Protein AF-0000000070794245 (afdb_homodimer)

Structure (mmCIF, N/CA/C/O backbone):
data_AF-0000000070794245-model_v1
#
loop_
_entity.id
_entity.type
_entity.pdbx_description
1 polymer 'carbonic anhydrase'
#
loop_
_atom_site.group_PDB
_atom_site.id
_atom_site.type_symbol
_atom_site.label_atom_id
_atom_site.label_alt_id
_atom_site.label_comp_id
_atom_site.label_asym_id
_atom_site.label_entity_id
_atom_site.label_seq_id
_atom_site.pdbx_PDB_ins_code
_atom_site.Cartn_x
_atom_site.Cartn_y
_atom_site.Cartn_z
_atom_site.occupancy
_atom_site.B_iso_or_equiv
_atom_site.auth_seq_id
_atom_site.auth_comp_id
_atom_site.auth_asym_id
_atom_site.auth_atom_id
_atom_site.pdbx_PDB_model_num
ATOM 1 N N . MET A 1 1 ? 74 -56.688 38.25 1 25.27 1 MET A N 1
ATOM 2 C CA . MET A 1 1 ? 73.25 -57.562 37.375 1 25.27 1 MET A CA 1
ATOM 3 C C . MET A 1 1 ? 72.188 -56.75 36.562 1 25.27 1 MET A C 1
ATOM 5 O O . MET A 1 1 ? 72.062 -55.531 36.719 1 25.27 1 MET A O 1
ATOM 9 N N . PRO A 1 2 ? 70.938 -57.031 36.625 1 24.5 2 PRO A N 1
ATOM 10 C CA . PRO A 1 2 ? 69.75 -57.062 35.719 1 24.5 2 PRO A CA 1
ATOM 11 C C . PRO A 1 2 ? 69.125 -55.688 35.531 1 24.5 2 PRO A C 1
ATOM 13 O O . PRO A 1 2 ? 68.562 -55.156 36.469 1 24.5 2 PRO A O 1
ATOM 16 N N . LYS A 1 3 ? 69.875 -54.812 34.781 1 25.52 3 LYS A N 1
ATOM 17 C CA . LYS A 1 3 ? 69.375 -53.469 34.438 1 25.52 3 LYS A CA 1
ATOM 18 C C . LYS A 1 3 ? 68 -53.562 33.781 1 25.52 3 LYS A C 1
ATOM 20 O O . LYS A 1 3 ? 67.812 -54.312 32.812 1 25.52 3 LYS A O 1
ATOM 25 N N . LYS A 1 4 ? 66.875 -53.156 34.438 1 28.25 4 LYS A N 1
ATOM 26 C CA . LYS A 1 4 ? 65.438 -53 34.438 1 28.25 4 LYS A CA 1
ATOM 27 C C . LYS A 1 4 ? 65 -52.25 33.156 1 28.25 4 LYS A C 1
ATOM 29 O O . LYS A 1 4 ? 65.375 -51.094 32.938 1 28.25 4 LYS A O 1
ATOM 34 N N . LEU A 1 5 ? 64.875 -53.031 31.984 1 26.45 5 LEU A N 1
ATOM 35 C CA . LEU A 1 5 ? 64.5 -52.438 30.703 1 26.45 5 LEU A CA 1
ATOM 36 C C . LEU A 1 5 ? 63.219 -51.594 30.875 1 26.45 5 LEU A C 1
ATOM 38 O O . LEU A 1 5 ? 62.312 -51.969 31.594 1 26.45 5 LEU A O 1
ATOM 42 N N . LEU A 1 6 ? 63.219 -50.375 30.391 1 29.61 6 LEU A N 1
ATOM 43 C CA . LEU A 1 6 ? 62.438 -49.125 30.25 1 29.61 6 LEU A CA 1
ATOM 44 C C . LEU A 1 6 ? 61.25 -49.344 29.328 1 29.61 6 LEU A C 1
ATOM 46 O O . LEU A 1 6 ? 61.406 -49.531 28.125 1 29.61 6 LEU A O 1
ATOM 50 N N . ILE A 1 7 ? 60.344 -50.344 29.578 1 25.03 7 ILE A N 1
ATOM 51 C CA . ILE A 1 7 ? 59.281 -50.531 28.594 1 25.03 7 ILE A CA 1
ATOM 52 C C . ILE A 1 7 ? 58.5 -49.219 28.453 1 25.03 7 ILE A C 1
ATOM 54 O O . ILE A 1 7 ? 58.125 -48.625 29.453 1 25.03 7 ILE A O 1
ATOM 58 N N . ALA A 1 8 ? 58.469 -48.562 27.281 1 25.36 8 ALA A N 1
ATOM 59 C CA . ALA A 1 8 ? 57.844 -47.406 26.672 1 25.36 8 ALA A CA 1
ATOM 60 C C . ALA A 1 8 ? 56.312 -47.562 26.609 1 25.36 8 ALA A C 1
ATOM 62 O O . ALA A 1 8 ? 55.812 -48.438 25.906 1 25.36 8 ALA A O 1
ATOM 63 N N . ALA A 1 9 ? 55.594 -47.531 27.766 1 24.78 9 ALA A N 1
ATOM 64 C CA . ALA A 1 9 ? 54.125 -47.594 27.719 1 24.78 9 ALA A CA 1
ATOM 65 C C . ALA A 1 9 ? 53.562 -46.562 26.75 1 24.78 9 ALA A C 1
ATOM 67 O O . ALA A 1 9 ? 53.906 -45.406 26.797 1 24.78 9 ALA A O 1
ATOM 68 N N . LEU A 1 10 ? 53.094 -46.969 25.562 1 27.09 10 LEU A N 1
ATOM 69 C CA . LEU A 1 10 ? 52.375 -46.281 24.5 1 27.09 10 LEU A CA 1
ATOM 70 C C . LEU A 1 10 ? 51.062 -45.688 25.031 1 27.09 10 LEU A C 1
ATOM 72 O O . LEU A 1 10 ? 50.156 -46.438 25.438 1 27.09 10 LEU A O 1
ATOM 76 N N . LEU A 1 11 ? 51.094 -44.75 25.953 1 27.03 11 LEU A N 1
ATOM 77 C CA . LEU A 1 11 ? 49.844 -44.156 26.406 1 27.03 11 LEU A CA 1
ATOM 78 C C . LEU A 1 11 ? 49.031 -43.594 25.234 1 27.03 11 LEU A C 1
ATOM 80 O O . LEU A 1 11 ? 49.562 -42.812 24.438 1 27.03 11 LEU A O 1
ATOM 84 N N . CYS A 1 12 ? 48.062 -44.375 24.625 1 26.39 12 CYS A N 1
ATOM 85 C CA . CYS A 1 12 ? 47.062 -44 23.656 1 26.39 12 CYS A CA 1
ATOM 86 C C . CYS A 1 12 ? 46.312 -42.719 24.094 1 26.39 12 CYS A C 1
ATOM 88 O O . CYS A 1 12 ? 45.75 -42.688 25.188 1 26.39 12 CYS A O 1
ATOM 90 N N . ASN A 1 13 ? 46.781 -41.562 23.734 1 27.17 13 ASN A N 1
ATOM 91 C CA . ASN A 1 13 ? 46.094 -40.281 23.922 1 27.17 13 ASN A CA 1
ATOM 92 C C . ASN A 1 13 ? 44.688 -40.312 23.344 1 27.17 13 ASN A C 1
ATOM 94 O O . ASN A 1 13 ? 44.5 -40.5 22.156 1 27.17 13 ASN A O 1
ATOM 98 N N . ILE A 1 14 ? 43.75 -40.969 24.031 1 31.58 14 ILE A N 1
ATOM 99 C CA . ILE A 1 14 ? 42.344 -40.812 23.656 1 31.58 14 ILE A CA 1
ATOM 100 C C . ILE A 1 14 ? 42 -39.312 23.516 1 31.58 14 ILE A C 1
ATOM 102 O O . ILE A 1 14 ? 42.125 -38.562 24.469 1 31.58 14 ILE A O 1
ATOM 106 N N . PHE A 1 15 ? 42.219 -38.75 22.312 1 30.17 15 PHE A N 1
ATOM 107 C CA . PHE A 1 15 ? 41.75 -37.438 21.953 1 30.17 15 PHE A CA 1
ATOM 108 C C . PHE A 1 15 ? 40.25 -37.281 22.281 1 30.17 15 PHE A C 1
ATOM 110 O O . PHE A 1 15 ? 39.438 -38.031 21.781 1 30.17 15 PHE A O 1
ATOM 117 N N . CYS A 1 16 ? 39.875 -37 23.531 1 30.89 16 CYS A N 1
ATOM 118 C CA . CYS A 1 16 ? 38.531 -36.531 23.844 1 30.89 16 CYS A CA 1
ATOM 119 C C . CYS A 1 16 ? 38.125 -35.406 22.891 1 30.89 16 CYS A C 1
ATOM 121 O O . CYS A 1 16 ? 38.719 -34.344 22.875 1 30.89 16 CYS A O 1
ATOM 123 N N . ASN A 1 17 ? 37.781 -35.812 21.703 1 30.17 17 ASN A N 1
ATOM 124 C CA . ASN A 1 17 ? 37.125 -34.781 20.875 1 30.17 17 ASN A CA 1
ATOM 125 C C . ASN A 1 17 ? 36.094 -34 21.656 1 30.17 17 ASN A C 1
ATOM 127 O O . ASN A 1 17 ? 35.125 -34.594 22.172 1 30.17 17 ASN A O 1
ATOM 131 N N . PRO A 1 18 ? 36.469 -32.938 22.328 1 32.59 18 PRO A N 1
ATOM 132 C CA . PRO A 1 18 ? 35.344 -32.156 22.875 1 32.59 18 PRO A CA 1
ATOM 133 C C . PRO A 1 18 ? 34.219 -31.938 21.875 1 32.59 18 PRO A C 1
ATOM 135 O O . PRO A 1 18 ? 34.469 -31.703 20.688 1 32.59 18 PRO A O 1
ATOM 138 N N . SER A 1 19 ? 33.219 -32.781 21.969 1 32.84 19 SER A N 1
ATOM 139 C CA . SER A 1 19 ? 31.984 -32.344 21.297 1 32.84 19 SER A CA 1
ATOM 140 C C . SER A 1 19 ? 31.75 -30.859 21.469 1 32.84 19 SER A C 1
ATOM 142 O O . SER A 1 19 ? 31.672 -30.344 22.578 1 32.84 19 SER A O 1
ATOM 144 N N . HIS A 1 20 ? 32.312 -30.109 20.547 1 33.84 20 HIS A N 1
ATOM 145 C CA . HIS A 1 20 ? 31.891 -28.719 20.422 1 33.84 20 HIS A CA 1
ATOM 146 C C . HIS A 1 20 ? 30.375 -28.609 20.547 1 33.84 20 HIS A C 1
ATOM 148 O O . HIS A 1 20 ? 29.641 -29.234 19.797 1 33.84 20 HIS A O 1
ATOM 154 N N . LEU A 1 21 ? 29.891 -28.609 21.734 1 30.17 21 LEU A N 1
ATOM 155 C CA . LEU A 1 21 ? 28.547 -28.047 21.891 1 30.17 21 LEU A CA 1
ATOM 156 C C . LEU A 1 21 ? 28.406 -26.75 21.094 1 30.17 21 LEU A C 1
ATOM 158 O O . LEU A 1 21 ? 29.062 -25.75 21.406 1 30.17 21 LEU A O 1
ATOM 162 N N . TYR A 1 22 ? 28.297 -26.875 19.828 1 27.59 22 TYR A N 1
ATOM 163 C CA . TYR A 1 22 ? 27.766 -25.688 19.141 1 27.59 22 TYR A CA 1
ATOM 164 C C . TYR A 1 22 ? 26.578 -25.109 19.906 1 27.59 22 TYR A C 1
ATOM 166 O O . TYR A 1 22 ? 25.547 -25.766 20.047 1 27.59 22 TYR A O 1
ATOM 174 N N . ALA A 1 23 ? 26.844 -24.406 21 1 29.5 23 ALA A N 1
ATOM 175 C CA . ALA A 1 23 ? 25.766 -23.5 21.375 1 29.5 23 ALA A CA 1
ATOM 176 C C . ALA A 1 23 ? 25.172 -22.812 20.141 1 29.5 23 ALA A C 1
ATOM 178 O O . ALA A 1 23 ? 25.859 -22.031 19.484 1 29.5 23 ALA A O 1
ATOM 179 N N . SER A 1 24 ? 24.406 -23.531 19.438 1 29.52 24 SER A N 1
ATOM 180 C CA . SER A 1 24 ? 23.562 -22.766 18.531 1 29.52 24 SER A CA 1
ATOM 181 C C . SER A 1 24 ? 23.078 -21.469 19.156 1 29.52 24 SER A C 1
ATOM 183 O O . SER A 1 24 ? 22.438 -21.484 20.219 1 29.52 24 SER A O 1
ATOM 185 N N . SER A 1 25 ? 23.922 -20.484 19.203 1 31.02 25 SER A N 1
ATOM 186 C CA . SER A 1 25 ? 23.375 -19.188 19.578 1 31.02 25 SER A CA 1
ATOM 187 C C . SER A 1 25 ? 21.953 -19 19.062 1 31.02 25 SER A C 1
ATOM 189 O O . SER A 1 25 ? 21.734 -18.828 17.859 1 31.02 25 SER A O 1
ATOM 191 N N . THR A 1 26 ? 21.094 -19.828 19.578 1 31.53 26 THR A N 1
ATOM 192 C CA . THR A 1 26 ? 19.703 -19.438 19.344 1 31.53 26 THR A CA 1
ATOM 193 C C . THR A 1 26 ? 19.547 -17.922 19.469 1 31.53 26 THR A C 1
ATOM 195 O O . THR A 1 26 ? 19.641 -17.391 20.578 1 31.53 26 THR A O 1
ATOM 198 N N . GLU A 1 27 ? 20.109 -17.203 18.531 1 31.34 27 GLU A N 1
ATOM 199 C CA . GLU A 1 27 ? 19.703 -15.797 18.516 1 31.34 27 GLU A CA 1
ATOM 200 C C . GLU A 1 27 ? 18.25 -15.641 18.969 1 31.34 27 GLU A C 1
ATOM 202 O O . GLU A 1 27 ? 17.344 -16.234 18.375 1 31.34 27 GLU A O 1
ATOM 207 N N . ILE A 1 28 ? 18.047 -15.703 20.156 1 32.16 28 ILE A N 1
ATOM 208 C CA . ILE A 1 28 ? 16.75 -15.234 20.609 1 32.16 28 ILE A CA 1
ATOM 209 C C . ILE A 1 28 ? 16.25 -14.109 19.703 1 32.16 28 ILE A C 1
ATOM 211 O O . ILE A 1 28 ? 16.953 -13.102 19.531 1 32.16 28 ILE A O 1
ATOM 215 N N . PRO A 1 29 ? 15.555 -14.477 18.656 1 36.44 29 PRO A N 1
ATOM 216 C CA . PRO A 1 29 ? 15.062 -13.32 17.891 1 36.44 29 PRO A CA 1
ATOM 217 C C . PRO A 1 29 ? 14.695 -12.141 18.797 1 36.44 29 PRO A C 1
ATOM 219 O O . PRO A 1 29 ? 13.859 -12.281 19.688 1 36.44 29 PRO A O 1
ATOM 222 N N . ILE A 1 30 ? 15.648 -11.438 19.172 1 36.22 30 ILE A N 1
ATOM 223 C CA . ILE A 1 30 ? 15.391 -10.227 19.938 1 36.22 30 ILE A CA 1
ATOM 224 C C . ILE A 1 30 ? 14.109 -9.562 19.453 1 36.22 30 ILE A C 1
ATOM 226 O O . ILE A 1 30 ? 13.938 -9.344 18.25 1 36.22 30 ILE A O 1
ATOM 230 N N . LEU A 1 31 ? 13.125 -9.492 20.156 1 42.78 31 LEU A N 1
ATOM 231 C CA . LEU A 1 31 ? 11.852 -8.781 20.141 1 42.78 31 LEU A CA 1
ATOM 232 C C . LEU A 1 31 ? 12.031 -7.363 19.594 1 42.78 31 LEU A C 1
ATOM 234 O O . LEU A 1 31 ? 12.766 -6.566 20.188 1 42.78 31 LEU A O 1
ATOM 238 N N . GLY A 1 32 ? 11.836 -7.102 18.406 1 51.25 32 GLY A N 1
ATOM 239 C CA . GLY A 1 32 ? 11.734 -5.723 17.953 1 51.25 32 GLY A CA 1
ATOM 240 C C . GLY A 1 32 ? 12.852 -5.324 17 1 51.25 32 GLY A C 1
ATOM 241 O O . GLY A 1 32 ? 13.039 -4.141 16.719 1 51.25 32 GLY A O 1
ATOM 242 N N . LYS A 1 33 ? 13.742 -6.18 16.594 1 62.56 33 LYS A N 1
ATOM 243 C CA . LYS A 1 33 ? 14.859 -5.719 15.781 1 62.56 33 LYS A CA 1
ATOM 244 C C . LYS A 1 33 ? 14.422 -5.422 14.352 1 62.56 33 LYS A C 1
ATOM 246 O O . LYS A 1 33 ? 13.656 -6.191 13.758 1 62.56 33 LYS A O 1
ATOM 251 N N . THR A 1 34 ? 14.836 -4.246 13.891 1 78.25 34 THR A N 1
ATOM 252 C CA . THR A 1 34 ? 14.617 -3.818 12.516 1 78.25 34 THR A CA 1
ATOM 253 C C . THR A 1 34 ? 15.828 -4.168 11.648 1 78.25 34 THR A C 1
ATOM 255 O O . THR A 1 34 ? 16.922 -4.406 12.164 1 78.25 34 THR A O 1
ATOM 258 N N . MET A 1 35 ? 15.641 -4.383 10.383 1 82.06 35 MET A N 1
ATOM 259 C CA . MET A 1 35 ? 16.719 -4.617 9.422 1 82.06 35 MET A CA 1
ATOM 260 C C . MET A 1 35 ? 17.75 -3.504 9.492 1 82.06 35 MET A C 1
ATOM 262 O O . MET A 1 35 ? 17.406 -2.326 9.586 1 82.06 35 MET A O 1
ATOM 266 N N . THR A 1 36 ? 19.016 -3.861 9.539 1 82.38 36 THR A N 1
ATOM 267 C CA . THR A 1 36 ? 20.094 -2.883 9.477 1 82.38 36 THR A CA 1
ATOM 268 C C . THR A 1 36 ? 20.672 -2.791 8.062 1 82.38 36 THR A C 1
ATOM 270 O O . THR A 1 36 ? 20.422 -3.666 7.227 1 82.38 36 THR A O 1
ATOM 273 N N . GLN A 1 37 ? 21.391 -1.753 7.883 1 84.88 37 GLN A N 1
ATOM 274 C CA . GLN A 1 37 ? 22.016 -1.56 6.578 1 84.88 37 GLN A CA 1
ATOM 275 C C . GLN A 1 37 ? 22.969 -2.701 6.25 1 84.88 37 GLN A C 1
ATOM 277 O O . GLN A 1 37 ? 22.969 -3.221 5.129 1 84.88 37 GLN A O 1
ATOM 282 N N . ALA A 1 38 ? 23.797 -3.09 7.16 1 86.62 38 ALA A N 1
ATOM 283 C CA . ALA A 1 38 ? 24.781 -4.156 6.969 1 86.62 38 ALA A CA 1
ATOM 284 C C . ALA A 1 38 ? 24.094 -5.477 6.637 1 86.62 38 ALA A C 1
ATOM 286 O O . ALA A 1 38 ? 24.516 -6.195 5.73 1 86.62 38 ALA A O 1
ATOM 287 N N . LYS A 1 39 ? 23.047 -5.766 7.375 1 90.25 39 LYS A N 1
ATOM 288 C CA . LYS A 1 39 ? 22.312 -7.004 7.133 1 90.25 39 LYS A CA 1
ATOM 289 C C . LYS A 1 39 ? 21.672 -7 5.746 1 90.25 39 LYS A C 1
ATOM 291 O O . LYS A 1 39 ? 21.703 -8.008 5.039 1 90.25 39 LYS A O 1
ATOM 296 N N . GLN A 1 40 ? 21.094 -5.922 5.352 1 93.56 40 GLN A N 1
ATOM 297 C CA . GLN A 1 40 ? 20.469 -5.805 4.035 1 93.56 40 GLN A CA 1
ATOM 298 C C . GLN A 1 40 ? 21.484 -5.992 2.922 1 93.56 40 GLN A C 1
ATOM 300 O O . GLN A 1 40 ? 21.234 -6.703 1.948 1 93.56 40 GLN A O 1
ATOM 305 N N . GLN A 1 41 ? 22.688 -5.422 3.07 1 92.19 41 GLN A N 1
ATOM 306 C CA . GLN A 1 41 ? 23.719 -5.434 2.031 1 92.19 41 GLN A CA 1
ATOM 307 C C . GLN A 1 41 ? 24.297 -6.832 1.851 1 92.19 41 GLN A C 1
ATOM 309 O O . GLN A 1 41 ? 24.766 -7.18 0.765 1 92.19 41 GLN A O 1
ATOM 314 N N . GLN A 1 42 ? 24.172 -7.594 2.861 1 93.75 42 GLN A N 1
ATOM 315 C CA . GLN A 1 42 ? 24.734 -8.938 2.807 1 93.75 42 GLN A CA 1
ATOM 316 C C . GLN A 1 42 ? 23.688 -9.953 2.348 1 93.75 42 GLN A C 1
ATOM 318 O O . GLN A 1 42 ? 24.031 -11.078 1.98 1 93.75 42 GLN A O 1
ATOM 323 N N . MET A 1 43 ? 22.5 -9.555 2.303 1 96.5 43 MET A N 1
ATOM 324 C CA . MET A 1 43 ? 21.406 -10.461 1.974 1 96.5 43 MET A CA 1
ATOM 325 C C . MET A 1 43 ? 21.328 -10.711 0.471 1 96.5 43 MET A C 1
ATOM 327 O O . MET A 1 43 ? 21.406 -9.773 -0.323 1 96.5 43 MET A O 1
ATOM 331 N N . THR A 1 44 ? 21.188 -11.992 0.092 1 96.25 44 THR A N 1
ATOM 332 C CA . THR A 1 44 ? 20.969 -12.336 -1.31 1 96.25 44 THR A CA 1
ATOM 333 C C . THR A 1 44 ? 19.484 -12.32 -1.643 1 96.25 44 THR A C 1
ATOM 335 O O . THR A 1 44 ? 18.641 -12.391 -0.746 1 96.25 44 THR A O 1
ATOM 338 N N . PRO A 1 45 ? 19.141 -12.195 -2.932 1 97.19 45 PRO A N 1
ATOM 339 C CA . PRO A 1 45 ? 17.719 -12.289 -3.32 1 97.19 45 PRO A CA 1
ATOM 340 C C . PRO A 1 45 ? 17.062 -13.57 -2.826 1 97.19 45 PRO A C 1
ATOM 342 O O . PRO A 1 45 ? 15.922 -13.539 -2.365 1 97.19 45 PRO A O 1
ATOM 345 N N . LYS A 1 46 ? 17.766 -14.672 -2.859 1 96.5 46 LYS A N 1
ATOM 346 C CA . LYS A 1 46 ? 17.234 -15.945 -2.393 1 96.5 46 LYS A CA 1
ATOM 347 C C . LYS A 1 46 ? 16.969 -15.914 -0.891 1 96.5 46 LYS A C 1
ATOM 349 O O . LYS A 1 46 ? 15.945 -16.438 -0.427 1 96.5 46 LYS A O 1
ATOM 354 N N . GLN A 1 47 ? 17.859 -15.352 -0.137 1 97.25 47 GLN A N 1
ATOM 355 C CA . GLN A 1 47 ? 17.672 -15.219 1.304 1 97.25 47 GLN A CA 1
ATOM 356 C C . GLN A 1 47 ? 16.484 -14.312 1.624 1 97.25 47 GLN A C 1
ATOM 358 O O . GLN A 1 47 ? 15.758 -14.555 2.584 1 97.25 47 GLN A O 1
ATOM 363 N N . ALA A 1 48 ? 16.328 -13.242 0.852 1 97.94 48 ALA A N 1
ATOM 364 C CA . ALA A 1 48 ? 15.18 -12.359 1.021 1 97.94 48 ALA A CA 1
ATOM 365 C C . ALA A 1 48 ? 13.875 -13.109 0.8 1 97.94 48 ALA A C 1
ATOM 367 O O . ALA A 1 48 ? 12.938 -12.984 1.589 1 97.94 48 ALA A O 1
ATOM 368 N N . LEU A 1 49 ? 13.82 -13.922 -0.241 1 98.25 49 LEU A N 1
ATOM 369 C CA . LEU A 1 49 ? 12.633 -14.727 -0.522 1 98.25 49 LEU A CA 1
ATOM 370 C C . LEU A 1 49 ? 12.375 -15.727 0.6 1 98.25 49 LEU A C 1
ATOM 372 O O . LEU A 1 49 ? 11.227 -15.922 1.009 1 98.25 49 LEU A O 1
ATOM 376 N N . GLN A 1 50 ? 13.43 -16.328 1.065 1 98 50 GLN A N 1
ATOM 377 C CA . GLN A 1 50 ? 13.289 -17.297 2.152 1 98 50 GLN A CA 1
ATOM 378 C C . GLN A 1 50 ? 12.727 -16.625 3.406 1 98 50 GLN A C 1
ATOM 380 O O . GLN A 1 50 ? 11.93 -17.234 4.129 1 98 50 GLN A O 1
ATOM 385 N N . ARG A 1 51 ? 13.18 -15.438 3.691 1 98.12 51 ARG A N 1
ATOM 386 C CA . ARG A 1 51 ? 12.664 -14.711 4.848 1 98.12 51 ARG A CA 1
ATOM 387 C C . ARG A 1 51 ? 11.156 -14.5 4.738 1 98.12 51 ARG A C 1
ATOM 389 O O . ARG A 1 51 ? 10.438 -14.617 5.734 1 98.12 51 ARG A O 1
ATOM 396 N N . LEU A 1 52 ? 10.656 -14.203 3.531 1 98.62 52 LEU A N 1
ATOM 397 C CA . LEU A 1 52 ? 9.219 -14.07 3.324 1 98.62 52 LEU A CA 1
ATOM 398 C C . LEU A 1 52 ? 8.523 -15.414 3.537 1 98.62 52 LEU A C 1
ATOM 400 O O . LEU A 1 52 ? 7.48 -15.477 4.195 1 98.62 52 LEU A O 1
ATOM 404 N N . LYS A 1 53 ? 9.102 -16.453 3.016 1 98.69 53 LYS A N 1
ATOM 405 C CA . LYS A 1 53 ? 8.531 -17.781 3.178 1 98.69 53 LYS A CA 1
ATOM 406 C C . LYS A 1 53 ? 8.477 -18.188 4.652 1 98.69 53 LYS A C 1
ATOM 408 O O . LYS A 1 53 ? 7.473 -18.734 5.109 1 98.69 53 LYS A O 1
ATOM 413 N N . ASP A 1 54 ? 9.562 -17.938 5.359 1 98.69 54 ASP A N 1
ATOM 414 C CA . ASP A 1 54 ? 9.602 -18.234 6.785 1 98.69 54 ASP A CA 1
ATOM 415 C C . ASP A 1 54 ? 8.516 -17.469 7.543 1 98.69 54 ASP A C 1
ATOM 417 O O . ASP A 1 54 ? 7.863 -18.016 8.43 1 98.69 54 ASP A O 1
ATOM 421 N N . GLY A 1 55 ? 8.391 -16.188 7.223 1 98.62 55 GLY A N 1
ATOM 422 C CA . GLY A 1 55 ? 7.332 -15.398 7.844 1 98.62 55 GLY A CA 1
ATOM 423 C C . GLY A 1 55 ? 5.941 -15.93 7.551 1 98.62 55 GLY A C 1
ATOM 424 O O . GLY A 1 55 ? 5.086 -15.969 8.438 1 98.62 55 GLY A O 1
ATOM 425 N N . ASN A 1 56 ? 5.715 -16.312 6.305 1 98.81 56 ASN A N 1
ATOM 426 C CA . ASN A 1 56 ? 4.422 -16.891 5.953 1 98.81 56 ASN A CA 1
ATOM 427 C C . ASN A 1 56 ? 4.16 -18.188 6.711 1 98.81 56 ASN A C 1
ATOM 429 O O . ASN A 1 56 ? 3.027 -18.453 7.121 1 98.81 56 ASN A O 1
ATOM 433 N N . GLN A 1 57 ? 5.156 -18.984 6.852 1 98.62 57 GLN A N 1
ATOM 434 C CA . GLN A 1 57 ? 5.012 -20.219 7.617 1 98.62 57 GLN A CA 1
ATOM 435 C C . GLN A 1 57 ? 4.613 -19.938 9.062 1 98.62 57 GLN A C 1
ATOM 437 O O . GLN A 1 57 ? 3.773 -20.625 9.633 1 98.62 57 GLN A O 1
ATOM 442 N N . ARG A 1 58 ? 5.23 -18.938 9.703 1 98.19 58 ARG A N 1
ATOM 443 C CA . ARG A 1 58 ? 4.844 -18.562 11.062 1 98.19 58 ARG A CA 1
ATOM 444 C C . ARG A 1 58 ? 3.383 -18.125 11.109 1 98.19 58 ARG A C 1
ATOM 446 O O . ARG A 1 58 ? 2.666 -18.453 12.062 1 98.19 58 ARG A O 1
ATOM 453 N N . PHE A 1 59 ? 2.967 -17.375 10.086 1 97.94 59 PHE A N 1
ATOM 454 C CA . PHE A 1 59 ? 1.57 -16.969 9.992 1 97.94 59 PHE A CA 1
ATOM 455 C C . PHE A 1 59 ? 0.651 -18.188 9.93 1 97.94 59 PHE A C 1
ATOM 457 O O . PHE A 1 59 ? -0.322 -18.281 10.688 1 97.94 59 PHE A O 1
ATOM 464 N N . LEU A 1 60 ? 0.987 -19.125 9.094 1 98 60 LEU A N 1
ATOM 465 C CA . LEU A 1 60 ? 0.15 -20.297 8.859 1 98 60 LEU A CA 1
ATOM 466 C C . LEU A 1 60 ? 0.093 -21.172 10.102 1 98 60 LEU A C 1
ATOM 468 O O . LEU A 1 60 ? -0.901 -21.859 10.336 1 98 60 LEU A O 1
ATOM 472 N N . SER A 1 61 ? 1.08 -21.125 10.906 1 97.62 61 SER A N 1
ATOM 473 C CA . SER A 1 61 ? 1.119 -21.922 12.125 1 97.62 61 SER A CA 1
ATOM 474 C C . SER A 1 61 ? 0.627 -21.125 13.328 1 97.62 61 SER A C 1
ATOM 476 O O . SER A 1 61 ? 0.689 -21.609 14.461 1 97.62 61 SER A O 1
ATOM 478 N N . ASN A 1 62 ? 0.232 -19.891 13.07 1 96.06 62 ASN A N 1
ATOM 479 C CA . ASN A 1 62 ? -0.276 -18.984 14.086 1 96.06 62 ASN A CA 1
ATOM 480 C C . ASN A 1 62 ? 0.741 -18.781 15.211 1 96.06 62 ASN A C 1
ATOM 482 O O . ASN A 1 62 ? 0.386 -18.797 16.391 1 96.06 62 ASN A O 1
ATOM 486 N N . GLN A 1 63 ? 1.964 -18.656 14.812 1 95.06 63 GLN A N 1
ATOM 487 C CA . GLN A 1 63 ? 3.07 -18.391 15.727 1 95.06 63 GLN A CA 1
ATOM 488 C C . GLN A 1 63 ? 3.867 -17.172 15.289 1 95.06 63 GLN A C 1
ATOM 490 O O . GLN A 1 63 ? 5.07 -17.266 15.039 1 95.06 63 GLN A O 1
ATOM 495 N N . PRO A 1 64 ? 3.168 -16.062 15.281 1 93.44 64 PRO A N 1
ATOM 496 C CA . PRO A 1 64 ? 3.887 -14.852 14.859 1 93.44 64 PRO A CA 1
ATOM 497 C C . PRO A 1 64 ? 4.938 -14.406 15.875 1 93.44 64 PRO A C 1
ATOM 499 O O . PRO A 1 64 ? 4.828 -14.719 17.062 1 93.44 64 PRO A O 1
ATOM 502 N N . LEU A 1 65 ? 5.941 -13.719 15.398 1 93.31 65 LEU A N 1
ATOM 503 C CA . LEU A 1 65 ? 6.918 -13.102 16.297 1 93.31 65 LEU A CA 1
ATOM 504 C C . LEU A 1 65 ? 6.289 -11.945 17.062 1 93.31 65 LEU A C 1
ATOM 506 O O . LEU A 1 65 ? 5.535 -11.148 16.516 1 93.31 65 LEU A O 1
ATOM 510 N N . ALA A 1 66 ? 6.527 -11.977 18.281 1 89.75 66 ALA A N 1
ATOM 511 C CA . ALA A 1 66 ? 6.094 -10.836 19.078 1 89.75 66 ALA A CA 1
ATOM 512 C C . ALA A 1 66 ? 6.859 -9.57 18.703 1 89.75 66 ALA A C 1
ATOM 514 O O . ALA A 1 66 ? 8.07 -9.617 18.469 1 89.75 66 ALA A O 1
ATOM 515 N N . ARG A 1 67 ? 6.086 -8.531 18.594 1 91.25 67 ARG A N 1
ATOM 516 C CA . ARG A 1 67 ? 6.719 -7.277 18.188 1 91.25 67 ARG A CA 1
ATOM 517 C C . ARG A 1 67 ? 6.223 -6.117 19.047 1 91.25 67 ARG A C 1
ATOM 519 O O . ARG A 1 67 ? 5.059 -6.086 19.453 1 91.25 67 ARG A O 1
ATOM 526 N N . ASP A 1 68 ? 7.18 -5.238 19.359 1 93.38 68 ASP A N 1
ATOM 527 C CA . ASP A 1 68 ? 6.891 -3.924 19.922 1 93.38 68 ASP A CA 1
ATOM 528 C C . ASP A 1 68 ? 7.004 -2.83 18.859 1 93.38 68 ASP A C 1
ATOM 530 O O . ASP A 1 68 ? 8.086 -2.281 18.656 1 93.38 68 ASP A O 1
ATOM 534 N N . TYR A 1 69 ? 5.844 -2.486 18.266 1 93.81 69 TYR A N 1
ATOM 535 C CA . TYR A 1 69 ? 5.848 -1.59 17.125 1 93.81 69 TYR A CA 1
ATOM 536 C C . TYR A 1 69 ? 6.297 -0.19 17.516 1 93.81 69 TYR A C 1
ATOM 538 O O . TYR A 1 69 ? 6.93 0.515 16.734 1 93.81 69 TYR A O 1
ATOM 546 N N . LEU A 1 70 ? 5.965 0.217 18.703 1 94 70 LEU A N 1
ATOM 547 C CA . LEU A 1 70 ? 6.422 1.523 19.172 1 94 70 LEU A CA 1
ATOM 548 C C . LEU A 1 70 ? 7.941 1.563 19.281 1 94 70 LEU A C 1
ATOM 550 O O . LEU A 1 70 ? 8.57 2.555 18.891 1 94 70 LEU A O 1
ATOM 554 N N . LYS A 1 71 ? 8.531 0.519 19.844 1 93.44 71 LYS A N 1
ATOM 555 C CA . LYS A 1 71 ? 9.984 0.418 19.922 1 93.44 71 LYS A CA 1
ATOM 556 C C . LYS A 1 71 ? 10.609 0.367 18.531 1 93.44 71 LYS A C 1
ATOM 558 O O . LYS A 1 71 ? 11.633 0.999 18.281 1 93.44 71 LYS A O 1
ATOM 563 N N . GLN A 1 72 ? 9.992 -0.413 17.609 1 94.06 72 GLN A N 1
ATOM 564 C CA . GLN A 1 72 ? 10.492 -0.498 16.234 1 94.06 72 GLN A CA 1
ATOM 565 C C . GLN A 1 72 ? 10.453 0.864 15.555 1 94.06 72 GLN A C 1
ATOM 567 O O . GLN A 1 72 ? 11.352 1.201 14.773 1 94.06 72 GLN A O 1
ATOM 572 N N . ALA A 1 73 ? 9.352 1.624 15.797 1 94.62 73 ALA A N 1
ATOM 573 C CA . ALA A 1 73 ? 9.25 2.969 15.234 1 94.62 73 ALA A CA 1
ATOM 574 C C . ALA A 1 73 ? 10.414 3.842 15.688 1 94.62 73 ALA A C 1
ATOM 576 O O . ALA A 1 73 ? 11.055 4.508 14.859 1 94.62 73 ALA A O 1
ATOM 577 N N . LYS A 1 74 ? 10.758 3.814 16.891 1 93.06 74 LYS A N 1
ATOM 578 C CA . LYS A 1 74 ? 11.859 4.605 17.422 1 93.06 74 LYS A CA 1
ATOM 579 C C . LYS A 1 74 ? 13.195 4.164 16.828 1 93.06 74 LYS A C 1
ATOM 581 O O . LYS A 1 74 ? 14.016 5 16.438 1 93.06 74 LYS A O 1
ATOM 586 N N . GLN A 1 75 ? 13.391 2.891 16.703 1 91.69 75 GLN A N 1
ATOM 587 C CA . GLN A 1 75 ? 14.641 2.33 16.219 1 91.69 75 GLN A CA 1
ATOM 588 C C . GLN A 1 75 ? 14.852 2.664 14.734 1 91.69 75 GLN A C 1
ATOM 590 O O . GLN A 1 75 ? 15.984 2.855 14.289 1 91.69 75 GLN A O 1
ATOM 595 N N . SER A 1 76 ? 13.758 2.736 13.992 1 92.88 76 SER A N 1
ATOM 596 C CA . SER A 1 76 ? 13.867 2.926 12.555 1 92.88 76 SER A CA 1
ATOM 597 C C . SER A 1 76 ? 13.75 4.402 12.18 1 92.88 76 SER A C 1
ATOM 599 O O . SER A 1 76 ? 13.758 4.75 11 1 92.88 76 SER A O 1
ATOM 601 N N . ALA A 1 77 ? 13.656 5.27 13.188 1 89.56 77 ALA A N 1
ATOM 602 C CA . ALA A 1 77 ? 13.438 6.691 12.945 1 89.56 77 ALA A CA 1
ATOM 603 C C . ALA A 1 77 ? 14.609 7.312 12.195 1 89.56 77 ALA A C 1
ATOM 605 O O . ALA A 1 77 ? 14.445 8.312 11.484 1 89.56 77 ALA A O 1
ATOM 606 N N . TYR A 1 78 ? 15.789 6.691 12.211 1 86.06 78 TYR A N 1
ATOM 607 C CA . TYR A 1 78 ? 16.984 7.32 11.656 1 86.06 78 TYR A CA 1
ATOM 608 C C . TYR A 1 78 ? 17.359 6.695 10.32 1 86.06 78 TYR A C 1
ATOM 610 O O . TYR A 1 78 ? 18.281 7.16 9.648 1 86.06 78 TYR A O 1
ATOM 618 N N . GLY A 1 79 ? 16.672 5.684 9.938 1 90.38 79 GLY A N 1
ATOM 619 C CA . GLY A 1 79 ? 16.953 5.027 8.664 1 90.38 79 GLY A CA 1
ATOM 620 C C . GLY A 1 79 ? 16.109 3.779 8.445 1 90.38 79 GLY A C 1
ATOM 621 O O . GLY A 1 79 ? 15.703 3.125 9.414 1 90.38 79 GLY A O 1
ATOM 622 N N . GLN A 1 80 ? 15.922 3.48 7.203 1 92.38 80 GLN A N 1
ATOM 623 C CA . GLN A 1 80 ? 15.203 2.266 6.832 1 92.38 80 GLN A CA 1
ATOM 624 C C . GLN A 1 80 ? 16 1.44 5.828 1 92.38 80 GLN A C 1
ATOM 626 O O . GLN A 1 80 ? 16.625 1.991 4.91 1 92.38 80 GLN A O 1
ATOM 631 N N . TYR A 1 81 ? 15.961 0.128 5.996 1 96.19 81 TYR A N 1
ATOM 632 C CA . TYR A 1 81 ? 16.688 -0.789 5.125 1 96.19 81 TYR A CA 1
ATOM 633 C C . TYR A 1 81 ? 15.852 -2.021 4.805 1 96.19 81 TYR A C 1
ATOM 635 O O . TYR A 1 81 ? 16.297 -3.152 5.027 1 96.19 81 TYR A O 1
ATOM 643 N N . PRO A 1 82 ? 14.625 -1.824 4.227 1 98.38 82 PRO A N 1
ATOM 644 C CA . PRO A 1 82 ? 13.781 -2.963 3.859 1 98.38 82 PRO A CA 1
ATOM 645 C C . PRO A 1 82 ? 14.469 -3.918 2.887 1 98.38 82 PRO A C 1
ATOM 647 O O . PRO A 1 82 ? 15.195 -3.477 1.99 1 98.38 82 PRO A O 1
ATOM 650 N N . PHE A 1 83 ? 14.164 -5.199 3.029 1 98.31 83 PHE A N 1
ATOM 651 C CA . PHE A 1 83 ? 14.898 -6.18 2.242 1 98.31 83 PHE A CA 1
ATOM 652 C C . PHE A 1 83 ? 14.156 -6.512 0.956 1 98.31 83 PHE A C 1
ATOM 654 O O . PHE A 1 83 ? 14.727 -7.125 0.047 1 98.31 83 PHE A O 1
ATOM 661 N N . ALA A 1 84 ? 12.898 -6.113 0.857 1 98.81 84 ALA A N 1
ATOM 662 C CA . ALA A 1 84 ? 12.078 -6.41 -0.314 1 98.81 84 ALA A CA 1
ATOM 663 C C . ALA A 1 84 ? 11.086 -5.289 -0.586 1 98.81 84 ALA A C 1
ATOM 665 O O . ALA A 1 84 ? 10.789 -4.48 0.3 1 98.81 84 ALA A O 1
ATOM 666 N N . VAL A 1 85 ? 10.648 -5.16 -1.811 1 98.94 85 VAL A N 1
ATOM 667 C CA . VAL A 1 85 ? 9.516 -4.336 -2.211 1 98.94 85 VAL A CA 1
ATOM 668 C C . VAL A 1 85 ? 8.43 -5.215 -2.834 1 98.94 85 VAL A C 1
ATOM 670 O O . VAL A 1 85 ? 8.711 -6.012 -3.732 1 98.94 85 VAL A O 1
ATOM 673 N N . ILE A 1 86 ? 7.199 -5.09 -2.287 1 98.94 86 ILE A N 1
ATOM 674 C CA . ILE A 1 86 ? 6.086 -5.941 -2.695 1 98.94 86 ILE A CA 1
ATOM 675 C C . ILE A 1 86 ? 4.996 -5.09 -3.342 1 98.94 86 ILE A C 1
ATOM 677 O O . ILE A 1 86 ? 4.488 -4.148 -2.729 1 98.94 86 ILE A O 1
ATOM 681 N N . LEU A 1 87 ? 4.691 -5.395 -4.59 1 98.94 87 LEU A N 1
ATOM 682 C CA . LEU A 1 87 ? 3.492 -4.855 -5.227 1 98.94 87 LEU A CA 1
ATOM 683 C C . LEU A 1 87 ? 2.311 -5.805 -5.051 1 98.94 87 LEU A C 1
ATOM 685 O O . LEU A 1 87 ? 2.355 -6.949 -5.508 1 98.94 87 LEU A O 1
ATOM 689 N N . ASN A 1 88 ? 1.306 -5.383 -4.367 1 98.44 88 ASN A N 1
ATOM 690 C CA . ASN A 1 88 ? 0.114 -6.207 -4.207 1 98.44 88 ASN A CA 1
ATOM 691 C C . ASN A 1 88 ? -1.159 -5.367 -4.25 1 98.44 88 ASN A C 1
ATOM 693 O O . ASN A 1 88 ? -1.105 -4.164 -4.508 1 98.44 88 ASN A O 1
ATOM 697 N N . CYS A 1 89 ? -2.334 -5.992 -4.191 1 98.81 89 CYS A N 1
ATOM 698 C CA . CYS A 1 89 ? -3.631 -5.336 -4.305 1 98.81 89 CYS A CA 1
ATOM 699 C C . CYS A 1 89 ? -3.932 -4.512 -3.057 1 98.81 89 CYS A C 1
ATOM 701 O O . CYS A 1 89 ? -3.475 -4.844 -1.963 1 98.81 89 CYS A O 1
ATOM 703 N N . MET A 1 90 ? -4.715 -3.445 -3.174 1 98.81 90 MET A N 1
ATOM 704 C CA . MET A 1 90 ? -5.172 -2.625 -2.057 1 98.81 90 MET A CA 1
ATOM 705 C C . MET A 1 90 ? -6.062 -3.432 -1.116 1 98.81 90 MET A C 1
ATOM 707 O O . MET A 1 90 ? -6.438 -2.951 -0.046 1 98.81 90 MET A O 1
ATOM 711 N N . ASP A 1 91 ? -6.457 -4.672 -1.45 1 98.62 91 ASP A N 1
ATOM 712 C CA . ASP A 1 91 ? -7.438 -5.5 -0.755 1 98.62 91 ASP A CA 1
ATOM 713 C C . ASP A 1 91 ? -7.164 -5.531 0.747 1 98.62 91 ASP A C 1
ATOM 715 O O . ASP A 1 91 ? -6.027 -5.75 1.172 1 98.62 91 ASP A O 1
ATOM 719 N N . SER A 1 92 ? -8.195 -5.316 1.507 1 98.44 92 SER A N 1
ATOM 720 C CA . SER A 1 92 ? -8.086 -5.184 2.955 1 98.44 92 SER A CA 1
ATOM 721 C C . SER A 1 92 ? -7.723 -6.516 3.605 1 98.44 92 SER A C 1
ATOM 723 O O . SER A 1 92 ? -7.324 -6.555 4.773 1 98.44 92 SER A O 1
ATOM 725 N N . ARG A 1 93 ? -7.871 -7.594 2.939 1 97.69 93 ARG A N 1
ATOM 726 C CA . ARG A 1 93 ? -7.613 -8.938 3.457 1 97.69 93 ARG A CA 1
ATOM 727 C C . ARG A 1 93 ? -6.203 -9.398 3.105 1 97.69 93 ARG A C 1
ATOM 729 O O . ARG A 1 93 ? -5.742 -10.43 3.596 1 97.69 93 ARG A O 1
ATOM 736 N N . SER A 1 94 ? -5.504 -8.68 2.258 1 98.25 94 SER A N 1
ATOM 737 C CA . SER A 1 94 ? -4.172 -9.047 1.789 1 98.25 94 SER A CA 1
ATOM 738 C C . SER A 1 94 ? -3.129 -8.023 2.221 1 98.25 94 SER A C 1
ATOM 740 O O . SER A 1 94 ? -2.67 -7.219 1.407 1 98.25 94 SER A O 1
ATOM 742 N N . VAL A 1 95 ? -2.676 -8.125 3.482 1 98.38 95 VAL A N 1
ATOM 743 C CA . VAL A 1 95 ? -1.713 -7.207 4.074 1 98.38 95 VAL A CA 1
ATOM 744 C C . VAL A 1 95 ? -0.361 -7.898 4.227 1 98.38 95 VAL A C 1
ATOM 746 O O . VAL A 1 95 ? -0.168 -8.703 5.145 1 98.38 95 VAL A O 1
ATOM 749 N N . PRO A 1 96 ? 0.583 -7.551 3.396 1 98.75 96 PRO A N 1
ATOM 750 C CA . PRO A 1 96 ? 1.841 -8.297 3.355 1 98.75 96 PRO A CA 1
ATOM 751 C C . PRO A 1 96 ? 2.535 -8.359 4.715 1 98.75 96 PRO A C 1
ATOM 753 O O . PRO A 1 96 ? 3.045 -9.414 5.102 1 98.75 96 PRO A O 1
ATOM 756 N N . GLU A 1 97 ? 2.557 -7.285 5.484 1 98.19 97 GLU A N 1
ATOM 757 C CA . GLU A 1 97 ? 3.252 -7.254 6.766 1 98.19 97 GLU A CA 1
ATOM 758 C C . GLU A 1 97 ? 2.676 -8.289 7.73 1 98.19 97 GLU A C 1
ATOM 760 O O . GLU A 1 97 ? 3.4 -8.852 8.555 1 98.19 97 GLU A O 1
ATOM 765 N N . PHE A 1 98 ? 1.351 -8.594 7.559 1 97.69 98 PHE A N 1
ATOM 766 C CA . PHE A 1 98 ? 0.708 -9.57 8.438 1 97.69 98 PHE A CA 1
ATOM 767 C C . PHE A 1 98 ? 1.059 -10.992 8.016 1 97.69 98 PHE A C 1
ATOM 769 O O . PHE A 1 98 ? 1.683 -11.734 8.773 1 97.69 98 PHE A O 1
ATOM 776 N N . PHE A 1 99 ? 0.844 -11.344 6.762 1 98.19 99 PHE A N 1
ATOM 777 C CA . PHE A 1 99 ? 0.93 -12.758 6.418 1 98.19 99 PHE A CA 1
ATOM 778 C C . PHE A 1 99 ? 2.369 -13.148 6.105 1 98.19 99 PHE A C 1
ATOM 780 O O . PHE A 1 99 ? 2.688 -14.336 6.02 1 98.19 99 PHE A O 1
ATOM 787 N N . PHE A 1 100 ? 3.246 -12.203 6.027 1 98.69 100 PHE A N 1
ATOM 788 C CA . PHE A 1 100 ? 4.668 -12.523 5.961 1 98.69 100 PHE A CA 1
ATOM 789 C C . PHE A 1 100 ? 5.332 -12.305 7.316 1 98.69 100 PHE A C 1
ATOM 791 O O . PHE A 1 100 ? 6.547 -12.484 7.453 1 98.69 100 PHE A O 1
ATOM 798 N N . ASP A 1 101 ? 4.566 -11.875 8.234 1 97.5 101 ASP A N 1
ATOM 799 C CA . ASP A 1 101 ? 5.047 -11.688 9.602 1 97.5 101 ASP A CA 1
ATOM 800 C C . ASP A 1 101 ? 6.305 -10.82 9.625 1 97.5 101 ASP A C 1
ATOM 802 O O . ASP A 1 101 ? 7.34 -11.227 10.156 1 97.5 101 ASP A O 1
ATOM 806 N N . GLN A 1 102 ? 6.219 -9.656 9.039 1 97.62 102 GLN A N 1
ATOM 807 C CA . GLN A 1 102 ? 7.289 -8.664 9.023 1 97.62 102 GLN A CA 1
ATOM 808 C C . GLN A 1 102 ? 6.891 -7.41 9.797 1 97.62 102 GLN A C 1
ATOM 810 O O . GLN A 1 102 ? 5.711 -7.062 9.859 1 97.62 102 GLN A O 1
ATOM 815 N N . GLY A 1 103 ? 7.836 -6.75 10.461 1 95.75 103 GLY A N 1
ATOM 816 C CA . GLY A 1 103 ? 7.578 -5.566 11.266 1 95.75 103 GLY A CA 1
ATOM 817 C C . GLY A 1 103 ? 7.875 -4.27 10.539 1 95.75 103 GLY A C 1
ATOM 818 O O . GLY A 1 103 ? 8.031 -4.262 9.312 1 95.75 103 GLY A O 1
ATOM 819 N N . LEU A 1 104 ? 7.809 -3.188 11.281 1 96.25 104 LEU A N 1
ATOM 820 C CA . LEU A 1 104 ? 8.164 -1.883 10.742 1 96.25 104 LEU A CA 1
ATOM 821 C C . LEU A 1 104 ? 9.594 -1.889 10.211 1 96.25 104 LEU A C 1
ATOM 823 O O . LEU A 1 104 ? 10.484 -2.473 10.828 1 96.25 104 LEU A O 1
ATOM 827 N N . ALA A 1 105 ? 9.75 -1.316 8.992 1 96.75 105 ALA A N 1
ATOM 828 C CA . ALA A 1 105 ? 11.039 -1.056 8.359 1 96.75 105 ALA A CA 1
ATOM 829 C C . ALA A 1 105 ? 11.562 -2.295 7.637 1 96.75 105 ALA A C 1
ATOM 831 O O . ALA A 1 105 ? 12.672 -2.291 7.102 1 96.75 105 ALA A O 1
ATOM 832 N N . ASP A 1 106 ? 10.719 -3.365 7.531 1 97.38 106 ASP A N 1
ATOM 833 C CA . ASP A 1 106 ? 11.195 -4.598 6.906 1 97.38 106 ASP A CA 1
ATOM 834 C C . ASP A 1 106 ? 10.852 -4.625 5.422 1 97.38 106 ASP A C 1
ATOM 836 O O . ASP A 1 106 ? 11.562 -5.246 4.625 1 97.38 106 ASP A O 1
ATOM 840 N N . LEU A 1 107 ? 9.719 -4.066 5.066 1 98.69 107 LEU A N 1
ATOM 841 C CA . LEU A 1 107 ? 9.219 -4.164 3.701 1 98.69 107 LEU A CA 1
ATOM 842 C C . LEU A 1 107 ? 8.844 -2.789 3.162 1 98.69 107 LEU A C 1
ATOM 844 O O . LEU A 1 107 ? 8.227 -1.989 3.873 1 98.69 107 LEU A O 1
ATOM 848 N N . PHE A 1 108 ? 9.289 -2.508 1.911 1 98.81 108 PHE A N 1
ATOM 849 C CA . PHE A 1 108 ? 8.508 -1.554 1.128 1 98.81 108 PHE A CA 1
ATOM 850 C C . PHE A 1 108 ? 7.266 -2.215 0.551 1 98.81 108 PHE A C 1
ATOM 852 O O . PHE A 1 108 ? 7.32 -3.357 0.091 1 98.81 108 PHE A O 1
ATOM 859 N N . THR A 1 109 ? 6.16 -1.494 0.628 1 98.88 109 THR A N 1
ATOM 860 C CA . THR A 1 109 ? 4.934 -2.076 0.097 1 98.88 109 THR A CA 1
ATOM 861 C C . THR A 1 109 ? 4.23 -1.095 -0.837 1 98.88 109 THR A C 1
ATOM 863 O O . THR A 1 109 ? 4.062 0.08 -0.501 1 98.88 109 THR A O 1
ATOM 866 N N . LEU A 1 110 ? 3.957 -1.539 -2.018 1 98.94 110 LEU A N 1
ATOM 867 C CA . LEU A 1 110 ? 3.139 -0.878 -3.027 1 98.94 110 LEU A CA 1
ATOM 868 C C . LEU A 1 110 ? 1.78 -1.56 -3.158 1 98.94 110 LEU A C 1
ATOM 870 O O . LEU A 1 110 ? 1.707 -2.779 -3.334 1 98.94 110 LEU A O 1
ATOM 874 N N . ARG A 1 111 ? 0.71 -0.733 -3.045 1 98.88 111 ARG A N 1
ATOM 875 C CA . ARG A 1 111 ? -0.622 -1.329 -3.064 1 98.88 111 ARG A CA 1
ATOM 876 C C . ARG A 1 111 ? -1.575 -0.513 -3.93 1 98.88 111 ARG A C 1
ATOM 878 O O . ARG A 1 111 ? -1.742 0.689 -3.715 1 98.88 111 ARG A O 1
ATOM 885 N N . VAL A 1 112 ? -2.166 -1.14 -4.855 1 98.88 112 VAL A N 1
ATOM 886 C CA . VAL A 1 112 ? -3.139 -0.582 -5.789 1 98.88 112 VAL A CA 1
ATOM 887 C C . VAL A 1 112 ? -4.109 -1.673 -6.238 1 98.88 112 VAL A C 1
ATOM 889 O O . VAL A 1 112 ? -3.76 -2.855 -6.25 1 98.88 112 VAL A O 1
ATOM 892 N N . ALA A 1 113 ? -5.352 -1.319 -6.57 1 98.81 113 ALA A N 1
ATOM 893 C CA . ALA A 1 113 ? -6.32 -2.32 -7.016 1 98.81 113 ALA A CA 1
ATOM 894 C C . ALA A 1 113 ? -5.738 -3.195 -8.117 1 98.81 113 ALA A C 1
ATOM 896 O O . ALA A 1 113 ? -5.164 -2.686 -9.086 1 98.81 113 ALA A O 1
ATOM 897 N N . GLY A 1 114 ? -5.781 -4.562 -7.883 1 98.75 114 GLY A N 1
ATOM 898 C CA . GLY A 1 114 ? -5.391 -5.512 -8.914 1 98.75 114 GLY A CA 1
ATOM 899 C C . GLY A 1 114 ? -3.889 -5.629 -9.078 1 98.75 114 GLY A C 1
ATOM 900 O O . GLY A 1 114 ? -3.41 -6.227 -10.047 1 98.75 114 GLY A O 1
ATOM 901 N N . ASN A 1 115 ? -3.105 -4.973 -8.234 1 98.81 115 ASN A N 1
ATOM 902 C CA . ASN A 1 115 ? -1.65 -4.965 -8.328 1 98.81 115 ASN A CA 1
ATOM 903 C C . ASN A 1 115 ? -1.177 -4.605 -9.727 1 98.81 115 ASN A C 1
ATOM 905 O O . ASN A 1 115 ? -0.266 -5.238 -10.266 1 98.81 115 ASN A O 1
ATOM 909 N N . VAL A 1 116 ? -1.769 -3.629 -10.344 1 98.88 116 VAL A N 1
ATOM 910 C CA . VAL A 1 116 ? -1.412 -3.227 -11.703 1 98.88 116 VAL A CA 1
ATOM 911 C C . VAL A 1 116 ? -0.157 -2.357 -11.672 1 98.88 116 VAL A C 1
ATOM 913 O O . VAL A 1 116 ? 0.213 -1.829 -10.617 1 98.88 116 VAL A O 1
ATOM 916 N N . LEU A 1 117 ? 0.459 -2.264 -12.852 1 98.75 117 LEU A N 1
ATOM 917 C CA . LEU A 1 117 ? 1.703 -1.52 -13.016 1 98.75 117 LEU A CA 1
ATOM 918 C C . LEU A 1 117 ? 1.44 -0.146 -13.617 1 98.75 117 LEU A C 1
ATOM 920 O O . LEU A 1 117 ? 0.572 -0.001 -14.484 1 98.75 117 LEU A O 1
ATOM 924 N N . ASN A 1 118 ? 2.064 0.868 -13.172 1 98.38 118 ASN A N 1
ATOM 925 C CA . ASN A 1 118 ? 2.15 2.182 -13.805 1 98.38 118 ASN A CA 1
ATOM 926 C C . ASN A 1 118 ? 3.498 2.844 -13.539 1 98.38 118 ASN A C 1
ATOM 928 O O . ASN A 1 118 ? 4.363 2.262 -12.883 1 98.38 118 ASN A O 1
ATOM 932 N N . ASP A 1 119 ? 3.719 4.031 -14.047 1 98.31 119 ASP A N 1
ATOM 933 C CA . ASP A 1 119 ? 5.02 4.688 -13.977 1 98.31 119 ASP A CA 1
ATOM 934 C C . ASP A 1 119 ? 5.41 4.984 -12.531 1 98.31 119 ASP A C 1
ATOM 936 O O . ASP A 1 119 ? 6.582 4.895 -12.164 1 98.31 119 ASP A O 1
ATOM 940 N N . ASP A 1 120 ? 4.465 5.375 -11.742 1 98.75 120 ASP A N 1
ATOM 941 C CA . ASP A 1 120 ? 4.758 5.695 -10.344 1 98.75 120 ASP A CA 1
ATOM 942 C C . ASP A 1 120 ? 5.188 4.449 -9.578 1 98.75 120 ASP A C 1
ATOM 944 O O . ASP A 1 120 ? 6.051 4.52 -8.695 1 98.75 120 ASP A O 1
ATOM 948 N N . ILE A 1 121 ? 4.57 3.312 -9.891 1 98.88 121 ILE A N 1
ATOM 949 C CA . ILE A 1 121 ? 4.949 2.043 -9.273 1 98.88 121 ILE A CA 1
ATOM 950 C C . ILE A 1 121 ? 6.363 1.661 -9.703 1 98.88 121 ILE A C 1
ATOM 952 O O . ILE A 1 121 ? 7.18 1.249 -8.883 1 98.88 121 ILE A O 1
ATOM 956 N N . LEU A 1 122 ? 6.672 1.836 -10.984 1 98.88 122 LEU A N 1
ATOM 957 C CA . LEU A 1 122 ? 8.023 1.571 -11.461 1 98.88 122 LEU A CA 1
ATOM 958 C C . LEU A 1 122 ? 9.039 2.463 -10.75 1 98.88 122 LEU A C 1
ATOM 960 O O . LEU A 1 122 ? 10.062 1.98 -10.273 1 98.88 122 LEU A O 1
ATOM 964 N N . GLY A 1 123 ? 8.734 3.77 -10.703 1 98.88 123 GLY A N 1
ATOM 965 C CA . GLY A 1 123 ? 9.617 4.691 -10.008 1 98.88 123 GLY A CA 1
ATOM 966 C C . GLY A 1 123 ? 9.82 4.332 -8.547 1 98.88 123 GLY A C 1
ATOM 967 O O . GLY A 1 123 ? 10.93 4.457 -8.023 1 98.88 123 GLY A O 1
ATOM 968 N N . SER A 1 124 ? 8.75 3.879 -7.902 1 98.94 124 SER A N 1
ATOM 969 C CA . SER A 1 124 ? 8.82 3.453 -6.508 1 98.94 124 SER A CA 1
ATOM 970 C C . SER A 1 124 ? 9.734 2.24 -6.344 1 98.94 124 SER A C 1
ATOM 972 O O . SER A 1 124 ? 10.523 2.17 -5.398 1 98.94 124 SER A O 1
ATOM 974 N N . MET A 1 125 ? 9.656 1.304 -7.262 1 98.88 125 MET A N 1
ATOM 975 C CA . MET A 1 125 ? 10.516 0.122 -7.227 1 98.88 125 MET A CA 1
ATOM 976 C C . MET A 1 125 ? 11.977 0.5 -7.465 1 98.88 125 MET A C 1
ATOM 978 O O . MET A 1 125 ? 12.875 -0.072 -6.852 1 98.88 125 MET A O 1
ATOM 982 N N . GLU A 1 126 ? 12.18 1.437 -8.367 1 98.81 126 GLU A N 1
ATOM 983 C CA . GLU A 1 126 ? 13.531 1.916 -8.633 1 98.81 126 GLU A CA 1
ATOM 984 C C . GLU A 1 126 ? 14.148 2.551 -7.383 1 98.81 126 GLU A C 1
ATOM 986 O O . GLU A 1 126 ? 15.305 2.297 -7.055 1 98.81 126 GLU A O 1
ATOM 991 N N . PHE A 1 127 ? 13.375 3.336 -6.703 1 98.62 127 PHE A N 1
ATOM 992 C CA . PHE A 1 127 ? 13.836 3.896 -5.441 1 98.62 127 PHE A CA 1
ATOM 993 C C . PHE A 1 127 ? 14.164 2.791 -4.445 1 98.62 127 PHE A C 1
ATOM 995 O O . PHE A 1 127 ? 15.227 2.803 -3.818 1 98.62 127 PHE A O 1
ATOM 1002 N N . ALA A 1 128 ? 13.266 1.826 -4.285 1 98.69 128 ALA A N 1
ATOM 1003 C CA . ALA A 1 128 ? 13.391 0.76 -3.295 1 98.69 128 ALA A CA 1
ATOM 1004 C C . ALA A 1 128 ? 14.656 -0.055 -3.523 1 98.69 128 ALA A C 1
ATOM 1006 O O . ALA A 1 128 ? 15.328 -0.456 -2.568 1 98.69 128 ALA A O 1
ATOM 1007 N N . THR A 1 129 ? 15.023 -0.254 -4.762 1 98.38 129 THR A N 1
ATOM 1008 C CA . THR A 1 129 ? 16.109 -1.163 -5.094 1 98.38 129 THR A CA 1
ATOM 1009 C C . THR A 1 129 ? 17.406 -0.388 -5.344 1 98.38 129 THR A C 1
ATOM 1011 O O . THR A 1 129 ? 18.312 -0.393 -4.508 1 98.38 129 THR A O 1
ATOM 1014 N N . LYS A 1 130 ? 17.375 0.507 -6.285 1 97.94 130 LYS A N 1
ATOM 1015 C CA . LYS A 1 130 ? 18.578 1.206 -6.727 1 97.94 130 LYS A CA 1
ATOM 1016 C C . LYS A 1 130 ? 19.078 2.172 -5.652 1 97.94 130 LYS A C 1
ATOM 1018 O O . LYS A 1 130 ? 20.281 2.336 -5.469 1 97.94 130 LYS A O 1
ATOM 1023 N N . VAL A 1 131 ? 18.141 2.779 -4.98 1 96.5 131 VAL A N 1
ATOM 1024 C CA . VAL A 1 131 ? 18.531 3.828 -4.043 1 96.5 131 VAL A CA 1
ATOM 1025 C C . VAL A 1 131 ? 18.688 3.242 -2.641 1 96.5 131 VAL A C 1
ATOM 1027 O O . VAL A 1 131 ? 19.703 3.455 -1.976 1 96.5 131 VAL A O 1
ATOM 1030 N N . VAL A 1 132 ? 17.703 2.408 -2.193 1 97.12 132 VAL A N 1
ATOM 1031 C CA . VAL A 1 132 ? 17.672 2.01 -0.79 1 97.12 132 VAL A CA 1
ATOM 1032 C C . VAL A 1 132 ? 18.297 0.624 -0.637 1 97.12 132 VAL A C 1
ATOM 1034 O O . VAL A 1 132 ? 18.75 0.254 0.45 1 97.12 132 VAL A O 1
ATOM 1037 N N . GLY A 1 133 ? 18.234 -0.183 -1.678 1 97.5 133 GLY A N 1
ATOM 1038 C CA . GLY A 1 133 ? 19.047 -1.39 -1.654 1 97.5 133 GLY A CA 1
ATOM 1039 C C . GLY A 1 133 ? 18.234 -2.65 -1.426 1 97.5 133 GLY A C 1
ATOM 1040 O O . GLY A 1 133 ? 18.797 -3.717 -1.162 1 97.5 133 GLY A O 1
ATOM 1041 N N . ALA A 1 134 ? 16.906 -2.625 -1.508 1 98.44 134 ALA A N 1
ATOM 1042 C CA . ALA A 1 134 ? 16.109 -3.842 -1.397 1 98.44 134 ALA A CA 1
ATOM 1043 C C . ALA A 1 134 ? 16.594 -4.906 -2.381 1 98.44 134 ALA A C 1
ATOM 1045 O O . ALA A 1 134 ? 16.984 -4.586 -3.508 1 98.44 134 ALA A O 1
ATOM 1046 N N . ARG A 1 135 ? 16.406 -6.141 -2.008 1 98.25 135 ARG A N 1
ATOM 1047 C CA . ARG A 1 135 ? 17.047 -7.215 -2.75 1 98.25 135 ARG A CA 1
ATOM 1048 C C . ARG A 1 135 ? 16.031 -8.023 -3.553 1 98.25 135 ARG A C 1
ATOM 1050 O O . ARG A 1 135 ? 16.406 -8.836 -4.398 1 98.25 135 ARG A O 1
ATOM 1057 N N . LEU A 1 136 ? 14.82 -7.832 -3.299 1 98.69 136 LEU A N 1
ATOM 1058 C CA . LEU A 1 136 ? 13.789 -8.664 -3.914 1 98.69 136 LEU A CA 1
ATOM 1059 C C . LEU A 1 136 ? 12.562 -7.84 -4.281 1 98.69 136 LEU A C 1
ATOM 1061 O O . LEU A 1 136 ? 12.094 -7.031 -3.477 1 98.69 136 LEU A O 1
ATOM 1065 N N . VAL A 1 137 ? 12.156 -7.961 -5.52 1 98.81 137 VAL A N 1
ATOM 1066 C CA . VAL A 1 137 ? 10.867 -7.445 -5.98 1 98.81 137 VAL A CA 1
ATOM 1067 C C . VAL A 1 137 ? 9.852 -8.578 -6.043 1 98.81 137 VAL A C 1
ATOM 1069 O O . VAL A 1 137 ? 10.109 -9.625 -6.645 1 98.81 137 VAL A O 1
ATOM 1072 N N . VAL A 1 138 ? 8.719 -8.375 -5.379 1 98.88 138 VAL A N 1
ATOM 1073 C CA . VAL A 1 138 ? 7.645 -9.359 -5.402 1 98.88 138 VAL A CA 1
ATOM 1074 C C . VAL A 1 138 ? 6.387 -8.734 -6 1 98.88 138 VAL A C 1
ATOM 1076 O O . VAL A 1 138 ? 5.965 -7.656 -5.582 1 98.88 138 VAL A O 1
ATOM 1079 N N . VAL A 1 139 ? 5.867 -9.359 -7.012 1 98.88 139 VAL A N 1
ATOM 1080 C CA . VAL A 1 139 ? 4.52 -9.039 -7.477 1 98.88 139 VAL A CA 1
ATOM 1081 C C . VAL A 1 139 ? 3.539 -10.094 -6.961 1 98.88 139 VAL A C 1
ATOM 1083 O O . VAL A 1 139 ? 3.598 -11.258 -7.363 1 98.88 139 VAL A O 1
ATOM 1086 N N . LEU A 1 140 ? 2.621 -9.648 -6.125 1 98.88 140 LEU A N 1
ATOM 1087 C CA . LEU A 1 140 ? 1.813 -10.594 -5.363 1 98.88 140 LEU A CA 1
ATOM 1088 C C . LEU A 1 140 ? 0.331 -10.414 -5.676 1 98.88 140 LEU A C 1
ATOM 1090 O O . LEU A 1 140 ? -0.269 -9.406 -5.301 1 98.88 140 LEU A O 1
ATOM 1094 N N . ALA A 1 141 ? -0.257 -11.391 -6.371 1 98.88 141 ALA A N 1
ATOM 1095 C CA . ALA A 1 141 ? -1.699 -11.461 -6.59 1 98.88 141 ALA A CA 1
ATOM 1096 C C . ALA A 1 141 ? -2.406 -12.094 -5.395 1 98.88 141 ALA A C 1
ATOM 1098 O O . ALA A 1 141 ? -1.755 -12.547 -4.449 1 98.88 141 ALA A O 1
ATOM 1099 N N . HIS A 1 142 ? -3.717 -12.062 -5.441 1 98.75 142 HIS A N 1
ATOM 1100 C CA . HIS A 1 142 ? -4.453 -12.773 -4.406 1 98.75 142 HIS A CA 1
ATOM 1101 C C . HIS A 1 142 ? -5.719 -13.414 -4.969 1 98.75 142 HIS A C 1
ATOM 1103 O O . HIS A 1 142 ? -6.238 -12.977 -5.996 1 98.75 142 HIS A O 1
ATOM 1109 N N . THR A 1 143 ? -6.152 -14.453 -4.336 1 98.38 143 THR A N 1
ATOM 1110 C CA . THR A 1 143 ? -7.367 -15.148 -4.742 1 98.38 143 THR A CA 1
ATOM 1111 C C . THR A 1 143 ? -8.594 -14.258 -4.559 1 98.38 143 THR A C 1
ATOM 1113 O O . THR A 1 143 ? -8.578 -13.344 -3.732 1 98.38 143 THR A O 1
ATOM 1116 N N . SER A 1 144 ? -9.633 -14.5 -5.422 1 97.44 144 SER A N 1
ATOM 1117 C CA . SER A 1 144 ? -10.906 -13.797 -5.332 1 97.44 144 SER A CA 1
ATOM 1118 C C . SER A 1 144 ? -10.727 -12.289 -5.484 1 97.44 144 SER A C 1
ATOM 1120 O O . SER A 1 144 ? -11.391 -11.508 -4.801 1 97.44 144 SER A O 1
ATOM 1122 N N . CYS A 1 145 ? -9.836 -11.914 -6.285 1 98.06 145 CYS A N 1
ATOM 1123 C CA . CYS A 1 145 ? -9.539 -10.5 -6.473 1 98.06 145 CYS A CA 1
ATOM 1124 C C . CYS A 1 145 ? -10.672 -9.797 -7.211 1 98.06 145 CYS A C 1
ATOM 1126 O O . CYS A 1 145 ? -10.977 -10.141 -8.359 1 98.06 145 CYS A O 1
ATOM 1128 N N . GLY A 1 146 ? -11.219 -8.742 -6.637 1 96.94 146 GLY A N 1
ATOM 1129 C CA . GLY A 1 146 ? -12.328 -8.008 -7.23 1 96.94 146 GLY A CA 1
ATOM 1130 C C . GLY A 1 146 ? -11.953 -7.316 -8.531 1 96.94 146 GLY A C 1
ATOM 1131 O O . GLY A 1 146 ? -12.758 -7.25 -9.461 1 96.94 146 GLY A O 1
ATOM 1132 N N . ALA A 1 147 ? -10.789 -6.742 -8.625 1 98.44 147 ALA A N 1
ATOM 1133 C CA . ALA A 1 147 ? -10.344 -6.078 -9.852 1 98.44 147 ALA A CA 1
ATOM 1134 C C . ALA A 1 147 ? -10.25 -7.066 -11.008 1 98.44 147 ALA A C 1
ATOM 1136 O O . ALA A 1 147 ? -10.602 -6.742 -12.141 1 98.44 147 ALA A O 1
ATOM 1137 N N . VAL A 1 148 ? -9.75 -8.242 -10.758 1 98.69 148 VAL A N 1
ATOM 1138 C CA . VAL A 1 148 ? -9.641 -9.281 -11.773 1 98.69 148 VAL A CA 1
ATOM 1139 C C . VAL A 1 148 ? -11.031 -9.734 -12.211 1 98.69 148 VAL A C 1
ATOM 1141 O O . VAL A 1 148 ? -11.297 -9.898 -13.406 1 98.69 148 VAL A O 1
ATOM 1144 N N . ALA A 1 149 ? -11.93 -9.922 -11.219 1 98 149 ALA A N 1
ATOM 1145 C CA . ALA A 1 149 ? -13.32 -10.234 -11.547 1 98 149 ALA A CA 1
ATOM 1146 C C . ALA A 1 149 ? -13.945 -9.141 -12.406 1 98 149 ALA A C 1
ATOM 1148 O O . ALA A 1 149 ? -14.688 -9.422 -13.344 1 98 149 ALA A O 1
ATOM 1149 N N . GLY A 1 150 ? -13.656 -7.922 -12.039 1 98.12 150 GLY A N 1
ATOM 1150 C CA . GLY A 1 150 ? -14.125 -6.801 -12.836 1 98.12 150 GLY A CA 1
ATOM 1151 C C . GLY A 1 150 ? -13.609 -6.824 -14.266 1 98.12 150 GLY A C 1
ATOM 1152 O O . GLY A 1 150 ? -14.344 -6.496 -15.203 1 98.12 150 GLY A O 1
ATOM 1153 N N . ALA A 1 151 ? -12.367 -7.148 -14.43 1 98.62 151 ALA A N 1
ATOM 1154 C CA . ALA A 1 151 ? -11.789 -7.25 -15.766 1 98.62 151 ALA A CA 1
ATOM 1155 C C . ALA A 1 151 ? -12.469 -8.359 -16.562 1 98.62 151 ALA A C 1
ATOM 1157 O O . ALA A 1 151 ? -12.766 -8.188 -17.75 1 98.62 151 ALA A O 1
ATOM 1158 N N . CYS A 1 152 ? -12.688 -9.469 -15.922 1 98.56 152 CYS A N 1
ATOM 1159 C CA . CYS A 1 152 ? -13.359 -10.594 -16.562 1 98.56 152 CYS A CA 1
ATOM 1160 C C . CYS A 1 152 ? -14.727 -10.195 -17.094 1 98.56 152 CYS A C 1
ATOM 1162 O O . CYS A 1 152 ? -15.125 -10.594 -18.188 1 98.56 152 CYS A O 1
ATOM 1164 N N . LYS A 1 153 ? -15.414 -9.367 -16.328 1 97.88 153 LYS A N 1
ATOM 1165 C CA . LYS A 1 153 ? -16.766 -8.938 -16.672 1 97.88 153 LYS A CA 1
ATOM 1166 C C . LYS A 1 153 ? -16.734 -7.656 -17.5 1 97.88 153 LYS A C 1
ATOM 1168 O O . LYS A 1 153 ? -17.781 -7.137 -17.891 1 97.88 153 LYS A O 1
ATOM 1173 N N . ASP A 1 154 ? -15.602 -7.145 -17.703 1 97.25 154 ASP A N 1
ATOM 1174 C CA . ASP A 1 154 ? -15.383 -5.926 -18.469 1 97.25 154 ASP A CA 1
ATOM 1175 C C . ASP A 1 154 ? -16.172 -4.754 -17.891 1 97.25 154 ASP A C 1
ATOM 1177 O O . ASP A 1 154 ? -16.922 -4.082 -18.609 1 97.25 154 ASP A O 1
ATOM 1181 N N . VAL A 1 155 ? -16.047 -4.609 -16.609 1 95.94 155 VAL A N 1
ATOM 1182 C CA . VAL A 1 155 ? -16.734 -3.553 -15.867 1 95.94 155 VAL A CA 1
ATOM 1183 C C . VAL A 1 155 ? -16.172 -2.191 -16.266 1 95.94 155 VAL A C 1
ATOM 1185 O O . VAL A 1 155 ? -14.961 -2.055 -16.484 1 95.94 155 VAL A O 1
ATOM 1188 N N . LYS A 1 156 ? -17.047 -1.188 -16.391 1 97.19 156 LYS A N 1
ATOM 1189 C CA . LYS A 1 156 ? -16.672 0.201 -16.641 1 97.19 156 LYS A CA 1
ATOM 1190 C C . LYS A 1 156 ? -17.172 1.108 -15.516 1 97.19 156 LYS A C 1
ATOM 1192 O O . LYS A 1 156 ? -18.359 1.109 -15.18 1 97.19 156 LYS A O 1
ATOM 1197 N N . LEU A 1 157 ? -16.188 1.885 -14.945 1 96.12 157 LEU A N 1
ATOM 1198 C CA . LEU A 1 157 ? -16.516 2.826 -13.883 1 96.12 157 LEU A CA 1
ATOM 1199 C C . LEU A 1 157 ? -15.43 3.877 -13.719 1 96.12 157 LEU A C 1
ATOM 1201 O O . LEU A 1 157 ? -14.375 3.602 -13.133 1 96.12 157 LEU A O 1
ATOM 1205 N N . GLY A 1 158 ? -15.711 5.07 -14.219 1 97.06 158 GLY A N 1
ATOM 1206 C CA . GLY A 1 158 ? -14.773 6.168 -14.031 1 97.06 158 GLY A CA 1
ATOM 1207 C C . GLY A 1 158 ? -13.336 5.777 -14.289 1 97.06 158 GLY A C 1
ATOM 1208 O O . GLY A 1 158 ? -13.016 5.199 -15.328 1 97.06 158 GLY A O 1
ATOM 1209 N N . HIS A 1 159 ? -12.484 6.129 -13.328 1 98.38 159 HIS A N 1
ATOM 1210 C CA . HIS A 1 159 ? -11.062 5.84 -13.445 1 98.38 159 HIS A CA 1
ATOM 1211 C C . HIS A 1 159 ? -10.773 4.363 -13.188 1 98.38 159 HIS A C 1
ATOM 1213 O O . HIS A 1 159 ? -9.711 3.859 -13.555 1 98.38 159 HIS A O 1
ATOM 1219 N N . LEU A 1 160 ? -11.688 3.682 -12.531 1 97.19 160 LEU A N 1
ATOM 1220 C CA . LEU A 1 160 ? -11.516 2.248 -12.32 1 97.19 160 LEU A CA 1
ATOM 1221 C C . LEU A 1 160 ? -11.391 1.512 -13.648 1 97.19 160 LEU A C 1
ATOM 1223 O O . LEU A 1 160 ? -10.711 0.481 -13.727 1 97.19 160 LEU A O 1
ATOM 1227 N N . THR A 1 161 ? -11.984 2.068 -14.672 1 98.19 161 THR A N 1
ATOM 1228 C CA . THR A 1 161 ? -11.906 1.501 -16.016 1 98.19 161 THR A CA 1
ATOM 1229 C C . THR A 1 161 ? -10.453 1.35 -16.453 1 98.19 161 THR A C 1
ATOM 1231 O O . THR A 1 161 ? -10.094 0.369 -17.109 1 98.19 161 THR A O 1
ATOM 1234 N N . ASP A 1 162 ? -9.641 2.297 -16.062 1 97.12 162 ASP A N 1
ATOM 1235 C CA . ASP A 1 162 ? -8.227 2.254 -16.438 1 97.12 162 ASP A CA 1
ATOM 1236 C C . ASP A 1 162 ? -7.516 1.085 -15.758 1 97.12 162 ASP A C 1
ATOM 1238 O O . ASP A 1 162 ? -6.672 0.424 -16.375 1 97.12 162 ASP A O 1
ATOM 1242 N N . VAL A 1 163 ? -7.824 0.827 -14.492 1 98.25 163 VAL A N 1
ATOM 1243 C CA . VAL A 1 163 ? -7.273 -0.308 -13.758 1 98.25 163 VAL A CA 1
ATOM 1244 C C . VAL A 1 163 ? -7.68 -1.611 -14.445 1 98.25 163 VAL A C 1
ATOM 1246 O O . VAL A 1 163 ? -6.84 -2.482 -14.68 1 98.25 163 VAL A O 1
ATOM 1249 N N . ILE A 1 164 ? -8.945 -1.701 -14.742 1 98.25 164 ILE A N 1
ATOM 1250 C CA . ILE A 1 164 ? -9.523 -2.895 -15.352 1 98.25 164 ILE A CA 1
ATOM 1251 C C . ILE A 1 164 ? -8.859 -3.152 -16.703 1 98.25 164 ILE A C 1
ATOM 1253 O O . ILE A 1 164 ? -8.516 -4.293 -17.031 1 98.25 164 ILE A O 1
ATOM 1257 N N . ASN A 1 165 ? -8.648 -2.113 -17.484 1 98.44 165 ASN A N 1
ATOM 1258 C CA . ASN A 1 165 ? -8.031 -2.229 -18.812 1 98.44 165 ASN A CA 1
ATOM 1259 C C . ASN A 1 165 ? -6.629 -2.824 -18.719 1 98.44 165 ASN A C 1
ATOM 1261 O O . ASN A 1 165 ? -6.199 -3.543 -19.625 1 98.44 165 ASN A O 1
ATOM 1265 N N . LYS A 1 166 ? -5.957 -2.59 -17.672 1 98.62 166 LYS A N 1
ATOM 1266 C CA . LYS A 1 166 ? -4.59 -3.078 -17.516 1 98.62 166 LYS A CA 1
ATOM 1267 C C . LYS A 1 166 ? -4.574 -4.57 -17.203 1 98.62 166 LYS A C 1
ATOM 1269 O O . LYS A 1 166 ? -3.543 -5.23 -17.344 1 98.62 166 LYS A O 1
ATOM 1274 N N . ILE A 1 167 ? -5.691 -5.066 -16.766 1 98.81 167 ILE A N 1
ATOM 1275 C CA . ILE A 1 167 ? -5.793 -6.484 -16.438 1 98.81 167 ILE A CA 1
ATOM 1276 C C . ILE A 1 167 ? -6.375 -7.246 -17.625 1 98.81 167 ILE A C 1
ATOM 1278 O O . ILE A 1 167 ? -6.203 -8.461 -17.734 1 98.81 167 ILE A O 1
ATOM 1282 N N . GLN A 1 168 ? -6.949 -6.586 -18.562 1 98.62 168 GLN A N 1
ATOM 1283 C CA . GLN A 1 168 ? -7.707 -7.16 -19.672 1 98.62 168 GLN A CA 1
ATOM 1284 C C . GLN A 1 168 ? -6.84 -8.109 -20.5 1 98.62 168 GLN A C 1
ATOM 1286 O O . GLN A 1 168 ? -7.328 -9.109 -21.016 1 98.62 168 GLN A O 1
ATOM 1291 N N . PRO A 1 169 ? -5.57 -7.828 -20.672 1 98.44 169 PRO A N 1
ATOM 1292 C CA . PRO A 1 169 ? -4.742 -8.656 -21.547 1 98.44 169 PRO A CA 1
ATOM 1293 C C . PRO A 1 169 ? -4.691 -10.117 -21.109 1 98.44 169 PRO A C 1
ATOM 1295 O O . PRO A 1 169 ? -4.395 -11 -21.922 1 98.44 169 PRO A O 1
ATOM 1298 N N . VAL A 1 170 ? -4.984 -10.438 -19.844 1 98.56 170 VAL A N 1
ATOM 1299 C CA . VAL A 1 170 ? -4.805 -11.812 -19.375 1 98.56 170 VAL A CA 1
ATOM 1300 C C . VAL A 1 170 ? -6.148 -12.531 -19.375 1 98.56 170 VAL A C 1
ATOM 1302 O O . VAL A 1 170 ? -6.207 -13.742 -19.141 1 98.56 170 VAL A O 1
ATOM 1305 N N . VAL A 1 171 ? -7.242 -11.82 -19.672 1 98.62 171 VAL A N 1
ATOM 1306 C CA . VAL A 1 171 ? -8.586 -12.375 -19.547 1 98.62 171 VAL A CA 1
ATOM 1307 C C . VAL A 1 171 ? -8.781 -13.492 -20.578 1 98.62 171 VA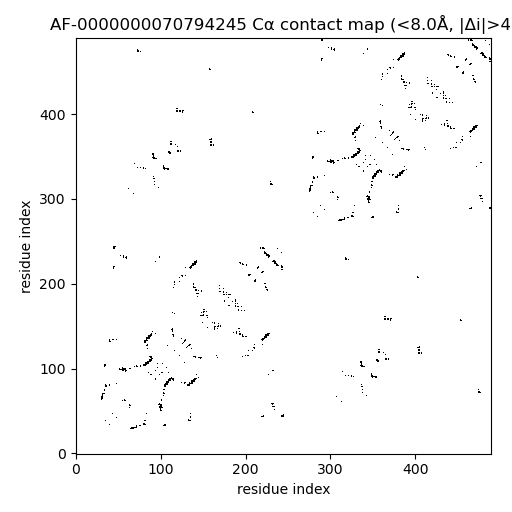L A C 1
ATOM 1309 O O . VAL A 1 171 ? -8.992 -14.648 -20.219 1 98.62 171 VAL A O 1
ATOM 1312 N N . LYS A 1 172 ? -8.617 -13.227 -21.844 1 98.44 172 LYS A N 1
ATOM 1313 C CA . LYS A 1 172 ? -8.867 -14.203 -22.906 1 98.44 172 LYS A CA 1
ATOM 1314 C C . LYS A 1 172 ? -7.895 -15.375 -22.812 1 98.44 172 LYS A C 1
ATOM 1316 O O . LYS A 1 172 ? -8.312 -16.531 -22.844 1 98.44 172 LYS A O 1
ATOM 1321 N N . PRO A 1 173 ? -6.578 -15.102 -22.688 1 98.44 173 PRO A N 1
ATOM 1322 C CA . PRO A 1 173 ? -5.645 -16.219 -22.562 1 98.44 173 PRO A CA 1
ATOM 1323 C C . PRO A 1 173 ? -5.992 -17.141 -21.391 1 98.44 173 PRO A C 1
ATOM 1325 O O . PRO A 1 173 ? -5.828 -18.359 -21.484 1 98.44 173 PRO A O 1
ATOM 1328 N N . SER A 1 174 ? -6.445 -16.578 -20.25 1 98.38 174 SER A N 1
ATOM 1329 C CA . SER A 1 174 ? -6.789 -17.391 -19.078 1 98.38 174 SER A CA 1
ATOM 1330 C C . SER A 1 174 ? -8.031 -18.234 -19.344 1 98.38 174 SER A C 1
ATOM 1332 O O . SER A 1 174 ? -8.125 -19.375 -18.906 1 98.38 174 SER A O 1
ATOM 1334 N N . MET A 1 175 ? -9.008 -17.672 -20.047 1 98.25 175 MET A N 1
ATOM 1335 C CA . MET A 1 175 ? -10.188 -18.438 -20.422 1 98.25 175 MET A CA 1
ATOM 1336 C C . MET A 1 175 ? -9.812 -19.609 -21.328 1 98.25 175 MET A C 1
ATOM 1338 O O . MET A 1 175 ? -10.297 -20.719 -21.141 1 98.25 175 MET A O 1
ATOM 1342 N N . GLU A 1 176 ? -8.938 -19.359 -22.25 1 98.25 176 GLU A N 1
ATOM 1343 C CA . GLU A 1 176 ? -8.484 -20.406 -23.172 1 98.25 176 GLU A CA 1
ATOM 1344 C C . GLU A 1 176 ? -7.711 -21.5 -22.438 1 98.25 176 GLU A C 1
ATOM 1346 O O . GLU A 1 176 ? -7.938 -22.688 -22.672 1 98.25 176 GLU A O 1
ATOM 1351 N N . SER A 1 177 ? -6.832 -21.094 -21.562 1 97.5 177 SER A N 1
ATOM 1352 C CA . SER A 1 177 ? -5.977 -22.062 -20.875 1 97.5 177 SER A CA 1
ATOM 1353 C C . SER A 1 177 ? -6.773 -22.891 -19.875 1 97.5 177 SER A C 1
ATOM 1355 O O . SER A 1 177 ? -6.48 -24.078 -19.688 1 97.5 177 SER A O 1
ATOM 1357 N N . THR A 1 178 ? -7.816 -22.312 -19.219 1 97.12 178 THR A N 1
ATOM 1358 C CA . THR A 1 178 ? -8.594 -23.016 -18.219 1 97.12 178 THR A CA 1
ATOM 1359 C C . THR A 1 178 ? -9.766 -23.766 -18.875 1 97.12 178 THR A C 1
ATOM 1361 O O . THR A 1 178 ? -10.32 -24.688 -18.281 1 97.12 178 THR A O 1
ATOM 1364 N N . GLY A 1 179 ? -10.172 -23.297 -20.016 1 97.88 179 GLY A N 1
ATOM 1365 C CA . GLY A 1 179 ? -11.375 -23.797 -20.656 1 97.88 179 GLY A CA 1
ATOM 1366 C C . GLY A 1 179 ? -12.656 -23.328 -20 1 97.88 179 GLY A C 1
ATOM 1367 O O . GLY A 1 179 ? -13.719 -23.906 -20.203 1 97.88 179 GLY A O 1
ATOM 1368 N N . ILE A 1 180 ? -12.523 -22.312 -19.125 1 97.88 180 ILE A N 1
ATOM 1369 C CA . ILE A 1 180 ? -13.656 -21.75 -18.406 1 97.88 180 ILE A CA 1
ATOM 1370 C C . ILE A 1 180 ? -13.961 -20.344 -18.938 1 97.88 180 ILE A C 1
ATOM 1372 O O . ILE A 1 180 ? -13.047 -19.531 -19.094 1 97.88 180 ILE A O 1
ATOM 1376 N N . ASP A 1 181 ? -15.211 -20.016 -19.25 1 96 181 ASP A N 1
ATOM 1377 C CA . ASP A 1 181 ? -15.555 -18.688 -19.75 1 96 181 ASP A CA 1
ATOM 1378 C C . ASP A 1 181 ? -16.594 -18.016 -18.859 1 96 181 ASP A C 1
ATOM 1380 O O . ASP A 1 181 ? -17.172 -16.984 -19.219 1 96 181 ASP A O 1
ATOM 1384 N N . ASN A 1 182 ? -16.828 -18.578 -17.656 1 97.62 182 ASN A N 1
ATOM 1385 C CA . ASN A 1 182 ? -17.75 -18.031 -16.672 1 97.62 182 ASN A CA 1
ATOM 1386 C C . ASN A 1 182 ? -17.016 -17.219 -15.609 1 97.62 182 ASN A C 1
ATOM 1388 O O . ASN A 1 182 ? -16.344 -17.781 -14.742 1 97.62 182 ASN A O 1
ATOM 1392 N N . CYS A 1 183 ? -17.234 -15.953 -15.539 1 97.56 183 CYS A N 1
ATOM 1393 C CA . CYS A 1 183 ? -16.5 -15.023 -14.688 1 97.56 183 CYS A CA 1
ATOM 1394 C C . CYS A 1 183 ? -16.906 -15.172 -13.227 1 97.56 183 CYS A C 1
ATOM 1396 O O . CYS A 1 183 ? -16.328 -14.539 -12.344 1 97.56 183 CYS A O 1
ATOM 1398 N N . SER A 1 184 ? -17.891 -15.977 -12.961 1 96.06 184 SER A N 1
ATOM 1399 C CA . SER A 1 184 ? -18.25 -16.25 -11.578 1 96.06 184 SER A CA 1
ATOM 1400 C C . SER A 1 184 ? -17.516 -17.469 -11.039 1 96.06 184 SER A C 1
ATOM 1402 O O . SER A 1 184 ? -17.594 -17.766 -9.844 1 96.06 184 SER A O 1
ATOM 1404 N N . ASP A 1 185 ? -16.797 -18.125 -11.852 1 97.69 185 ASP A N 1
ATOM 1405 C CA . ASP A 1 185 ? -16.031 -19.297 -11.43 1 97.69 185 ASP A CA 1
ATOM 1406 C C . ASP A 1 185 ? -14.75 -18.891 -10.703 1 97.69 185 ASP A C 1
ATOM 1408 O O . ASP A 1 185 ? -13.867 -18.266 -11.297 1 97.69 185 ASP A O 1
ATOM 1412 N N . PRO A 1 186 ? -14.617 -19.266 -9.469 1 97 186 PRO A N 1
ATOM 1413 C CA . PRO A 1 186 ? -13.453 -18.844 -8.688 1 97 186 PRO A CA 1
ATOM 1414 C C . PRO A 1 186 ? -12.133 -19.359 -9.266 1 97 186 PRO A C 1
ATOM 1416 O O . PRO A 1 186 ? -11.102 -18.688 -9.156 1 97 186 PRO A O 1
ATOM 1419 N N . LYS A 1 187 ? -12.18 -20.5 -9.859 1 97.94 187 LYS A N 1
ATOM 1420 C CA . LYS A 1 187 ? -10.961 -21.047 -10.453 1 97.94 187 LYS A CA 1
ATOM 1421 C C . LYS A 1 187 ? -10.453 -20.172 -11.586 1 97.94 187 LYS A C 1
ATOM 1423 O O . LYS A 1 187 ? -9.25 -19.938 -11.711 1 97.94 187 LYS A O 1
ATOM 1428 N N . LEU A 1 188 ? -11.367 -19.734 -12.438 1 98.56 188 LEU A N 1
ATOM 1429 C CA . LEU A 1 188 ? -10.992 -18.844 -13.523 1 98.56 188 LEU A CA 1
ATOM 1430 C C . LEU A 1 188 ? -10.422 -17.531 -12.984 1 98.56 188 LEU A C 1
ATOM 1432 O O . LEU A 1 188 ? -9.391 -17.062 -13.469 1 98.56 188 LEU A O 1
ATOM 1436 N N . ILE A 1 189 ? -11.039 -16.953 -11.992 1 98.56 189 ILE A N 1
ATOM 1437 C CA . ILE A 1 189 ? -10.609 -15.688 -11.414 1 98.56 189 ILE A CA 1
ATOM 1438 C C . ILE A 1 189 ? -9.219 -15.844 -10.805 1 98.56 189 ILE A C 1
ATOM 1440 O O . ILE A 1 189 ? -8.359 -14.977 -10.984 1 98.56 189 ILE A O 1
ATOM 1444 N N . ASP A 1 190 ? -8.992 -16.922 -10.117 1 98.56 190 ASP A N 1
ATOM 1445 C CA . ASP A 1 190 ? -7.695 -17.125 -9.477 1 98.56 190 ASP A CA 1
ATOM 1446 C C . ASP A 1 190 ? -6.598 -17.359 -10.516 1 98.56 190 ASP A C 1
ATOM 1448 O O . ASP A 1 190 ? -5.461 -16.922 -10.336 1 98.56 190 ASP A O 1
ATOM 1452 N N . ASP A 1 191 ? -6.977 -18.094 -11.523 1 98.62 191 ASP A N 1
ATOM 1453 C CA . ASP A 1 191 ? -6.02 -18.281 -12.609 1 98.62 191 ASP A CA 1
ATOM 1454 C C . ASP A 1 191 ? -5.672 -16.953 -13.281 1 98.62 191 ASP A C 1
ATOM 1456 O O . ASP A 1 191 ? -4.516 -16.703 -13.617 1 98.62 191 ASP A O 1
ATOM 1460 N N . MET A 1 192 ? -6.637 -16.156 -13.531 1 98.81 192 MET A N 1
ATOM 1461 C CA . MET A 1 192 ? -6.43 -14.836 -14.109 1 98.81 192 MET A CA 1
ATOM 1462 C C . MET A 1 192 ? -5.555 -13.977 -13.195 1 98.81 192 MET A C 1
ATOM 1464 O O . MET A 1 192 ? -4.707 -13.219 -13.68 1 98.81 192 MET A O 1
ATOM 1468 N N . ALA A 1 193 ? -5.801 -14.07 -11.898 1 98.88 193 ALA A N 1
ATOM 1469 C CA . ALA A 1 193 ? -4.984 -13.328 -10.938 1 98.88 193 ALA A CA 1
ATOM 1470 C C . ALA A 1 193 ? -3.518 -13.734 -11.039 1 98.88 193 ALA A C 1
ATOM 1472 O O . ALA A 1 193 ? -2.631 -12.875 -11.078 1 98.88 193 ALA A O 1
ATOM 1473 N N . LYS A 1 194 ? -3.287 -15.023 -11.078 1 98.69 194 LYS A N 1
ATOM 1474 C CA . LYS A 1 194 ? -1.933 -15.531 -11.266 1 98.69 194 LYS A CA 1
ATOM 1475 C C . LYS A 1 194 ? -1.328 -15.016 -12.57 1 98.69 194 LYS A C 1
ATOM 1477 O O . LYS A 1 194 ? -0.197 -14.523 -12.586 1 98.69 194 LYS A O 1
ATOM 1482 N N . ALA A 1 195 ? -2.057 -15.125 -13.617 1 98.69 195 ALA A N 1
ATOM 1483 C CA . ALA A 1 195 ? -1.591 -14.672 -14.93 1 98.69 195 ALA A CA 1
ATOM 1484 C C . ALA A 1 195 ? -1.267 -13.18 -14.914 1 98.69 195 ALA A C 1
ATOM 1486 O O . ALA A 1 195 ? -0.292 -12.75 -15.531 1 98.69 195 ALA A O 1
ATOM 1487 N N . ASN A 1 196 ? -2.094 -12.43 -14.25 1 98.81 196 ASN A N 1
ATOM 1488 C CA . ASN A 1 196 ? -1.863 -10.992 -14.156 1 98.81 196 ASN A CA 1
ATOM 1489 C C . ASN A 1 196 ? -0.558 -10.68 -13.43 1 98.81 196 ASN A C 1
ATOM 1491 O O . ASN A 1 196 ? 0.192 -9.797 -13.844 1 98.81 196 ASN A O 1
ATOM 1495 N N . ALA A 1 197 ? -0.301 -11.375 -12.336 1 98.69 197 ALA A N 1
ATOM 1496 C CA . ALA A 1 197 ? 0.946 -11.172 -11.602 1 98.69 197 ALA A CA 1
ATOM 1497 C C . ALA A 1 197 ? 2.154 -11.484 -12.477 1 98.69 197 ALA A C 1
ATOM 1499 O O . ALA A 1 197 ? 3.131 -10.727 -12.492 1 98.69 197 ALA A O 1
ATOM 1500 N N . LEU A 1 198 ? 2.125 -12.531 -13.172 1 98.12 198 LEU A N 1
ATOM 1501 C CA . LEU A 1 198 ? 3.213 -12.914 -14.062 1 98.12 198 LEU A CA 1
ATOM 1502 C C . LEU A 1 198 ? 3.373 -11.898 -15.195 1 98.12 198 LEU A C 1
ATOM 1504 O O . LEU A 1 198 ? 4.496 -11.555 -15.57 1 98.12 198 LEU A O 1
ATOM 1508 N N . HIS A 1 199 ? 2.252 -11.477 -15.719 1 98.38 199 HIS A N 1
ATOM 1509 C CA . HIS A 1 199 ? 2.256 -10.453 -16.766 1 98.38 199 HIS A CA 1
ATOM 1510 C C . HIS A 1 199 ? 2.906 -9.164 -16.266 1 98.38 199 HIS A C 1
ATOM 1512 O O . HIS A 1 199 ? 3.676 -8.531 -16.984 1 98.38 199 HIS A O 1
ATOM 1518 N N . VAL A 1 200 ? 2.627 -8.758 -15.055 1 98.69 200 VAL A N 1
ATOM 1519 C CA . VAL A 1 200 ? 3.184 -7.547 -14.461 1 98.69 200 VAL A CA 1
ATOM 1520 C C . VAL A 1 200 ? 4.691 -7.703 -14.289 1 98.69 200 VAL A C 1
ATOM 1522 O O . VAL A 1 200 ? 5.453 -6.77 -14.547 1 98.69 200 VAL A O 1
ATOM 1525 N N . VAL A 1 201 ? 5.164 -8.867 -13.844 1 98.31 201 VAL A N 1
ATOM 1526 C CA . VAL A 1 201 ? 6.598 -9.125 -13.719 1 98.31 201 VAL A CA 1
ATOM 1527 C C . VAL A 1 201 ? 7.281 -8.898 -15.062 1 98.31 201 VAL A C 1
ATOM 1529 O O . VAL A 1 201 ? 8.32 -8.234 -15.141 1 98.31 201 VAL A O 1
ATOM 1532 N N . LYS A 1 202 ? 6.715 -9.453 -16.094 1 97.62 202 LYS A N 1
ATOM 1533 C CA . LYS A 1 202 ? 7.27 -9.281 -17.438 1 97.62 202 LYS A CA 1
ATOM 1534 C C . LYS A 1 202 ? 7.336 -7.809 -17.812 1 97.62 202 LYS A C 1
ATOM 1536 O O . LYS A 1 202 ? 8.352 -7.34 -18.344 1 97.62 202 LYS A O 1
ATOM 1541 N N . ASN A 1 203 ? 6.273 -7.102 -17.547 1 98.56 203 ASN A N 1
ATOM 1542 C CA . ASN A 1 203 ? 6.195 -5.691 -17.906 1 98.56 203 ASN A CA 1
ATOM 1543 C C . ASN A 1 203 ? 7.199 -4.855 -17.125 1 98.56 203 ASN A C 1
ATOM 1545 O O . ASN A 1 203 ? 7.727 -3.863 -17.641 1 98.56 203 ASN A O 1
ATOM 1549 N N . ILE A 1 204 ? 7.418 -5.215 -15.867 1 98.62 204 ILE A N 1
ATOM 1550 C CA . ILE A 1 204 ? 8.398 -4.508 -15.047 1 98.62 204 ILE A CA 1
ATOM 1551 C C . ILE A 1 204 ? 9.766 -4.574 -15.719 1 98.62 204 ILE A C 1
ATOM 1553 O O . ILE A 1 204 ? 10.438 -3.553 -15.875 1 98.62 204 ILE A O 1
ATOM 1557 N N . LEU A 1 205 ? 10.172 -5.699 -16.141 1 97.62 205 LEU A N 1
ATOM 1558 C CA . LEU A 1 205 ? 11.484 -5.898 -16.734 1 97.62 205 LEU A CA 1
ATOM 1559 C C . LEU A 1 205 ? 11.562 -5.227 -18.109 1 97.62 205 LEU A C 1
ATOM 1561 O O . LEU A 1 205 ? 12.609 -4.703 -18.484 1 97.62 205 LEU A O 1
ATOM 1565 N N . GLU A 1 206 ? 10.5 -5.191 -18.781 1 98.19 206 GLU A N 1
ATOM 1566 C CA . GLU A 1 206 ? 10.461 -4.598 -20.125 1 98.19 206 GLU A CA 1
ATOM 1567 C C . GLU A 1 206 ? 10.461 -3.072 -20.047 1 98.19 206 GLU A C 1
ATOM 1569 O O . GLU A 1 206 ? 11.023 -2.404 -20.906 1 98.19 206 GLU A O 1
ATOM 1574 N N . GLN A 1 207 ? 9.867 -2.57 -19.031 1 98.56 207 GLN A N 1
ATOM 1575 C CA . GLN A 1 207 ? 9.57 -1.142 -19.047 1 98.56 207 GLN A CA 1
ATOM 1576 C C . GLN A 1 207 ? 10.562 -0.367 -18.172 1 98.56 207 GLN A C 1
ATOM 1578 O O . GLN A 1 207 ? 10.641 0.86 -18.266 1 98.56 207 GLN A O 1
ATOM 1583 N N . SER A 1 208 ? 11.305 -1.01 -17.328 1 98.5 208 SER A N 1
ATOM 1584 C CA . SER A 1 208 ? 12.289 -0.322 -16.5 1 98.5 208 SER A CA 1
ATOM 1585 C C . SER A 1 208 ? 13.703 -0.833 -16.781 1 98.5 208 SER A C 1
ATOM 1587 O O . SER A 1 208 ? 14.125 -1.839 -16.219 1 98.5 208 SER A O 1
ATOM 1589 N N . PRO A 1 209 ? 14.492 -0.059 -17.562 1 98.44 209 PRO A N 1
ATOM 1590 C CA . PRO A 1 209 ? 15.883 -0.461 -17.781 1 98.44 209 PRO A CA 1
ATOM 1591 C C . PRO A 1 209 ? 16.672 -0.593 -16.484 1 98.44 209 PRO A C 1
ATOM 1593 O O . PRO A 1 209 ? 17.531 -1.465 -16.359 1 98.44 209 PRO A O 1
ATOM 1596 N N . ILE A 1 210 ? 16.344 0.19 -15.531 1 98.44 210 ILE A N 1
ATOM 1597 C CA . ILE A 1 210 ? 17.047 0.168 -14.25 1 98.44 210 ILE A CA 1
ATOM 1598 C C . ILE A 1 210 ? 16.797 -1.166 -13.547 1 98.44 210 ILE A C 1
ATOM 1600 O O . ILE A 1 210 ? 17.734 -1.844 -13.133 1 98.44 210 ILE A O 1
ATOM 1604 N N . LEU A 1 211 ? 15.562 -1.577 -13.445 1 98.5 211 LEU A N 1
ATOM 1605 C CA . LEU A 1 211 ? 15.227 -2.826 -12.773 1 98.5 211 LEU A CA 1
ATOM 1606 C C . LEU A 1 211 ? 15.734 -4.027 -13.562 1 98.5 211 LEU A C 1
ATOM 1608 O O . LEU A 1 211 ? 16.219 -4.996 -12.984 1 98.5 211 LEU A O 1
ATOM 1612 N N . ASN A 1 212 ? 15.57 -3.949 -14.844 1 97.94 212 ASN A N 1
ATOM 1613 C CA . ASN A 1 212 ? 16.062 -5.023 -15.695 1 97.94 212 ASN A CA 1
ATOM 1614 C C . ASN A 1 212 ? 17.562 -5.242 -15.508 1 97.94 212 ASN A C 1
ATOM 1616 O O . ASN A 1 212 ? 18.031 -6.379 -15.422 1 97.94 212 ASN A O 1
ATOM 1620 N N . GLU A 1 213 ? 18.328 -4.164 -15.453 1 98 213 GLU A N 1
ATOM 1621 C CA . GLU A 1 213 ? 19.781 -4.246 -15.273 1 98 213 GLU A CA 1
ATOM 1622 C C . GLU A 1 213 ? 20.141 -4.836 -13.914 1 98 213 GLU A C 1
ATOM 1624 O O . GLU A 1 213 ? 21.047 -5.648 -13.812 1 98 213 GLU A O 1
ATOM 1629 N N . LEU A 1 214 ? 19.422 -4.43 -12.906 1 97.94 214 LEU A N 1
ATOM 1630 C CA . LEU A 1 214 ? 19.672 -4.953 -11.562 1 97.94 214 LEU A CA 1
ATOM 1631 C C . LEU A 1 214 ? 19.438 -6.457 -11.516 1 97.94 214 LEU A C 1
ATOM 1633 O O . LEU A 1 214 ? 20.188 -7.191 -10.875 1 97.94 214 LEU A O 1
ATOM 1637 N N . VAL A 1 215 ? 18.391 -6.953 -12.156 1 97.38 215 VAL A N 1
ATOM 1638 C CA . VAL A 1 215 ? 18.062 -8.375 -12.188 1 97.38 215 VAL A CA 1
ATOM 1639 C C . VAL A 1 215 ? 19.125 -9.125 -13 1 97.38 215 VAL A C 1
ATOM 1641 O O . VAL A 1 215 ? 19.625 -10.164 -12.57 1 97.38 215 VAL A O 1
ATOM 1644 N N . LYS A 1 216 ? 19.516 -8.594 -14.117 1 95.88 216 LYS A N 1
ATOM 1645 C CA . LYS A 1 216 ? 20.516 -9.211 -14.984 1 95.88 216 LYS A CA 1
ATOM 1646 C C . LYS A 1 216 ? 21.844 -9.359 -14.258 1 95.88 216 LYS A C 1
ATOM 1648 O O . LYS A 1 216 ? 22.562 -10.344 -14.461 1 95.88 216 LYS A O 1
ATOM 1653 N N . ASN A 1 217 ? 22.156 -8.383 -13.484 1 96.06 217 ASN A N 1
ATOM 1654 C CA . ASN A 1 217 ? 23.422 -8.383 -12.758 1 96.06 217 ASN A CA 1
ATOM 1655 C C . ASN A 1 217 ? 23.328 -9.148 -11.445 1 96.06 217 ASN A C 1
ATOM 1657 O O . ASN A 1 217 ? 24.234 -9.117 -10.625 1 96.06 217 ASN A O 1
ATOM 1661 N N . LYS A 1 218 ? 22.156 -9.719 -11.18 1 95.25 218 LYS A N 1
ATOM 1662 C CA . LYS A 1 218 ? 21.906 -10.57 -10.023 1 95.25 218 LYS A CA 1
ATOM 1663 C C . LYS A 1 218 ? 21.969 -9.773 -8.719 1 95.25 218 LYS A C 1
ATOM 1665 O O . LYS A 1 218 ? 22.312 -10.312 -7.672 1 95.25 218 LYS A O 1
ATOM 1670 N N . GLN A 1 219 ? 21.75 -8.5 -8.836 1 96.31 219 GLN A N 1
ATOM 1671 C CA . GLN A 1 219 ? 21.75 -7.637 -7.66 1 96.31 219 GLN A CA 1
ATOM 1672 C C . GLN A 1 219 ? 20.406 -7.707 -6.93 1 96.31 219 GLN A C 1
ATOM 1674 O O . GLN A 1 219 ? 20.359 -7.516 -5.711 1 96.31 219 GLN A O 1
ATOM 1679 N N . ILE A 1 220 ? 19.359 -7.93 -7.68 1 98 220 ILE A N 1
ATOM 1680 C CA . ILE A 1 220 ? 18.047 -8.164 -7.09 1 98 220 ILE A CA 1
ATOM 1681 C C . ILE A 1 220 ? 17.391 -9.375 -7.762 1 98 220 ILE A C 1
ATOM 1683 O O . ILE A 1 220 ? 17.828 -9.812 -8.828 1 98 220 ILE A O 1
ATOM 1687 N N . GLY A 1 221 ? 16.469 -9.992 -7.035 1 98.12 221 GLY A N 1
ATOM 1688 C CA . GLY A 1 221 ? 1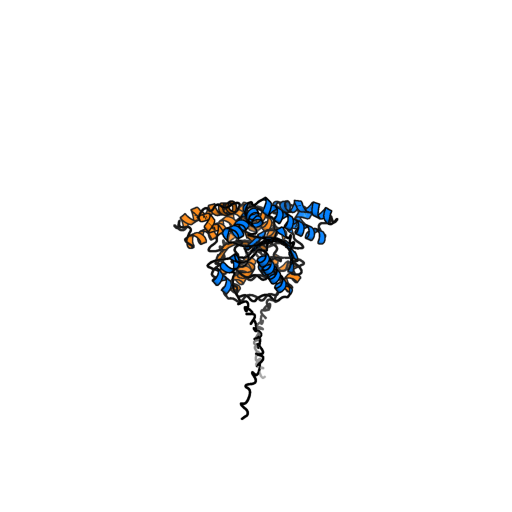5.547 -10.945 -7.637 1 98.12 221 GLY A CA 1
ATOM 1689 C C . GLY A 1 221 ? 14.172 -10.367 -7.902 1 98.12 221 GLY A C 1
ATOM 1690 O O . GLY A 1 221 ? 13.836 -9.297 -7.391 1 98.12 221 GLY A O 1
ATOM 1691 N N . ILE A 1 222 ? 13.43 -10.992 -8.727 1 98.5 222 ILE A N 1
ATOM 1692 C CA . ILE A 1 222 ? 12.039 -10.641 -8.969 1 98.5 222 ILE A CA 1
ATOM 1693 C C . ILE A 1 222 ? 11.195 -11.914 -9.078 1 98.5 222 ILE A C 1
ATOM 1695 O O . ILE A 1 222 ? 11.617 -12.898 -9.688 1 98.5 222 ILE A O 1
ATOM 1699 N N . VAL A 1 223 ? 10.047 -11.922 -8.398 1 98.31 223 VAL A N 1
ATOM 1700 C CA . VAL A 1 223 ? 9.219 -13.125 -8.375 1 98.31 223 VAL A CA 1
ATOM 1701 C C . VAL A 1 223 ? 7.746 -12.742 -8.273 1 98.31 223 VAL A C 1
ATOM 1703 O O . VAL A 1 223 ? 7.406 -11.711 -7.688 1 98.31 223 VAL A O 1
ATOM 1706 N N . ALA A 1 224 ? 6.879 -13.508 -8.891 1 98.38 224 ALA A N 1
ATOM 1707 C CA . ALA A 1 224 ? 5.434 -13.398 -8.711 1 98.38 224 ALA A CA 1
ATOM 1708 C C . ALA A 1 224 ? 4.93 -14.406 -7.68 1 98.38 224 ALA A C 1
ATOM 1710 O O . ALA A 1 224 ? 5.586 -15.414 -7.414 1 98.38 224 ALA A O 1
ATOM 1711 N N . GLY A 1 225 ? 3.861 -14.086 -7.062 1 98.56 225 GLY A N 1
ATOM 1712 C CA . GLY A 1 225 ? 3.213 -15.008 -6.145 1 98.56 225 GLY A CA 1
ATOM 1713 C C . GLY A 1 225 ? 1.712 -14.812 -6.059 1 98.56 225 GLY A C 1
ATOM 1714 O O . GLY A 1 225 ? 1.167 -13.883 -6.664 1 98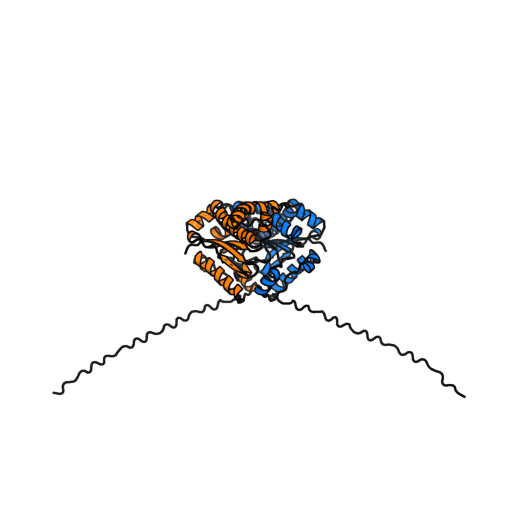.56 225 GLY A O 1
ATOM 1715 N N . LEU A 1 226 ? 1.074 -15.75 -5.359 1 98.81 226 LEU A N 1
ATOM 1716 C CA . LEU A 1 226 ? -0.365 -15.727 -5.125 1 98.81 226 LEU A CA 1
ATOM 1717 C C . LEU A 1 226 ? -0.677 -15.938 -3.646 1 98.81 226 LEU A C 1
ATOM 1719 O O . LEU A 1 226 ? -0.281 -16.953 -3.064 1 98.81 226 LEU A O 1
ATOM 1723 N N . HIS A 1 227 ? -1.308 -14.961 -3.09 1 98.88 227 HIS A N 1
ATOM 1724 C CA . HIS A 1 227 ? -1.794 -15.047 -1.718 1 98.88 227 HIS A CA 1
ATOM 1725 C C . HIS A 1 227 ? -3.211 -15.609 -1.67 1 98.88 227 HIS A C 1
ATOM 1727 O O . HIS A 1 227 ? -4.125 -15.055 -2.285 1 98.88 227 HIS A O 1
ATOM 1733 N N . ASP A 1 228 ? -3.434 -16.688 -1.004 1 98.62 228 ASP A N 1
ATOM 1734 C CA . ASP A 1 228 ? -4.77 -17.188 -0.721 1 98.62 228 ASP A CA 1
ATOM 1735 C C . ASP A 1 228 ? -5.395 -16.469 0.47 1 98.62 228 ASP A C 1
ATOM 1737 O O . ASP A 1 228 ? -5.027 -16.719 1.619 1 98.62 228 ASP A O 1
ATOM 1741 N N . ILE A 1 229 ? -6.406 -15.641 0.254 1 96.81 229 ILE A N 1
ATOM 1742 C CA . ILE A 1 229 ? -6.914 -14.773 1.308 1 96.81 229 ILE A CA 1
ATOM 1743 C C . ILE A 1 229 ? -7.672 -15.602 2.342 1 96.81 229 ILE A C 1
ATOM 1745 O O . ILE A 1 229 ? -7.887 -15.156 3.471 1 96.81 229 ILE A O 1
ATOM 1749 N N . LYS A 1 230 ? -8.094 -16.797 1.973 1 95.25 230 LYS A N 1
ATOM 1750 C CA . LYS A 1 230 ? -8.844 -17.656 2.895 1 95.25 230 LYS A CA 1
ATOM 1751 C C . LYS A 1 230 ? -7.914 -18.312 3.902 1 95.25 230 LYS A C 1
ATOM 1753 O O . LYS A 1 230 ? -8.234 -18.391 5.09 1 95.25 230 LYS A O 1
ATOM 1758 N N . THR A 1 231 ? -6.762 -18.766 3.463 1 96.62 231 THR A N 1
ATOM 1759 C CA . THR A 1 231 ? -5.879 -19.547 4.32 1 96.62 231 THR A CA 1
ATOM 1760 C C . THR A 1 231 ? -4.699 -18.703 4.797 1 96.62 231 THR A C 1
ATOM 1762 O O . THR A 1 231 ? -4.07 -19.031 5.805 1 96.62 231 THR A O 1
ATOM 1765 N N . GLY A 1 232 ? -4.348 -17.734 4.023 1 97.88 232 GLY A N 1
ATOM 1766 C CA . GLY A 1 232 ? -3.17 -16.922 4.301 1 97.88 232 GLY A CA 1
ATOM 1767 C C . GLY A 1 232 ? -1.919 -17.453 3.619 1 97.88 232 GLY A C 1
ATOM 1768 O O . GLY A 1 232 ? -0.871 -16.797 3.65 1 97.88 232 GLY A O 1
ATOM 1769 N N . LYS A 1 233 ? -1.991 -18.562 2.947 1 98.62 233 LYS A N 1
ATOM 1770 C CA . LYS A 1 233 ? -0.83 -19.172 2.311 1 98.62 233 LYS A CA 1
ATOM 1771 C C . LYS A 1 233 ? -0.396 -18.391 1.079 1 98.62 233 LYS A C 1
ATOM 1773 O O . LYS A 1 233 ? -1.234 -17.938 0.296 1 98.62 233 LYS A O 1
ATOM 1778 N N . VAL A 1 234 ? 0.885 -18.234 0.941 1 98.81 234 VAL A N 1
ATOM 1779 C CA . VAL A 1 234 ? 1.446 -17.609 -0.254 1 98.81 234 VAL A CA 1
ATOM 1780 C C . VAL A 1 234 ? 2.238 -18.641 -1.051 1 98.81 234 VAL A C 1
ATOM 1782 O O . VAL A 1 234 ? 3.074 -19.359 -0.494 1 98.81 234 VAL A O 1
ATOM 1785 N N . THR A 1 235 ? 1.949 -18.75 -2.314 1 98.56 235 THR A N 1
ATOM 1786 C CA . THR A 1 235 ? 2.703 -19.578 -3.258 1 98.56 235 THR A CA 1
ATOM 1787 C C . THR A 1 235 ? 3.502 -18.688 -4.215 1 98.56 235 THR A C 1
ATOM 1789 O O . THR A 1 235 ? 2.939 -17.828 -4.887 1 98.56 235 THR A O 1
ATOM 1792 N N . PHE A 1 236 ? 4.746 -18.938 -4.273 1 98.12 236 PHE A N 1
ATOM 1793 C CA . PHE A 1 236 ? 5.605 -18.188 -5.184 1 98.12 236 PHE A CA 1
ATOM 1794 C C . PHE A 1 236 ? 5.852 -18.969 -6.469 1 98.12 236 PHE A C 1
ATOM 1796 O O . PHE A 1 236 ? 5.977 -20.203 -6.438 1 98.12 236 PHE A O 1
ATOM 1803 N N . PHE A 1 237 ? 5.871 -18.234 -7.562 1 96.5 237 PHE A N 1
ATOM 1804 C CA . PHE A 1 237 ? 6.152 -18.828 -8.867 1 96.5 237 PHE A CA 1
ATOM 1805 C C . PHE A 1 237 ? 7.594 -18.562 -9.281 1 96.5 237 PHE A C 1
ATOM 1807 O O . PHE A 1 237 ? 7.859 -17.703 -10.117 1 96.5 237 PHE A O 1
ATOM 1814 N N . GLU A 1 238 ? 8.43 -19.328 -8.758 1 89 238 GLU A N 1
ATOM 1815 C CA . GLU A 1 238 ? 9.867 -19.125 -8.914 1 89 238 GLU A CA 1
ATOM 1816 C C . GLU A 1 238 ? 10.359 -19.656 -10.258 1 89 238 GLU A C 1
ATOM 1818 O O . GLU A 1 238 ? 10 -20.766 -10.656 1 89 238 GLU A O 1
ATOM 1823 N N . GLU A 1 239 ? 10.789 -18.797 -11 1 74.38 239 GLU A N 1
ATOM 1824 C CA . GLU A 1 239 ? 11.578 -19.234 -12.148 1 74.38 239 GLU A CA 1
ATOM 1825 C C . GLU A 1 239 ? 13.07 -19.062 -11.891 1 74.38 239 GLU A C 1
ATOM 1827 O O . GLU A 1 239 ? 13.484 -18.094 -11.234 1 74.38 239 GLU A O 1
ATOM 1832 N N . LYS A 1 240 ? 13.797 -20.094 -11.984 1 61.19 240 LYS A N 1
ATOM 1833 C CA . LYS A 1 240 ? 15.211 -20.141 -11.617 1 61.19 240 LYS A CA 1
ATOM 1834 C C . LYS A 1 240 ? 15.906 -18.812 -11.953 1 61.19 240 LYS A C 1
ATOM 1836 O O . LYS A 1 240 ? 16.656 -18.281 -11.133 1 61.19 240 LYS A O 1
ATOM 1841 N N . ARG A 1 241 ? 15.711 -18.203 -13 1 64.12 241 ARG A N 1
ATOM 1842 C CA . ARG A 1 241 ? 16.484 -17.047 -13.438 1 64.12 241 ARG A CA 1
ATOM 1843 C C . ARG A 1 241 ? 16 -15.766 -12.766 1 64.12 241 ARG A C 1
ATOM 1845 O O . ARG A 1 241 ? 16.719 -14.773 -12.711 1 64.12 241 ARG A O 1
ATOM 1852 N N . SER A 1 242 ? 15.023 -15.859 -11.93 1 75.5 242 SER A N 1
ATOM 1853 C CA . SER A 1 242 ? 14.398 -14.617 -11.477 1 75.5 242 SER A CA 1
ATOM 1854 C C . SER A 1 242 ? 14.742 -14.328 -10.023 1 75.5 242 SER A C 1
ATOM 1856 O O . SER A 1 242 ? 14.562 -13.195 -9.555 1 75.5 242 SER A O 1
ATOM 1858 N N . VAL A 1 243 ? 15.391 -15.312 -9.359 1 86.44 243 VAL A N 1
ATOM 1859 C CA . VAL A 1 243 ? 15.828 -15.125 -7.984 1 86.44 243 VAL A CA 1
ATOM 1860 C C . VAL A 1 243 ? 17.219 -15.742 -7.797 1 86.44 243 VAL A C 1
ATOM 1862 O O . VAL A 1 243 ? 17.344 -16.891 -7.383 1 86.44 243 VAL A O 1
ATOM 1865 N N . PRO A 1 244 ? 18.219 -14.969 -7.988 1 80.62 244 PRO A N 1
ATOM 1866 C CA . PRO A 1 244 ? 19.578 -15.508 -7.957 1 80.62 244 PRO A CA 1
ATOM 1867 C C . PRO A 1 244 ? 20.047 -15.859 -6.543 1 80.62 244 PRO A C 1
ATOM 1869 O O . PRO A 1 244 ? 19.484 -15.359 -5.566 1 80.62 244 PRO A O 1
ATOM 1872 N N . GLU A 1 245 ? 21.078 -16.703 -6.461 1 75.81 245 GLU A N 1
ATOM 1873 C CA . GLU A 1 245 ? 21.641 -17.172 -5.203 1 75.81 245 GLU A CA 1
ATOM 1874 C C . GLU A 1 245 ? 22.531 -16.109 -4.57 1 75.81 245 GLU A C 1
ATOM 1876 O O . GLU A 1 245 ? 23.188 -15.336 -5.273 1 75.81 245 GLU A O 1
ATOM 1881 N N . MET B 1 1 ? -68.812 10.867 71.25 1 28.05 1 MET B N 1
ATOM 1882 C CA . MET B 1 1 ? -68.625 10.336 69.938 1 28.05 1 MET B CA 1
ATOM 1883 C C . MET B 1 1 ? -67.188 10.695 69.438 1 28.05 1 MET B C 1
ATOM 1885 O O . MET B 1 1 ? -66.812 11.867 69.438 1 28.05 1 MET B O 1
ATOM 1889 N N . PRO B 1 2 ? -66.188 9.703 69.562 1 26.33 2 PRO B N 1
ATOM 1890 C CA . PRO B 1 2 ? -64.75 9.672 69.438 1 26.33 2 PRO B CA 1
ATOM 1891 C C . PRO B 1 2 ? -64.25 9.938 68 1 26.33 2 PRO B C 1
ATOM 1893 O O . PRO B 1 2 ? -64.75 9.273 67.062 1 26.33 2 PRO B O 1
ATOM 1896 N N . LYS B 1 3 ? -64.125 11.219 67.688 1 25.5 3 LYS B N 1
ATOM 1897 C CA . LYS B 1 3 ? -63.688 11.703 66.375 1 25.5 3 LYS B CA 1
ATOM 1898 C C . LYS B 1 3 ? -62.406 11 65.938 1 25.5 3 LYS B C 1
ATOM 1900 O O . LYS B 1 3 ? -61.406 11.008 66.688 1 25.5 3 LYS B O 1
ATOM 1905 N N . LYS B 1 4 ? -62.562 9.961 65.062 1 27.86 4 LYS B N 1
ATOM 1906 C CA . LYS B 1 4 ? -61.656 9.086 64.312 1 27.86 4 LYS B CA 1
ATOM 1907 C C . LYS B 1 4 ? -60.625 9.898 63.531 1 27.86 4 LYS B C 1
ATOM 1909 O O . LYS B 1 4 ? -60.969 10.695 62.656 1 27.86 4 LYS B O 1
ATOM 1914 N N . LEU B 1 5 ? -59.625 10.461 64.25 1 27.61 5 LEU B N 1
ATOM 1915 C CA . LEU B 1 5 ? -58.531 11.227 63.625 1 27.61 5 LEU B CA 1
ATOM 1916 C C . LEU B 1 5 ? -57.906 10.461 62.469 1 27.61 5 LEU B C 1
ATOM 1918 O O . LEU B 1 5 ? -57.469 9.32 62.625 1 27.61 5 LEU B O 1
ATOM 1922 N N . LEU B 1 6 ? -58.406 10.672 61.312 1 28.72 6 LEU B N 1
ATOM 1923 C CA . LEU B 1 6 ? -58 10.117 60.031 1 28.72 6 LEU B CA 1
ATOM 1924 C C . LEU B 1 6 ? -56.531 10.422 59.719 1 28.72 6 LEU B C 1
ATOM 1926 O O . LEU B 1 6 ? -56.125 11.586 59.625 1 28.72 6 LEU B O 1
ATOM 1930 N N . ILE B 1 7 ? -55.594 9.797 60.344 1 26.2 7 ILE B N 1
ATOM 1931 C CA . ILE B 1 7 ? -54.156 9.93 60.125 1 26.2 7 ILE B CA 1
ATOM 1932 C C . ILE B 1 7 ? -53.844 9.57 58.656 1 26.2 7 ILE B C 1
ATOM 1934 O O . ILE B 1 7 ? -54.156 8.461 58.219 1 26.2 7 ILE B O 1
ATOM 1938 N N . ALA B 1 8 ? -54 10.516 57.75 1 24.58 8 ALA B N 1
ATOM 1939 C CA . ALA B 1 8 ? -53.625 10.344 56.344 1 24.58 8 ALA B CA 1
ATOM 1940 C C . ALA B 1 8 ? -52.156 9.898 56.219 1 24.58 8 ALA B C 1
ATOM 1942 O O . ALA B 1 8 ? -51.281 10.547 56.75 1 24.58 8 ALA B O 1
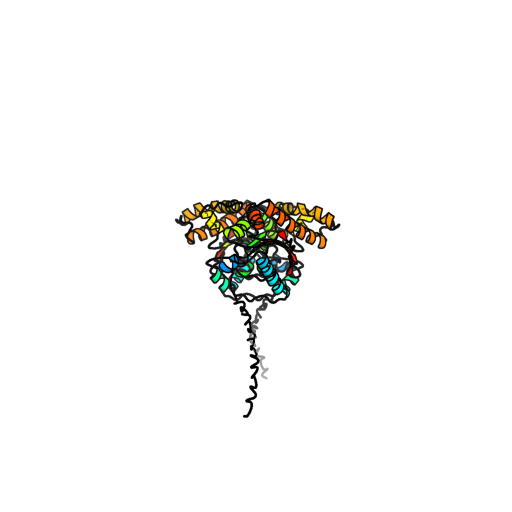ATOM 1943 N N . ALA B 1 9 ? -51.938 8.562 56.188 1 25.53 9 ALA B N 1
ATOM 1944 C CA . ALA B 1 9 ? -50.719 7.848 55.906 1 25.53 9 ALA B CA 1
ATOM 1945 C C . ALA B 1 9 ? -50.094 8.32 54.594 1 25.53 9 ALA B C 1
ATOM 1947 O O . ALA B 1 9 ? -50.688 8.172 53.531 1 25.53 9 ALA B O 1
ATOM 1948 N N . LEU B 1 10 ? -49.562 9.539 54.594 1 26.92 10 LEU B N 1
ATOM 1949 C CA . LEU B 1 10 ? -48.812 9.977 53.406 1 26.92 10 LEU B CA 1
ATOM 1950 C C . LEU B 1 10 ? -47.781 8.945 53 1 26.92 10 LEU B C 1
ATOM 1952 O O . LEU B 1 10 ? -46.844 8.672 53.75 1 26.92 10 LEU B O 1
ATOM 1956 N N . LEU B 1 11 ? -48.219 7.824 52.438 1 26.81 11 LEU B N 1
ATOM 1957 C CA . LEU B 1 11 ? -47.312 6.824 51.875 1 26.81 11 LEU B CA 1
ATOM 1958 C C . LEU B 1 11 ? -46.375 7.453 50.844 1 26.81 11 LEU B C 1
ATOM 1960 O O . LEU B 1 11 ? -46.844 8.016 49.844 1 26.81 11 LEU B O 1
ATOM 1964 N N . CYS B 1 12 ? -45.344 8.227 51.25 1 26.81 12 CYS B N 1
ATOM 1965 C CA . CYS B 1 12 ? -44.281 8.664 50.344 1 26.81 12 CYS B CA 1
ATOM 1966 C C . CYS B 1 12 ? -43.781 7.504 49.5 1 26.81 12 CYS B C 1
ATOM 1968 O O . CYS B 1 12 ? -43.312 6.492 50.031 1 26.81 12 CYS B O 1
ATOM 1970 N N . ASN B 1 13 ? -44.438 7.219 48.406 1 27.67 13 ASN B N 1
ATOM 1971 C CA . ASN B 1 13 ? -43.938 6.301 47.406 1 27.67 13 ASN B CA 1
ATOM 1972 C C . ASN B 1 13 ? -42.469 6.602 47.031 1 27.67 13 ASN B C 1
ATOM 1974 O O . ASN B 1 13 ? -42.156 7.695 46.594 1 27.67 13 ASN B O 1
ATOM 1978 N N . ILE B 1 14 ? -41.562 6.258 47.906 1 32.16 14 ILE B N 1
ATOM 1979 C CA . ILE B 1 14 ? -40.156 6.266 47.531 1 32.16 14 ILE B CA 1
ATOM 1980 C C . ILE B 1 14 ? -39.969 5.551 46.219 1 32.16 14 ILE B C 1
ATOM 1982 O O . ILE B 1 14 ? -40.219 4.352 46.094 1 32.16 14 ILE B O 1
ATOM 1986 N N . PHE B 1 15 ? -40.312 6.262 45.094 1 30.47 15 PHE B N 1
ATOM 1987 C CA . PHE B 1 15 ? -39.969 5.727 43.812 1 30.47 15 PHE B CA 1
ATOM 1988 C C . PHE B 1 15 ? -38.5 5.301 43.781 1 30.47 15 PHE B C 1
ATOM 1990 O O . PHE B 1 15 ? -37.594 6.102 44.094 1 30.47 15 PHE B O 1
ATOM 1997 N N . CYS B 1 16 ? -38.188 4.078 44.281 1 30.58 16 CYS B N 1
ATOM 1998 C CA . CYS B 1 16 ? -36.906 3.43 44 1 30.58 16 CYS B CA 1
ATOM 1999 C C . CYS B 1 16 ? -36.531 3.57 42.531 1 30.58 16 CYS B C 1
ATOM 2001 O O . CYS B 1 16 ? -37.188 3.018 41.656 1 30.58 16 CYS B O 1
ATOM 2003 N N . ASN B 1 17 ? -36.219 4.805 42.188 1 30.38 17 ASN B N 1
ATOM 2004 C CA . ASN B 1 17 ? -35.625 4.844 40.844 1 30.38 17 ASN B CA 1
ATOM 2005 C C . ASN B 1 17 ? -34.625 3.719 40.656 1 30.38 17 ASN B C 1
ATOM 2007 O O . ASN B 1 17 ? -33.656 3.623 41.375 1 30.38 17 ASN B O 1
ATOM 2011 N N . PRO B 1 18 ? -35.094 2.568 40.188 1 32.91 18 PRO B N 1
ATOM 2012 C CA . PRO B 1 18 ? -34.031 1.614 39.844 1 32.91 18 PRO B CA 1
ATOM 2013 C C . PRO B 1 18 ? -32.875 2.258 39.094 1 32.91 18 PRO B C 1
ATOM 2015 O O . PRO B 1 18 ? -33.094 3.096 38.219 1 32.91 18 PRO B O 1
ATOM 2018 N N . SER B 1 19 ? -31.844 2.686 39.844 1 32.62 19 SER B N 1
ATOM 2019 C CA . SER B 1 19 ? -30.625 2.924 39.094 1 32.62 19 SER B CA 1
ATOM 2020 C C . SER B 1 19 ? -30.438 1.895 37.969 1 32.62 19 SER B C 1
ATOM 2022 O O . SER B 1 19 ? -30.406 0.691 38.25 1 32.62 19 SER B O 1
ATOM 2024 N N . HIS B 1 20 ? -31.094 2.195 36.844 1 34 20 HIS B N 1
ATOM 2025 C CA . HIS B 1 20 ? -30.688 1.429 35.688 1 34 20 HIS B CA 1
ATOM 2026 C C . HIS B 1 20 ? -29.188 1.232 35.656 1 34 20 HIS B C 1
ATOM 2028 O O . HIS B 1 20 ? -28.422 2.205 35.688 1 34 20 HIS B O 1
ATOM 2034 N N . LEU B 1 21 ? -28.719 0.302 36.406 1 29.69 21 LEU B N 1
ATOM 2035 C CA . LEU B 1 21 ? -27.406 -0.197 36.031 1 29.69 21 LEU B CA 1
ATOM 2036 C C . LEU B 1 21 ? -27.281 -0.342 34.5 1 29.69 21 LEU B C 1
ATOM 2038 O O . LEU B 1 21 ? -27.969 -1.151 33.906 1 29.69 21 LEU B O 1
ATOM 2042 N N . TYR B 1 22 ? -27.172 0.756 33.844 1 27.52 22 TYR B N 1
ATOM 2043 C CA . TYR B 1 22 ? -26.641 0.561 32.5 1 27.52 22 TYR B CA 1
ATOM 2044 C C . TYR B 1 22 ? -25.484 -0.422 32.5 1 27.52 22 TYR B C 1
ATOM 2046 O O . TYR B 1 22 ? -24.438 -0.158 33.125 1 27.52 22 TYR B O 1
ATOM 2054 N N . ALA B 1 23 ? -25.781 -1.709 32.625 1 29.16 23 ALA B N 1
ATOM 2055 C CA . ALA B 1 23 ? -24.719 -2.582 32.125 1 29.16 23 ALA B CA 1
ATOM 2056 C C . ALA B 1 23 ? -24.109 -2.025 30.859 1 29.16 23 ALA B C 1
ATOM 2058 O O . ALA B 1 23 ? -24.766 -1.936 29.828 1 29.16 23 ALA B O 1
ATOM 2059 N N . SER B 1 24 ? -23.297 -1.052 31.031 1 29.69 24 SER B N 1
ATOM 2060 C CA . SER B 1 24 ? -22.438 -0.804 29.875 1 29.69 24 SER B CA 1
ATOM 2061 C C . SER B 1 24 ? -22.031 -2.109 29.203 1 29.69 24 SER B C 1
ATOM 2063 O O . SER B 1 24 ? -21.422 -2.975 29.844 1 29.69 24 SER B O 1
ATOM 2065 N N . SER B 1 25 ? -22.906 -2.682 28.438 1 31.34 25 SER B N 1
ATOM 2066 C CA . SER B 1 25 ? -22.391 -3.781 27.625 1 31.34 25 SER B CA 1
ATOM 2067 C C . SER B 1 25 ? -20.953 -3.529 27.203 1 31.34 25 SER B C 1
ATOM 2069 O O . SER B 1 25 ? -20.688 -2.668 26.359 1 31.34 25 SER B O 1
ATOM 2071 N N . THR B 1 26 ? -20.109 -3.48 28.172 1 31.14 26 THR B N 1
ATOM 2072 C CA . THR B 1 26 ? -18.719 -3.58 27.75 1 31.14 26 THR B CA 1
ATOM 2073 C C . THR B 1 26 ? -18.578 -4.586 26.609 1 31.14 26 THR B C 1
ATOM 2075 O O . THR B 1 26 ? -18.719 -5.793 26.812 1 31.14 26 THR B O 1
ATOM 2078 N N . GLU B 1 27 ? -19.125 -4.215 25.469 1 31.41 27 GLU B N 1
ATOM 2079 C CA . GLU B 1 27 ? -18.719 -5.051 24.344 1 31.41 27 GLU B CA 1
ATOM 2080 C C . GLU B 1 27 ? -17.281 -5.523 24.5 1 31.41 27 GLU B C 1
ATOM 2082 O O . GLU B 1 27 ? -16.359 -4.711 24.641 1 31.41 27 GLU B O 1
ATOM 2087 N N . ILE B 1 28 ? -17.094 -6.453 25.297 1 31.69 28 ILE B N 1
ATOM 2088 C CA . ILE B 1 28 ? -15.789 -7.113 25.203 1 31.69 28 ILE B CA 1
ATOM 2089 C C . ILE B 1 28 ? -15.289 -7.07 23.766 1 31.69 28 ILE B C 1
ATOM 2091 O O . ILE B 1 28 ? -15.977 -7.52 22.844 1 31.69 28 ILE B O 1
ATOM 2095 N N . PRO B 1 29 ? -14.586 -6.012 23.406 1 35.94 29 PRO B N 1
ATOM 2096 C CA . PRO B 1 29 ? -14.078 -6.125 22.031 1 35.94 29 PRO B CA 1
ATOM 2097 C C . PRO B 1 29 ? -13.734 -7.562 21.641 1 35.94 29 PRO B C 1
ATOM 2099 O O . PRO B 1 29 ? -12.898 -8.195 22.297 1 35.94 29 PRO B O 1
ATOM 2102 N N . ILE B 1 30 ? -14.711 -8.289 21.375 1 35.84 30 ILE B N 1
ATOM 2103 C CA . ILE B 1 30 ? -14.461 -9.641 20.875 1 35.84 30 ILE B CA 1
ATOM 2104 C C . ILE B 1 30 ? -13.195 -9.648 20.016 1 35.84 30 ILE B C 1
ATOM 2106 O O . ILE B 1 30 ? -13.078 -8.852 19.078 1 35.84 30 ILE B O 1
ATOM 2110 N N . LEU B 1 31 ? -12.211 -10.234 20.391 1 41.84 31 LEU B N 1
ATOM 2111 C CA . LEU B 1 31 ? -10.938 -10.617 19.781 1 41.84 31 LEU B CA 1
ATOM 2112 C C . LEU B 1 31 ? -11.133 -11.086 18.344 1 41.84 31 LEU B C 1
ATOM 2114 O O . LEU B 1 31 ? -11.844 -12.055 18.094 1 41.84 31 LEU B O 1
ATOM 2118 N N . GLY B 1 32 ? -10.906 -10.344 17.391 1 50.38 32 GLY B N 1
ATOM 2119 C CA . GLY B 1 32 ? -10.789 -10.859 16.031 1 50.38 32 GLY B CA 1
ATOM 2120 C C . GLY B 1 32 ? -11.938 -10.445 15.133 1 50.38 32 GLY B C 1
ATOM 2121 O O . GLY B 1 32 ? -12.133 -11.023 14.062 1 50.38 32 GLY B O 1
ATOM 2122 N N . LYS B 1 33 ? -12.844 -9.586 15.57 1 62.22 33 LYS B N 1
ATOM 2123 C CA . LYS B 1 33 ? -13.992 -9.328 14.711 1 62.22 33 LYS B CA 1
ATOM 2124 C C . LYS B 1 33 ? -13.625 -8.398 13.562 1 62.22 33 LYS B C 1
ATOM 2126 O O . LYS B 1 33 ? -12.906 -7.414 13.758 1 62.22 33 LYS B O 1
ATOM 2131 N N . THR B 1 34 ? -14.031 -8.812 12.375 1 78.12 34 THR B N 1
ATOM 2132 C CA . THR B 1 34 ? -13.891 -8.016 11.156 1 78.12 34 THR B CA 1
ATOM 2133 C C . THR B 1 34 ? -15.117 -7.148 10.93 1 78.12 34 THR B C 1
ATOM 2135 O O . THR B 1 34 ? -16.188 -7.414 11.484 1 78.12 34 THR B O 1
ATOM 2138 N N . MET B 1 35 ? -14.977 -6.008 10.297 1 82.31 35 MET B N 1
ATOM 2139 C CA . MET B 1 35 ? -16.078 -5.133 9.922 1 82.31 35 MET B CA 1
ATOM 2140 C C . MET B 1 35 ? -17.141 -5.902 9.141 1 82.31 35 MET B C 1
ATOM 2142 O O . MET B 1 35 ? -16.812 -6.711 8.273 1 82.31 35 MET B O 1
ATOM 2146 N N . THR B 1 36 ? -18.391 -5.734 9.516 1 82.69 36 THR B N 1
ATOM 2147 C CA . THR B 1 36 ? -19.5 -6.32 8.758 1 82.69 36 THR B CA 1
ATOM 2148 C C . THR B 1 36 ? -20.109 -5.289 7.82 1 82.69 36 THR B C 1
ATOM 2150 O O . THR B 1 36 ? -19.875 -4.09 7.961 1 82.69 36 THR B O 1
ATOM 2153 N N . GLN B 1 37 ? -20.875 -5.828 6.93 1 85.19 37 GLN B N 1
ATOM 2154 C CA . GLN B 1 37 ? -21.547 -4.949 5.98 1 85.19 37 GLN B CA 1
ATOM 2155 C C . GLN B 1 37 ? -22.484 -3.988 6.699 1 85.19 37 GLN B C 1
ATOM 2157 O O . GLN B 1 37 ? -22.516 -2.795 6.395 1 85.19 37 GLN B O 1
ATOM 2162 N N . ALA B 1 38 ? -23.266 -4.469 7.605 1 86.81 38 ALA B N 1
ATOM 2163 C CA . ALA B 1 38 ? -24.234 -3.664 8.352 1 86.81 38 ALA B CA 1
ATOM 2164 C C . ALA B 1 38 ? -23.531 -2.561 9.141 1 86.81 38 ALA B C 1
ATOM 2166 O O . ALA B 1 38 ? -23.969 -1.411 9.141 1 86.81 38 ALA B O 1
ATOM 2167 N N . LYS B 1 39 ? -22.453 -2.93 9.789 1 90.44 39 LYS B N 1
ATOM 2168 C CA . LYS B 1 39 ? -21.703 -1.947 10.57 1 90.44 39 LYS B CA 1
ATOM 2169 C C . LYS B 1 39 ? -21.125 -0.863 9.664 1 90.44 39 LYS B C 1
ATOM 2171 O O . LYS B 1 39 ? -21.156 0.321 10.008 1 90.44 39 LYS B O 1
ATOM 2176 N N . GLN B 1 40 ? -20.578 -1.223 8.555 1 93.75 40 GLN B N 1
ATOM 2177 C CA . GLN B 1 40 ? -20 -0.266 7.609 1 93.75 40 GLN B CA 1
ATOM 2178 C C . GLN B 1 40 ? -21.062 0.7 7.098 1 93.75 40 GLN B C 1
ATOM 2180 O O . GLN B 1 40 ? -20.828 1.908 7.027 1 93.75 40 GLN B O 1
ATOM 2185 N N . GLN B 1 41 ? -22.266 0.206 6.793 1 92.25 41 GLN B N 1
ATOM 2186 C CA . GLN B 1 41 ? -23.344 1.002 6.191 1 92.25 41 GLN B CA 1
ATOM 2187 C C . GLN B 1 41 ? -23.891 2.014 7.188 1 92.25 41 GLN B C 1
ATOM 2189 O O . GLN B 1 41 ? -24.391 3.07 6.797 1 92.25 41 GLN B O 1
ATOM 2194 N N . GLN B 1 42 ? -23.719 1.706 8.414 1 93.81 42 GLN B N 1
ATOM 2195 C CA . GLN B 1 42 ? -24.266 2.584 9.445 1 93.81 42 GLN B CA 1
ATOM 2196 C C . GLN B 1 42 ? -23.219 3.598 9.906 1 93.81 42 GLN B C 1
ATOM 2198 O O . GLN B 1 42 ? -23.547 4.582 10.57 1 93.81 42 GLN B O 1
ATOM 2203 N N . MET B 1 43 ? -22.031 3.408 9.516 1 96.5 43 MET B N 1
ATOM 2204 C CA . MET B 1 43 ? -20.938 4.25 9.969 1 96.5 43 MET B CA 1
ATOM 2205 C C . MET B 1 43 ? -20.922 5.574 9.219 1 96.5 43 MET B C 1
ATOM 2207 O O . MET B 1 43 ? -21.047 5.602 7.992 1 96.5 43 MET B O 1
ATOM 2211 N N . THR B 1 44 ? -20.766 6.684 9.969 1 96.19 44 THR B N 1
ATOM 2212 C CA . THR B 1 44 ? -20.578 7.988 9.344 1 96.19 44 THR B CA 1
ATOM 2213 C C . THR B 1 44 ? -19.109 8.266 9.062 1 96.19 44 THR B C 1
ATOM 2215 O O . THR B 1 44 ? -18.234 7.625 9.648 1 96.19 44 THR B O 1
ATOM 2218 N N . PRO B 1 45 ? -18.812 9.188 8.141 1 97.12 45 PRO B N 1
ATOM 2219 C CA . PRO B 1 45 ? -17.422 9.57 7.918 1 97.12 45 PRO B CA 1
ATOM 2220 C C . PRO B 1 45 ? -16.719 10.008 9.195 1 97.12 45 PRO B C 1
ATOM 2222 O O . PRO B 1 45 ? -15.555 9.656 9.422 1 97.12 45 PRO B O 1
ATOM 2225 N N . LYS B 1 46 ? -17.406 10.719 10.062 1 96.38 46 LYS B N 1
ATOM 2226 C CA . LYS B 1 46 ? -16.828 11.172 11.32 1 96.38 46 LYS B CA 1
ATOM 2227 C C . LYS B 1 46 ? -16.5 9.984 12.227 1 96.38 46 LYS B C 1
ATOM 2229 O O . LYS B 1 46 ? -15.453 9.977 12.891 1 96.38 46 LYS B O 1
ATOM 2234 N N . GLN B 1 47 ? -17.375 9.023 12.305 1 97.25 47 GLN B N 1
ATOM 2235 C CA . GLN B 1 47 ? -17.141 7.824 13.102 1 97.25 47 GLN B CA 1
ATOM 2236 C C . GLN B 1 47 ? -15.961 7.027 12.555 1 97.25 47 GLN B C 1
ATOM 2238 O O . GLN B 1 47 ? -15.188 6.449 13.32 1 97.25 47 GLN B O 1
ATOM 2243 N N . ALA B 1 48 ? -15.859 6.953 11.227 1 97.94 48 ALA B N 1
ATOM 2244 C CA . ALA B 1 48 ? -14.719 6.285 10.602 1 97.94 48 ALA B CA 1
ATOM 2245 C C . ALA B 1 48 ? -13.406 6.957 11 1 97.94 48 ALA B C 1
ATOM 2247 O O . ALA B 1 48 ? -12.445 6.277 11.359 1 97.94 48 ALA B O 1
ATOM 2248 N N . LEU B 1 49 ? -13.383 8.281 10.969 1 98.25 49 LEU B N 1
ATOM 2249 C CA . LEU B 1 49 ? -12.188 9.023 11.367 1 98.25 49 LEU B CA 1
ATOM 2250 C C . LEU B 1 49 ? -11.867 8.789 12.836 1 98.25 49 LEU B C 1
ATOM 2252 O O . LEU B 1 49 ? -10.703 8.617 13.203 1 98.25 49 LEU B O 1
ATOM 2256 N N . GLN B 1 50 ? -12.891 8.781 13.648 1 98 50 GLN B N 1
ATOM 2257 C CA . GLN B 1 50 ? -12.695 8.547 15.078 1 98 50 GLN B CA 1
ATOM 2258 C C . GLN B 1 50 ? -12.102 7.164 15.328 1 98 50 GLN B C 1
ATOM 2260 O O . GLN B 1 50 ? -11.266 6.996 16.219 1 98 50 GLN B O 1
ATOM 2265 N N . ARG B 1 51 ? -12.562 6.191 14.594 1 98.12 51 ARG B N 1
ATOM 2266 C CA . ARG B 1 51 ? -12.023 4.84 14.734 1 98.12 51 ARG B CA 1
ATOM 2267 C C . ARG B 1 51 ? -10.523 4.82 14.453 1 98.12 51 ARG B C 1
ATOM 2269 O O . ARG B 1 51 ? -9.773 4.129 15.133 1 98.12 51 ARG B O 1
ATOM 2276 N N . LEU B 1 52 ? -10.07 5.582 13.438 1 98.69 52 LEU B N 1
ATOM 2277 C CA . LEU B 1 52 ? -8.648 5.688 13.156 1 98.69 52 LEU B CA 1
ATOM 2278 C C . LEU B 1 52 ? -7.914 6.375 14.305 1 98.69 52 LEU B C 1
ATOM 2280 O O . LEU B 1 52 ? -6.848 5.922 14.734 1 98.69 52 LEU B O 1
ATOM 2284 N N . LYS B 1 53 ? -8.492 7.434 14.812 1 98.69 53 LYS B N 1
ATOM 2285 C CA . LYS B 1 53 ? -7.895 8.156 15.93 1 98.69 53 LYS B CA 1
ATOM 2286 C C . LYS B 1 53 ? -7.773 7.262 17.156 1 98.69 53 LYS B C 1
ATOM 2288 O O . LYS B 1 53 ? -6.746 7.27 17.844 1 98.69 53 LYS B O 1
ATOM 2293 N N . ASP B 1 54 ? -8.844 6.523 17.453 1 98.69 54 ASP B N 1
ATOM 2294 C CA . ASP B 1 54 ? -8.82 5.605 18.578 1 98.69 54 ASP B CA 1
ATOM 2295 C C . ASP B 1 54 ? -7.723 4.555 18.422 1 98.69 54 ASP B C 1
ATOM 2297 O O . ASP B 1 54 ? -7.031 4.223 19.391 1 98.69 54 ASP B O 1
ATOM 2301 N N . GLY B 1 55 ? -7.629 3.996 17.219 1 98.69 55 GLY B N 1
ATOM 2302 C CA . GLY B 1 55 ? -6.566 3.039 16.953 1 98.69 55 GLY B CA 1
ATOM 2303 C C . GLY B 1 55 ? -5.176 3.627 17.141 1 98.69 55 GLY B C 1
ATOM 2304 O O . GLY B 1 55 ? -4.289 2.975 17.688 1 98.69 55 GLY B O 1
ATOM 2305 N N . ASN B 1 56 ? -4.992 4.84 16.641 1 98.81 56 ASN B N 1
ATOM 2306 C CA . ASN B 1 56 ? -3.703 5.5 16.828 1 98.81 56 ASN B CA 1
ATOM 2307 C C . ASN B 1 56 ? -3.391 5.73 18.297 1 98.81 56 ASN B C 1
ATOM 2309 O O . ASN B 1 56 ? -2.242 5.602 18.719 1 98.81 56 ASN B O 1
ATOM 2313 N N . GLN B 1 57 ? -4.371 6.109 19.047 1 98.62 57 GLN B N 1
ATOM 2314 C CA . GLN B 1 57 ? -4.18 6.297 20.484 1 98.62 57 GLN B CA 1
ATOM 2315 C C . GLN B 1 57 ? -3.732 4.996 21.141 1 98.62 57 GLN B C 1
ATOM 2317 O O . GLN B 1 57 ? -2.861 5.012 22.016 1 98.62 57 GLN B O 1
ATOM 2322 N N . ARG B 1 58 ? -4.336 3.863 20.812 1 98.25 58 ARG B N 1
ATOM 2323 C CA . ARG B 1 58 ? -3.906 2.578 21.359 1 98.25 58 ARG B CA 1
ATOM 2324 C C . ARG B 1 58 ? -2.453 2.289 21 1 98.25 58 ARG B C 1
ATOM 2326 O O . ARG B 1 58 ? -1.696 1.767 21.812 1 98.25 58 ARG B O 1
ATOM 2333 N N . PHE B 1 59 ? -2.088 2.629 19.75 1 97.94 59 PHE B N 1
ATOM 2334 C CA . PHE B 1 59 ? -0.704 2.463 19.328 1 97.94 59 PHE B CA 1
ATOM 2335 C C . PHE B 1 59 ? 0.232 3.293 20.203 1 97.94 59 PHE B C 1
ATOM 2337 O O . PHE B 1 59 ? 1.233 2.781 20.703 1 97.94 59 PHE B O 1
ATOM 2344 N N . LEU B 1 60 ? -0.12 4.523 20.406 1 98.06 60 LEU B N 1
ATOM 2345 C CA . LEU B 1 60 ? 0.726 5.457 21.141 1 98.06 60 LEU B CA 1
ATOM 2346 C C . LEU B 1 60 ?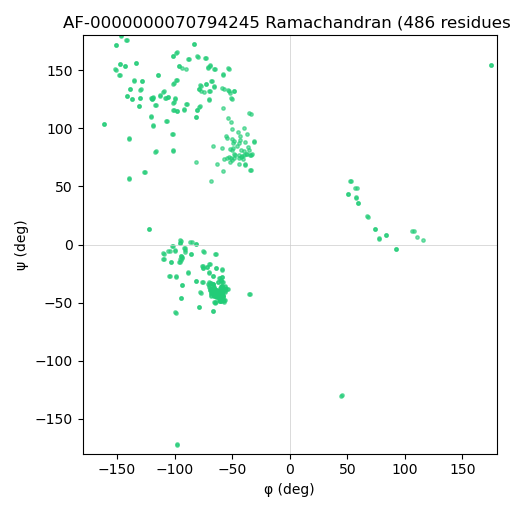 0.841 5.051 22.594 1 98.06 60 LEU B C 1
ATOM 2348 O O . LEU B 1 60 ? 1.854 5.32 23.25 1 98.06 60 LEU B O 1
ATOM 2352 N N . SER B 1 61 ? -0.124 4.379 23.109 1 97.62 61 SER B N 1
ATOM 2353 C CA . SER B 1 61 ? -0.108 3.938 24.5 1 97.62 61 SER B CA 1
ATOM 2354 C C . SER B 1 61 ? 0.417 2.51 24.609 1 97.62 61 SER B C 1
ATOM 2356 O O . SER B 1 61 ? 0.405 1.929 25.703 1 97.62 61 SER B O 1
ATOM 2358 N N . ASN B 1 62 ? 0.789 1.944 23.469 1 96 62 ASN B N 1
ATOM 2359 C CA . ASN B 1 62 ? 1.324 0.589 23.391 1 96 62 ASN B CA 1
ATOM 2360 C C . ASN B 1 62 ? 0.347 -0.434 23.969 1 96 62 ASN B C 1
ATOM 2362 O O . ASN B 1 62 ? 0.746 -1.331 24.719 1 96 62 ASN B O 1
ATOM 2366 N N . GLN B 1 63 ? -0.894 -0.22 23.672 1 95.12 63 GLN B N 1
ATOM 2367 C CA . GLN B 1 63 ? -1.968 -1.12 24.078 1 95.12 63 GLN B CA 1
ATOM 2368 C C . GLN B 1 63 ? -2.801 -1.562 22.891 1 95.12 63 GLN B C 1
ATOM 2370 O O . GLN B 1 63 ? -4.012 -1.325 22.844 1 95.12 63 GLN B O 1
ATOM 2375 N N . PRO B 1 64 ? -2.113 -2.256 22 1 93.56 64 PRO B N 1
ATOM 2376 C CA . PRO B 1 64 ? -2.867 -2.703 20.828 1 93.56 64 PRO B CA 1
ATOM 2377 C C . PRO B 1 64 ? -3.889 -3.789 21.156 1 93.56 64 PRO B C 1
ATOM 2379 O O . PRO B 1 64 ? -3.73 -4.508 22.141 1 93.56 64 PRO B O 1
ATOM 2382 N N . LEU B 1 65 ? -4.918 -3.865 20.344 1 93.5 65 LEU B N 1
ATOM 2383 C CA . LEU B 1 65 ? -5.875 -4.961 20.469 1 93.5 65 LEU B CA 1
ATOM 2384 C C . LEU B 1 65 ? -5.238 -6.281 20.031 1 93.5 65 LEU B C 1
ATOM 2386 O O . LEU B 1 65 ? -4.531 -6.332 19.031 1 93.5 65 LEU B O 1
ATOM 2390 N N . ALA B 1 66 ? -5.426 -7.203 20.828 1 90 66 ALA B N 1
ATOM 2391 C CA . ALA B 1 66 ? -4.98 -8.539 20.422 1 90 66 ALA B CA 1
ATOM 2392 C C . ALA B 1 66 ? -5.789 -9.047 19.234 1 90 66 ALA B C 1
ATOM 2394 O O . ALA B 1 66 ? -7.008 -8.875 19.172 1 90 66 ALA B O 1
ATOM 2395 N N . ARG B 1 67 ? -5.031 -9.609 18.328 1 91.5 67 ARG B N 1
ATOM 2396 C CA . ARG B 1 67 ? -5.703 -10.094 17.125 1 91.5 67 ARG B CA 1
ATOM 2397 C C . ARG B 1 67 ? -5.199 -11.484 16.734 1 91.5 67 ARG B C 1
ATOM 2399 O O . ARG B 1 67 ? -4.02 -11.789 16.922 1 91.5 67 ARG B O 1
ATOM 2406 N N . ASP B 1 68 ? -6.16 -12.305 16.297 1 93.5 68 ASP B N 1
ATOM 2407 C CA . ASP B 1 68 ? -5.871 -13.562 15.617 1 93.5 68 ASP B CA 1
ATOM 2408 C C . ASP B 1 68 ? -6.051 -13.438 14.109 1 93.5 68 ASP B C 1
ATOM 2410 O O . ASP B 1 68 ? -7.148 -13.633 13.586 1 93.5 68 ASP B O 1
ATOM 2414 N N . TYR B 1 69 ? -4.922 -13.172 13.422 1 93.88 69 TYR B N 1
ATOM 2415 C CA . TYR B 1 69 ? -4.984 -12.836 12 1 93.88 69 TYR B CA 1
ATOM 2416 C C . TYR B 1 69 ? -5.445 -14.031 11.18 1 93.88 69 TYR B C 1
ATOM 2418 O O . TYR B 1 69 ? -6.121 -13.875 10.164 1 93.88 69 TYR B O 1
ATOM 2426 N N . LEU B 1 70 ? -5.078 -15.203 11.594 1 94.06 70 LEU B N 1
ATOM 2427 C CA . LEU B 1 70 ? -5.539 -16.391 10.891 1 94.06 70 LEU B CA 1
ATOM 2428 C C . LEU B 1 70 ? -7.055 -16.531 10.977 1 94.06 70 LEU B C 1
ATOM 2430 O O . LEU B 1 70 ? 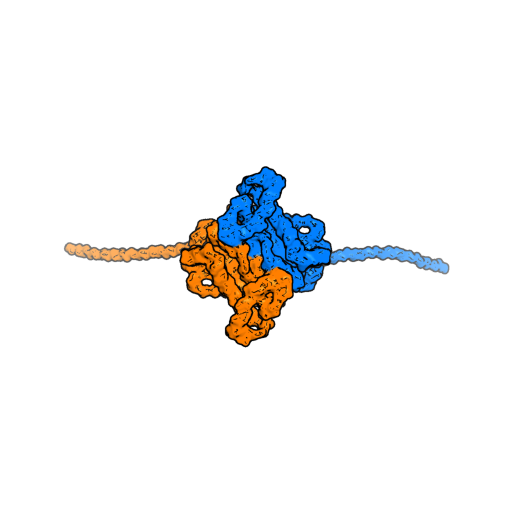-7.711 -16.859 9.992 1 94.06 70 LEU B O 1
ATOM 2434 N N . LYS B 1 71 ? -7.598 -16.328 12.172 1 93.62 71 LYS B N 1
ATOM 2435 C CA . LYS B 1 71 ? -9.047 -16.344 12.352 1 93.62 71 LYS B CA 1
ATOM 2436 C C . LYS B 1 71 ? -9.719 -15.242 11.539 1 93.62 71 LYS B C 1
ATOM 2438 O O . LYS B 1 71 ? -10.766 -15.461 10.93 1 93.62 71 LYS B O 1
ATOM 2443 N N . GLN B 1 72 ? -9.133 -14.023 11.547 1 94.12 72 GLN B N 1
ATOM 2444 C CA . GLN B 1 72 ? -9.68 -12.914 10.781 1 94.12 72 GLN B CA 1
ATOM 2445 C C . GLN B 1 72 ? -9.688 -13.234 9.281 1 94.12 72 GLN B C 1
ATOM 2447 O O . GLN B 1 72 ? -10.617 -12.852 8.57 1 94.12 72 GLN B O 1
ATOM 2452 N N . ALA B 1 73 ? -8.594 -13.883 8.805 1 94.69 73 ALA B N 1
ATOM 2453 C CA . ALA B 1 73 ? -8.539 -14.289 7.406 1 94.69 73 ALA B CA 1
ATOM 2454 C C . ALA B 1 73 ? -9.703 -15.203 7.051 1 94.69 73 ALA B C 1
ATOM 2456 O O . ALA B 1 73 ? -10.375 -15 6.035 1 94.69 73 ALA B O 1
ATOM 2457 N N . LYS B 1 74 ? -10 -16.141 7.836 1 93.19 74 LYS B N 1
ATOM 2458 C CA . LYS B 1 74 ? -11.102 -17.062 7.598 1 93.19 74 LYS B CA 1
ATOM 2459 C C . LYS B 1 74 ? -12.445 -16.344 7.613 1 93.19 74 LYS B C 1
ATOM 2461 O O . LYS B 1 74 ? -13.297 -16.594 6.754 1 93.19 74 LYS B O 1
ATOM 2466 N N . GLN B 1 75 ? -12.625 -15.453 8.547 1 91.88 75 GLN B N 1
ATOM 2467 C CA . GLN B 1 75 ? -13.883 -14.734 8.711 1 91.88 75 GLN B CA 1
ATOM 2468 C C . GLN B 1 75 ? -14.148 -13.805 7.531 1 91.88 75 GLN B C 1
ATOM 2470 O O . GLN B 1 75 ? -15.297 -13.602 7.141 1 91.88 75 GLN B O 1
ATOM 2475 N N . SER B 1 76 ? -13.086 -13.25 6.969 1 93 76 SER B N 1
ATOM 2476 C CA . SER B 1 76 ? -13.25 -12.25 5.918 1 93 76 SER B CA 1
ATOM 2477 C C . SER B 1 76 ? -13.18 -12.883 4.535 1 93 76 SER B C 1
ATOM 2479 O O . SER B 1 76 ? -13.258 -12.188 3.521 1 93 76 SER B O 1
ATOM 2481 N N . ALA B 1 77 ? -13.055 -14.219 4.484 1 89.62 77 ALA B N 1
ATOM 2482 C CA . ALA B 1 77 ? -12.875 -14.914 3.215 1 89.62 77 ALA B CA 1
ATOM 2483 C C . ALA B 1 77 ? -14.102 -14.75 2.318 1 89.62 77 ALA B C 1
ATOM 2485 O O . ALA B 1 77 ? -13.992 -14.828 1.092 1 89.62 77 ALA B O 1
ATOM 2486 N N . TYR B 1 78 ? -15.273 -14.406 2.865 1 86.25 78 TYR B N 1
ATOM 2487 C CA . TYR B 1 78 ? -16.5 -14.391 2.092 1 86.25 78 TYR B CA 1
ATOM 2488 C C . TYR B 1 78 ? -16.922 -12.969 1.742 1 86.25 78 TYR B C 1
ATOM 2490 O O . TYR B 1 78 ? -17.875 -12.758 0.998 1 86.25 78 TYR B O 1
ATOM 2498 N N . GLY B 1 79 ? -16.234 -12.016 2.256 1 90.56 79 GLY B N 1
ATOM 2499 C CA . GLY B 1 79 ? -16.531 -10.617 1.974 1 90.56 79 GLY B CA 1
ATOM 2500 C C . GLY B 1 79 ? -15.68 -9.648 2.779 1 90.56 79 GLY B C 1
ATOM 2501 O O . GLY B 1 79 ? -15.227 -9.977 3.877 1 90.56 79 GLY B O 1
ATOM 2502 N N . GLN B 1 80 ? -15.531 -8.492 2.221 1 92.56 80 GLN B N 1
ATOM 2503 C CA . GLN B 1 80 ? -14.805 -7.426 2.906 1 92.56 80 GLN B CA 1
ATOM 2504 C C . GLN B 1 80 ? -15.625 -6.137 2.947 1 92.56 80 GLN B C 1
ATOM 2506 O O . GLN B 1 80 ? -16.281 -5.785 1.969 1 92.56 80 GLN B O 1
ATOM 2511 N N . TYR B 1 81 ? -15.555 -5.441 4.066 1 96.31 81 TYR B N 1
ATOM 2512 C CA . TYR B 1 81 ? -16.297 -4.203 4.262 1 96.31 81 TYR B CA 1
ATOM 2513 C C . TYR B 1 81 ? -15.453 -3.164 4.984 1 96.31 81 TYR B C 1
ATOM 2515 O O . TYR B 1 81 ? -15.859 -2.629 6.02 1 96.31 81 TYR B O 1
ATOM 2523 N N . PRO B 1 82 ? -14.25 -2.82 4.422 1 98.44 82 PRO B N 1
ATOM 2524 C CA . PRO B 1 82 ? -13.398 -1.803 5.043 1 98.44 82 PRO B CA 1
ATOM 2525 C C . PRO B 1 82 ? -14.102 -0.458 5.199 1 98.44 82 PRO B C 1
ATOM 2527 O O . PRO B 1 82 ? -14.867 -0.054 4.324 1 98.44 82 PRO B O 1
ATOM 2530 N N . PHE B 1 83 ? -13.758 0.248 6.27 1 98.31 83 PHE B N 1
ATOM 2531 C CA . PHE B 1 83 ? -14.508 1.462 6.562 1 98.31 83 PHE B CA 1
ATOM 2532 C C . PHE B 1 83 ? -13.805 2.688 5.988 1 98.31 83 PHE B C 1
ATOM 2534 O O . PHE B 1 83 ? -14.391 3.768 5.914 1 98.31 83 PHE B O 1
ATOM 2541 N N . ALA B 1 84 ? -12.57 2.531 5.574 1 98.81 84 ALA B N 1
ATOM 2542 C CA . ALA B 1 84 ? -11.789 3.645 5.043 1 98.81 84 ALA B CA 1
ATOM 2543 C C . ALA B 1 84 ? -10.82 3.168 3.961 1 98.81 84 ALA B C 1
ATOM 2545 O O . ALA B 1 84 ? -10.508 1.977 3.877 1 98.81 84 ALA B O 1
ATOM 2546 N N . VAL B 1 85 ? -10.43 4.043 3.076 1 98.94 85 VAL B N 1
ATOM 2547 C CA . VAL B 1 85 ? -9.328 3.855 2.139 1 98.94 85 VAL B CA 1
ATOM 2548 C C . VAL B 1 85 ? -8.25 4.91 2.389 1 98.94 85 VAL B C 1
ATOM 2550 O O . VAL B 1 85 ? -8.547 6.105 2.453 1 98.94 85 VAL B O 1
ATOM 2553 N N . ILE B 1 86 ? -6.992 4.43 2.582 1 98.94 86 ILE B N 1
ATOM 2554 C CA . ILE B 1 86 ? -5.883 5.301 2.945 1 98.94 86 ILE B CA 1
ATOM 2555 C C . ILE B 1 86 ? -4.832 5.285 1.841 1 98.94 86 ILE B C 1
ATOM 2557 O O . ILE B 1 86 ? -4.32 4.227 1.477 1 98.94 86 ILE B O 1
ATOM 2561 N N . LEU B 1 87 ? -4.574 6.449 1.276 1 98.94 87 LEU B N 1
ATOM 2562 C CA . LEU B 1 87 ? -3.41 6.625 0.412 1 98.94 87 LEU B CA 1
ATOM 2563 C C . LEU B 1 87 ? -2.207 7.109 1.213 1 98.94 87 LEU B C 1
ATOM 2565 O O . LEU B 1 87 ? -2.246 8.18 1.816 1 98.94 87 LEU B O 1
ATOM 2569 N N . ASN B 1 88 ? -1.187 6.328 1.28 1 98.44 88 ASN B N 1
ATOM 2570 C CA . ASN B 1 88 ? 0.024 6.738 1.984 1 98.44 88 ASN B CA 1
ATOM 2571 C C . ASN B 1 88 ? 1.281 6.273 1.256 1 98.44 88 ASN B C 1
ATOM 2573 O O . ASN B 1 88 ? 1.198 5.715 0.159 1 98.44 88 ASN B O 1
ATOM 2577 N N . CYS B 1 89 ? 2.459 6.648 1.729 1 98.81 89 CYS B N 1
ATOM 2578 C CA . CYS B 1 89 ? 3.738 6.344 1.098 1 98.81 89 CYS B CA 1
ATOM 2579 C C . CYS B 1 89 ? 4.07 4.863 1.227 1 98.81 89 CYS B C 1
ATOM 2581 O O . CYS B 1 89 ? 3.652 4.211 2.186 1 98.81 89 CYS B O 1
ATOM 2583 N N . MET B 1 90 ? 4.848 4.301 0.298 1 98.81 90 MET B N 1
ATOM 2584 C CA . MET B 1 90 ? 5.332 2.924 0.346 1 98.81 90 MET B CA 1
ATOM 2585 C C . MET B 1 90 ? 6.266 2.717 1.533 1 98.81 90 MET B C 1
ATOM 2587 O O . MET B 1 90 ? 6.672 1.59 1.821 1 98.81 90 MET B O 1
ATOM 2591 N N . ASP B 1 91 ? 6.664 3.76 2.271 1 98.62 91 ASP B N 1
ATOM 2592 C CA . ASP B 1 91 ? 7.684 3.758 3.316 1 98.62 91 ASP B CA 1
ATOM 2593 C C . ASP B 1 91 ? 7.469 2.604 4.293 1 98.62 91 ASP B C 1
ATOM 2595 O O . ASP B 1 91 ? 6.352 2.389 4.766 1 98.62 91 ASP B O 1
ATOM 2599 N N . SER B 1 92 ? 8.523 1.896 4.574 1 98.44 92 SER B N 1
ATOM 2600 C CA . SER B 1 92 ? 8.469 0.685 5.383 1 98.44 92 SER B CA 1
ATOM 2601 C C . SER B 1 92 ? 8.156 1.011 6.84 1 98.44 92 SER B C 1
ATOM 2603 O O . SER B 1 92 ? 7.805 0.121 7.621 1 98.44 92 SER B O 1
ATOM 2605 N N . ARG B 1 93 ? 8.305 2.215 7.258 1 97.69 93 ARG B N 1
ATOM 2606 C CA . ARG B 1 93 ? 8.086 2.654 8.633 1 97.69 93 ARG B CA 1
ATOM 2607 C C . ARG B 1 93 ? 6.672 3.191 8.82 1 97.69 93 ARG B C 1
ATOM 2609 O O . ARG B 1 93 ? 6.246 3.457 9.945 1 97.69 93 ARG B O 1
ATOM 2616 N N . SER B 1 94 ? 5.922 3.379 7.754 1 98.25 94 SER B N 1
ATOM 2617 C CA . SER B 1 94 ? 4.578 3.953 7.797 1 98.25 94 SER B CA 1
ATOM 2618 C C . SER B 1 94 ? 3.535 2.955 7.309 1 98.25 94 SER B C 1
ATOM 2620 O O . SER B 1 94 ? 3.02 3.08 6.195 1 98.25 94 SER B O 1
ATOM 2622 N N . VAL B 1 95 ? 3.141 2.021 8.195 1 98.38 95 VAL B N 1
ATOM 2623 C CA . VAL B 1 95 ? 2.182 0.967 7.891 1 98.38 95 VAL B CA 1
ATOM 2624 C C . VAL B 1 95 ? 0.85 1.262 8.578 1 98.38 95 VAL B C 1
ATOM 2626 O O . VAL B 1 95 ? 0.709 1.059 9.781 1 98.38 95 VAL B O 1
ATOM 2629 N N . PRO B 1 96 ? -0.133 1.673 7.812 1 98.75 96 PRO B N 1
ATOM 2630 C CA . PRO B 1 96 ? -1.377 2.156 8.422 1 98.75 96 PRO B CA 1
ATOM 2631 C C . PRO B 1 96 ? -2.02 1.129 9.352 1 98.75 96 PRO B C 1
ATOM 2633 O O . PRO B 1 96 ? -2.49 1.482 10.43 1 98.75 96 PRO B O 1
ATOM 2636 N N . GLU B 1 97 ? -2.025 -0.143 9 1 98.19 97 GLU B N 1
ATOM 2637 C CA . GLU B 1 97 ? -2.674 -1.169 9.812 1 98.19 97 GLU B CA 1
ATOM 2638 C C . GLU B 1 97 ? -2.043 -1.257 11.195 1 98.19 97 GLU B C 1
ATOM 2640 O O . GLU B 1 97 ? -2.725 -1.559 12.18 1 98.19 97 GLU B O 1
ATOM 2645 N N . PHE B 1 98 ? -0.723 -0.904 11.273 1 97.75 98 PHE B N 1
ATOM 2646 C CA . PHE B 1 98 ? -0.03 -0.96 12.555 1 97.75 98 PHE B CA 1
ATOM 2647 C C . PHE B 1 98 ? -0.37 0.256 13.414 1 97.75 98 PHE B C 1
ATOM 2649 O O . PHE B 1 98 ? -0.951 0.121 14.492 1 97.75 98 PHE B O 1
ATOM 2656 N N . PHE B 1 99 ? -0.195 1.449 12.891 1 98.19 99 PHE B N 1
ATOM 2657 C CA . PHE B 1 99 ? -0.271 2.604 13.781 1 98.19 99 PHE B CA 1
ATOM 2658 C C . PHE B 1 99 ? -1.715 3.066 13.945 1 98.19 99 PHE B C 1
ATOM 2660 O O . PHE B 1 99 ? -2.016 3.875 14.82 1 98.19 99 PHE B O 1
ATOM 2667 N N . PHE B 1 100 ? -2.617 2.514 13.188 1 98.69 100 PHE B N 1
ATOM 2668 C CA . PHE B 1 100 ? -4.035 2.738 13.445 1 98.69 100 PHE B CA 1
ATOM 2669 C C . PHE B 1 100 ? -4.652 1.54 14.156 1 98.69 100 PHE B C 1
ATOM 2671 O O . PHE B 1 100 ? -5.855 1.523 14.422 1 98.69 100 PHE B O 1
ATOM 2678 N N . ASP B 1 101 ? -3.855 0.566 14.375 1 97.56 101 ASP B N 1
ATOM 2679 C CA . ASP B 1 101 ? -4.285 -0.623 15.102 1 97.56 101 ASP B CA 1
ATOM 2680 C C . ASP B 1 101 ? -5.559 -1.211 14.492 1 97.56 101 ASP B C 1
ATOM 2682 O O . ASP B 1 101 ? -6.562 -1.387 15.188 1 97.56 101 ASP B O 1
ATOM 2686 N N . GLN B 1 102 ? -5.516 -1.485 13.219 1 97.69 102 GLN B N 1
ATOM 2687 C CA . GLN B 1 102 ? -6.602 -2.117 12.477 1 97.69 102 GLN B CA 1
ATOM 2688 C C . GLN B 1 102 ? -6.195 -3.498 11.969 1 97.69 102 GLN B C 1
ATOM 2690 O O . GLN B 1 102 ? -5.02 -3.744 11.703 1 97.69 102 GLN B O 1
ATOM 2695 N N . GLY B 1 103 ? -7.125 -4.449 11.906 1 95.81 103 GLY B N 1
ATOM 2696 C CA . GLY B 1 103 ? -6.859 -5.816 11.484 1 95.81 103 GLY B CA 1
ATOM 2697 C C . GLY B 1 103 ? -7.199 -6.066 10.023 1 95.81 103 GLY B C 1
ATOM 2698 O O . GLY B 1 103 ? -7.391 -5.121 9.258 1 95.81 103 GLY B O 1
ATOM 2699 N N . LEU B 1 104 ? -7.137 -7.332 9.656 1 96.31 104 LEU B N 1
ATOM 2700 C CA . LEU B 1 104 ? -7.531 -7.734 8.312 1 96.31 104 LEU B CA 1
ATOM 2701 C C . LEU B 1 104 ? -8.977 -7.344 8.031 1 96.31 104 LEU B C 1
ATOM 2703 O O . LEU B 1 104 ? -9.844 -7.477 8.906 1 96.31 104 LEU B O 1
ATOM 2707 N N . ALA B 1 105 ? -9.195 -6.758 6.828 1 96.75 105 ALA B N 1
ATOM 2708 C CA . ALA B 1 105 ? -10.516 -6.453 6.273 1 96.75 105 ALA B CA 1
ATOM 2709 C C . ALA B 1 105 ? -11.039 -5.121 6.805 1 96.75 105 ALA B C 1
ATOM 2711 O O . ALA B 1 105 ? -12.164 -4.727 6.508 1 96.75 105 ALA B O 1
ATOM 2712 N N . ASP B 1 106 ? -10.18 -4.355 7.543 1 97.38 106 ASP B N 1
ATOM 2713 C CA . ASP B 1 106 ? -10.656 -3.104 8.125 1 97.38 106 ASP B CA 1
ATOM 2714 C C . ASP B 1 106 ? -10.375 -1.922 7.203 1 97.38 106 ASP B C 1
ATOM 2716 O O . ASP B 1 106 ? -11.109 -0.93 7.215 1 97.38 106 ASP B O 1
ATOM 2720 N N . LEU B 1 107 ? -9.266 -1.975 6.504 1 98.69 107 LEU B N 1
ATOM 2721 C CA . LEU B 1 107 ? -8.82 -0.84 5.703 1 98.69 107 LEU B CA 1
ATOM 2722 C C . LEU B 1 107 ? -8.477 -1.278 4.281 1 98.69 107 LEU B C 1
ATOM 2724 O O . LEU B 1 107 ? -7.848 -2.32 4.082 1 98.69 107 LEU B O 1
ATOM 2728 N N . PHE B 1 108 ? -8.984 -0.501 3.289 1 98.81 108 PHE B N 1
ATOM 2729 C CA . PHE B 1 108 ? -8.258 -0.477 2.027 1 98.81 108 PHE B CA 1
ATOM 2730 C C . PHE B 1 108 ? -7.02 0.41 2.133 1 98.81 108 PHE B C 1
ATOM 2732 O O . PHE B 1 108 ? -7.07 1.483 2.738 1 98.81 108 PHE B O 1
ATOM 2739 N N . THR B 1 109 ? -5.918 -0.083 1.583 1 98.88 109 THR B N 1
ATOM 2740 C CA . THR B 1 109 ? -4.703 0.718 1.657 1 98.88 109 THR B CA 1
ATOM 2741 C C . THR B 1 109 ? -4.051 0.839 0.283 1 98.88 109 THR B C 1
ATOM 2743 O O . THR B 1 109 ? -3.893 -0.158 -0.425 1 98.88 109 THR B O 1
ATOM 2746 N N . LEU B 1 110 ? -3.818 2.041 -0.123 1 98.94 110 LEU B N 1
ATOM 2747 C CA . LEU B 1 110 ? -3.049 2.426 -1.301 1 98.94 110 LEU B CA 1
ATOM 2748 C C . LEU B 1 110 ? -1.684 2.977 -0.903 1 98.94 110 LEU B C 1
ATOM 2750 O O . LEU B 1 110 ? -1.593 3.877 -0.064 1 98.94 110 LEU B O 1
ATOM 2754 N N . ARG B 1 111 ? -0.626 2.389 -1.52 1 98.88 111 ARG B N 1
ATOM 2755 C CA . ARG B 1 111 ? 0.714 2.805 -1.119 1 98.88 111 ARG B CA 1
ATOM 2756 C C . ARG B 1 111 ? 1.618 2.98 -2.334 1 98.88 111 ARG B C 1
ATOM 2758 O O . ARG B 1 111 ? 1.77 2.061 -3.141 1 98.88 111 ARG B O 1
ATOM 2765 N N . VAL B 1 112 ? 2.189 4.109 -2.453 1 98.88 112 VAL B N 1
ATOM 2766 C CA . VAL B 1 112 ? 3.117 4.496 -3.51 1 98.88 112 VAL B CA 1
ATOM 2767 C C . VAL B 1 112 ? 4.09 5.551 -2.982 1 98.88 112 VAL B C 1
ATOM 2769 O O . VAL B 1 112 ? 3.76 6.301 -2.062 1 98.88 112 VAL B O 1
ATOM 2772 N N . ALA B 1 113 ? 5.312 5.609 -3.514 1 98.81 113 ALA B N 1
ATOM 2773 C CA . ALA B 1 113 ? 6.281 6.602 -3.049 1 98.81 113 ALA B CA 1
ATOM 2774 C C . ALA B 1 113 ? 5.672 8 -3.049 1 98.81 113 ALA B C 1
ATOM 2776 O O . ALA B 1 113 ? 5.055 8.414 -4.031 1 98.81 113 ALA B O 1
ATOM 2777 N N . GLY B 1 114 ? 5.75 8.68 -1.833 1 98.75 114 GLY B N 1
ATOM 2778 C CA . GLY B 1 114 ? 5.336 10.07 -1.738 1 98.75 114 GLY B CA 1
ATOM 2779 C C . GLY B 1 114 ? 3.83 10.242 -1.691 1 98.75 114 GLY B C 1
ATOM 2780 O O . GLY B 1 114 ? 3.324 11.359 -1.819 1 98.75 114 GLY B O 1
ATOM 2781 N N . ASN B 1 115 ? 3.076 9.156 -1.638 1 98.81 115 ASN B N 1
ATOM 2782 C CA . ASN B 1 115 ? 1.617 9.195 -1.645 1 98.81 115 ASN B CA 1
ATOM 2783 C C . ASN B 1 115 ? 1.084 10.055 -2.787 1 98.81 115 ASN B C 1
ATOM 2785 O O . ASN B 1 115 ? 0.17 10.859 -2.592 1 98.81 115 ASN B O 1
ATOM 2789 N N . VAL B 1 116 ? 1.629 9.93 -3.953 1 98.88 116 VAL B N 1
ATOM 2790 C CA . VAL B 1 116 ? 1.213 10.727 -5.102 1 98.88 116 VAL B CA 1
ATOM 2791 C C . VAL B 1 116 ? -0.053 10.133 -5.715 1 98.88 116 VAL B C 1
ATOM 2793 O O . VAL B 1 116 ? -0.391 8.977 -5.449 1 98.88 116 VAL B O 1
ATOM 2796 N N . LEU B 1 117 ? -0.712 10.977 -6.508 1 98.75 117 LEU B N 1
ATOM 2797 C CA . LEU B 1 117 ? -1.976 10.609 -7.141 1 98.75 117 LEU B CA 1
ATOM 2798 C C . LEU B 1 117 ? -1.761 10.227 -8.602 1 98.75 117 LEU B C 1
ATOM 2800 O O . LEU B 1 117 ? -0.93 10.82 -9.289 1 98.75 117 LEU B O 1
ATOM 2804 N N . ASN B 1 118 ? -2.389 9.219 -9.078 1 98.38 118 ASN B N 1
ATOM 2805 C CA . ASN B 1 118 ? -2.523 8.883 -10.492 1 98.38 118 ASN B CA 1
ATOM 2806 C C . ASN B 1 118 ? -3.871 8.234 -10.789 1 98.38 118 ASN B C 1
ATOM 2808 O O . ASN B 1 118 ? -4.699 8.07 -9.891 1 98.38 118 ASN B O 1
ATOM 2812 N N . ASP B 1 119 ? -4.133 7.887 -12.023 1 98.31 119 ASP B N 1
ATOM 2813 C CA . ASP B 1 119 ? -5.441 7.398 -12.445 1 98.31 119 ASP B CA 1
ATOM 2814 C C . ASP B 1 119 ? -5.781 6.078 -11.75 1 98.31 119 ASP B C 1
ATOM 2816 O O . ASP B 1 119 ? -6.938 5.832 -11.398 1 98.31 119 ASP B O 1
ATOM 2820 N N . ASP B 1 120 ? -4.816 5.234 -11.594 1 98.75 120 ASP B N 1
ATOM 2821 C CA . ASP B 1 120 ? -5.062 3.943 -10.953 1 98.75 120 ASP B CA 1
ATOM 2822 C C . ASP B 1 120 ? -5.438 4.121 -9.484 1 98.75 120 ASP B C 1
ATOM 2824 O O . ASP B 1 120 ? -6.27 3.379 -8.953 1 98.75 120 ASP B O 1
ATOM 2828 N N . ILE B 1 121 ? -4.812 5.09 -8.82 1 98.88 121 ILE B N 1
ATOM 2829 C CA . ILE B 1 121 ? -5.145 5.402 -7.434 1 98.88 121 ILE B CA 1
ATOM 2830 C C . ILE B 1 121 ? -6.566 5.953 -7.352 1 98.88 121 ILE B C 1
ATOM 2832 O O . ILE B 1 121 ? -7.344 5.559 -6.48 1 98.88 121 ILE B O 1
ATOM 2836 N N . LEU B 1 122 ? -6.926 6.836 -8.281 1 98.88 122 LEU B N 1
ATOM 2837 C CA . LEU B 1 122 ? -8.289 7.348 -8.32 1 98.88 122 LEU B CA 1
ATOM 2838 C C . LEU B 1 122 ? -9.289 6.219 -8.531 1 98.88 122 LEU B C 1
ATOM 2840 O O . LEU B 1 122 ? -10.289 6.129 -7.816 1 98.88 122 LEU B O 1
ATOM 2844 N N . GLY B 1 123 ? -9.016 5.363 -9.531 1 98.88 123 GLY B N 1
ATOM 2845 C CA . GLY B 1 123 ? -9.883 4.227 -9.773 1 98.88 123 GLY B CA 1
ATOM 2846 C C . GLY B 1 123 ? -10.031 3.316 -8.57 1 98.88 123 GLY B C 1
ATOM 2847 O O . GLY B 1 123 ? -11.117 2.809 -8.297 1 98.88 123 GLY B O 1
ATOM 2848 N N . SER B 1 124 ? -8.93 3.111 -7.852 1 98.94 124 SER B N 1
ATOM 2849 C CA . SER B 1 124 ? -8.938 2.295 -6.641 1 98.94 124 SER B CA 1
ATOM 2850 C C . SER B 1 124 ? -9.82 2.916 -5.562 1 98.94 124 SER B C 1
ATOM 2852 O O . SER B 1 124 ? -10.578 2.211 -4.887 1 98.94 124 SER B O 1
ATOM 2854 N N . MET B 1 125 ? -9.773 4.227 -5.41 1 98.94 125 MET B N 1
ATOM 2855 C CA . MET B 1 125 ? -10.609 4.926 -4.438 1 98.94 125 MET B CA 1
ATOM 2856 C C . MET B 1 125 ? -12.078 4.848 -4.828 1 98.94 125 MET B C 1
ATOM 2858 O O . MET B 1 125 ? -12.945 4.711 -3.965 1 98.94 125 MET B O 1
ATOM 2862 N N . GLU B 1 126 ? -12.328 4.953 -6.113 1 98.81 126 GLU B N 1
ATOM 2863 C CA . GLU B 1 126 ? -13.703 4.828 -6.598 1 98.81 126 GLU B CA 1
ATOM 2864 C C . GLU B 1 126 ? -14.273 3.451 -6.289 1 98.81 126 GLU B C 1
ATOM 2866 O O . GLU B 1 126 ? -15.422 3.334 -5.844 1 98.81 126 GLU B O 1
ATOM 2871 N N . PHE B 1 127 ? -13.492 2.445 -6.504 1 98.62 127 PHE B N 1
ATOM 2872 C CA . PHE B 1 127 ? -13.922 1.103 -6.133 1 98.62 127 PHE B CA 1
ATOM 2873 C C . PHE B 1 127 ? -14.188 1.017 -4.633 1 98.62 127 PHE B C 1
ATOM 2875 O O . PHE B 1 127 ? -15.227 0.503 -4.211 1 98.62 127 PHE B O 1
ATOM 2882 N N . ALA B 1 128 ? -13.266 1.509 -3.816 1 98.69 128 ALA B N 1
ATOM 2883 C CA . ALA B 1 128 ? -13.336 1.406 -2.359 1 98.69 128 ALA B CA 1
ATOM 2884 C C . ALA B 1 128 ? -14.594 2.074 -1.821 1 98.69 128 ALA B C 1
ATOM 2886 O O . ALA B 1 128 ? -15.219 1.573 -0.881 1 98.69 128 ALA B O 1
ATOM 2887 N N . THR B 1 129 ? -15 3.17 -2.432 1 98.44 129 THR B N 1
ATOM 2888 C CA . THR B 1 129 ? -16.094 3.979 -1.891 1 98.44 129 THR B CA 1
ATOM 2889 C C . THR B 1 129 ? -17.406 3.662 -2.602 1 98.44 129 THR B C 1
ATOM 2891 O O . THR B 1 129 ? -18.281 3 -2.037 1 98.44 129 THR B O 1
ATOM 2894 N N . LYS B 1 130 ? -17.438 3.838 -3.893 1 98 130 LYS B N 1
ATOM 2895 C CA . LYS B 1 130 ? -18.656 3.719 -4.668 1 98 130 LYS B CA 1
ATOM 2896 C C . LYS B 1 130 ? -19.141 2.27 -4.727 1 98 130 LYS B C 1
ATOM 2898 O O . LYS B 1 130 ? -20.344 2.002 -4.691 1 98 130 LYS B O 1
ATOM 2903 N N . VAL B 1 131 ? -18.188 1.378 -4.812 1 96.56 131 VAL B N 1
ATOM 2904 C CA . VAL B 1 131 ? -18.562 -0.016 -5.023 1 96.56 131 VAL B CA 1
ATOM 2905 C C . VAL B 1 131 ? -18.656 -0.74 -3.684 1 96.56 131 VAL B C 1
ATOM 2907 O O . VAL B 1 131 ? -19.641 -1.41 -3.393 1 96.56 131 VAL B O 1
ATOM 2910 N N . VAL B 1 132 ? -17.641 -0.555 -2.791 1 97.12 132 VAL B N 1
ATOM 2911 C CA . VAL B 1 132 ? -17.562 -1.395 -1.601 1 97.12 132 VAL B CA 1
ATOM 2912 C C . VAL B 1 132 ? -18.156 -0.653 -0.405 1 97.12 132 VAL B C 1
ATOM 2914 O O . VAL B 1 132 ? -18.547 -1.273 0.583 1 97.12 132 VAL B O 1
ATOM 2917 N N . GLY B 1 133 ? -18.094 0.677 -0.433 1 97.56 133 GLY B N 1
ATOM 2918 C CA . GLY B 1 133 ? -18.891 1.402 0.551 1 97.56 133 GLY B CA 1
ATOM 2919 C C . GLY B 1 133 ? -18.047 2.031 1.644 1 97.56 133 GLY B C 1
ATOM 2920 O O . GLY B 1 133 ? -18.578 2.49 2.658 1 97.56 133 GLY B O 1
ATOM 2921 N N . ALA B 1 134 ? -16.719 2.102 1.526 1 98.44 134 ALA B N 1
ATOM 2922 C CA . ALA B 1 134 ? -15.898 2.793 2.512 1 98.44 134 ALA B CA 1
ATOM 2923 C C . ALA B 1 134 ? -16.391 4.219 2.738 1 98.44 134 ALA B C 1
ATOM 2925 O O . ALA B 1 134 ? -16.828 4.887 1.799 1 98.44 134 ALA B O 1
ATOM 2926 N N . ARG B 1 135 ? -16.156 4.715 3.924 1 98.25 135 ARG B N 1
ATOM 2927 C CA . ARG B 1 135 ? -16.828 5.953 4.316 1 98.25 135 ARG B CA 1
ATOM 2928 C C . ARG B 1 135 ? -15.82 7.102 4.398 1 98.25 135 ARG B C 1
ATOM 2930 O O . ARG B 1 135 ? -16.219 8.266 4.508 1 98.25 135 ARG B O 1
ATOM 2937 N N . LEU B 1 136 ? -14.594 6.809 4.367 1 98.69 136 LEU B N 1
ATOM 2938 C CA . LEU B 1 136 ? -13.578 7.832 4.59 1 98.69 136 LEU B CA 1
ATOM 2939 C C . LEU B 1 136 ? -12.383 7.617 3.666 1 98.69 136 LEU B C 1
ATOM 2941 O O . LEU B 1 136 ? -11.898 6.492 3.527 1 98.69 136 LEU B O 1
ATOM 2945 N N . VAL B 1 137 ? -12.016 8.656 2.969 1 98.81 137 VAL B N 1
ATOM 2946 C CA . VAL B 1 137 ? -10.766 8.719 2.23 1 98.81 137 VAL B CA 1
ATOM 2947 C C . VAL B 1 137 ? -9.727 9.5 3.033 1 98.81 137 VAL B C 1
ATOM 2949 O O . VAL B 1 137 ? -9.992 10.617 3.48 1 98.81 137 VAL B O 1
ATOM 2952 N N . VAL B 1 138 ? -8.578 8.867 3.25 1 98.88 138 VAL B N 1
ATOM 2953 C CA . VAL B 1 138 ? -7.488 9.531 3.961 1 98.88 138 VAL B CA 1
ATOM 2954 C C . VAL B 1 138 ? -6.262 9.625 3.055 1 98.88 138 VAL B C 1
ATOM 2956 O O . VAL B 1 138 ? -5.848 8.625 2.459 1 98.88 138 VAL B O 1
ATOM 2959 N N . VAL B 1 139 ? -5.77 10.805 2.883 1 98.88 139 VAL B N 1
ATOM 2960 C CA . VAL B 1 139 ? -4.445 10.992 2.295 1 98.88 139 VAL B CA 1
ATOM 2961 C C . VAL B 1 139 ? -3.424 11.266 3.395 1 98.88 139 VAL B C 1
ATOM 2963 O O . VAL B 1 139 ? -3.477 12.312 4.051 1 98.88 139 VAL B O 1
ATOM 2966 N N . LEU B 1 140 ? -2.488 10.359 3.537 1 98.88 140 LEU B N 1
ATOM 2967 C CA . LEU B 1 140 ? -1.635 10.375 4.719 1 98.88 140 LEU B CA 1
ATOM 2968 C C . LEU B 1 140 ? -0.169 10.531 4.328 1 98.88 140 LEU B C 1
ATOM 2970 O O . LEU B 1 140 ? 0.425 9.617 3.756 1 98.88 140 LEU B O 1
ATOM 2974 N N . ALA B 1 141 ? 0.412 11.688 4.629 1 98.88 141 ALA B N 1
ATOM 2975 C CA . ALA B 1 141 ? 1.846 11.93 4.492 1 98.88 141 ALA B CA 1
ATOM 2976 C C . ALA B 1 141 ? 2.605 11.422 5.715 1 98.88 141 ALA B C 1
ATOM 2978 O O . ALA B 1 141 ? 1.998 10.961 6.684 1 98.88 141 ALA B O 1
ATOM 2979 N N . HIS B 1 142 ? 3.916 11.453 5.609 1 98.75 142 HIS B N 1
ATOM 2980 C CA . HIS B 1 142 ? 4.703 11.109 6.789 1 98.75 142 HIS B CA 1
ATOM 2981 C C . HIS B 1 142 ? 5.953 11.977 6.887 1 98.75 142 HIS B C 1
ATOM 2983 O O . HIS B 1 142 ? 6.426 12.508 5.883 1 98.75 142 HIS B O 1
ATOM 2989 N N . THR B 1 143 ? 6.422 12.148 8.078 1 98.38 143 THR B N 1
ATOM 2990 C CA . THR B 1 143 ? 7.633 12.922 8.312 1 98.38 143 THR B CA 1
ATOM 2991 C C . THR B 1 143 ? 8.852 12.242 7.691 1 98.38 143 THR B C 1
ATOM 2993 O O . THR B 1 143 ? 8.852 11.023 7.496 1 98.38 143 THR B O 1
ATOM 2996 N N . SER B 1 144 ? 9.867 13.086 7.297 1 97.44 144 SER B N 1
ATOM 2997 C CA . SER B 1 144 ? 11.133 12.602 6.762 1 97.44 144 SER B CA 1
ATOM 2998 C C . SER B 1 144 ? 10.922 11.766 5.504 1 97.44 144 SER B C 1
ATOM 3000 O O . SER B 1 144 ? 11.602 10.75 5.305 1 97.44 144 SER B O 1
ATOM 3002 N N . CYS B 1 145 ? 10 12.125 4.746 1 98 145 CYS B N 1
ATOM 3003 C CA . CYS B 1 145 ? 9.672 11.375 3.539 1 98 145 CYS B CA 1
ATOM 3004 C C . CYS B 1 145 ? 10.766 11.531 2.488 1 98 145 CYS B C 1
ATOM 3006 O O . CYS B 1 145 ? 11.031 12.641 2.023 1 98 145 CYS B O 1
ATOM 3008 N N . GLY B 1 146 ? 11.305 10.43 1.996 1 96.88 146 GLY B N 1
ATOM 3009 C CA . GLY B 1 146 ? 12.375 10.445 1.009 1 96.88 146 GLY B CA 1
ATOM 3010 C C . GLY B 1 146 ? 11.938 11.016 -0.329 1 96.88 146 GLY B C 1
ATOM 3011 O O . GLY B 1 146 ? 12.711 11.711 -0.994 1 96.88 146 GLY B O 1
ATOM 3012 N N . ALA B 1 147 ? 10.766 10.711 -0.793 1 98.44 147 ALA B N 1
ATOM 3013 C CA . ALA B 1 147 ? 10.266 11.234 -2.062 1 98.44 147 ALA B CA 1
ATOM 3014 C C . ALA B 1 147 ? 10.148 12.758 -2.016 1 98.44 147 ALA B C 1
ATOM 3016 O O . ALA B 1 147 ? 10.453 13.438 -2.996 1 98.44 147 ALA B O 1
ATOM 3017 N N . VAL B 1 148 ? 9.68 13.305 -0.926 1 98.69 148 VAL B N 1
ATOM 3018 C CA . VAL B 1 148 ? 9.547 14.742 -0.75 1 98.69 148 VAL B CA 1
ATOM 3019 C C . VAL B 1 148 ? 10.93 15.391 -0.724 1 98.69 148 VAL B C 1
ATOM 3021 O O . VAL B 1 148 ? 11.156 16.422 -1.357 1 98.69 148 VAL B O 1
ATOM 3024 N N . ALA B 1 149 ? 11.875 14.758 0.001 1 98 149 ALA B N 1
ATOM 3025 C CA . ALA B 1 149 ? 13.25 15.234 -0.015 1 98 149 ALA B CA 1
ATOM 3026 C C . ALA B 1 149 ? 13.82 15.219 -1.431 1 98 149 ALA B C 1
ATOM 3028 O O . ALA B 1 149 ? 14.531 16.141 -1.83 1 98 149 ALA B O 1
ATOM 3029 N N . GLY B 1 150 ? 13.531 14.164 -2.135 1 98.12 150 GLY B N 1
ATOM 3030 C CA . GLY B 1 150 ? 13.945 14.086 -3.525 1 98.12 150 GLY B CA 1
ATOM 3031 C C . GLY B 1 150 ? 13.375 15.203 -4.383 1 98.12 150 GLY B C 1
ATOM 3032 O O . GLY B 1 150 ? 14.07 15.742 -5.25 1 98.12 150 GLY B O 1
ATOM 3033 N N . ALA B 1 151 ? 12.133 15.516 -4.184 1 98.62 151 ALA B N 1
ATOM 3034 C CA . ALA B 1 151 ? 11.508 16.609 -4.918 1 98.62 151 ALA B CA 1
ATOM 3035 C C . ALA B 1 151 ? 12.18 17.938 -4.582 1 98.62 151 ALA B C 1
ATOM 3037 O O . ALA B 1 151 ? 12.422 18.766 -5.473 1 98.62 151 ALA B O 1
ATOM 3038 N N . CYS B 1 152 ? 12.445 18.141 -3.32 1 98.56 152 CYS B N 1
ATOM 3039 C CA . CYS B 1 152 ? 13.109 19.359 -2.871 1 98.56 152 CYS B CA 1
ATOM 3040 C C . CYS B 1 152 ? 14.453 19.531 -3.566 1 98.56 152 CYS B C 1
ATOM 3042 O O . CYS B 1 152 ? 14.812 20.641 -3.953 1 98.56 152 CYS B O 1
ATOM 3044 N N . LYS B 1 153 ? 15.141 18.438 -3.762 1 97.88 153 LYS B N 1
ATOM 3045 C CA . LYS B 1 153 ? 16.469 18.469 -4.367 1 97.88 153 LYS B CA 1
ATOM 3046 C C . LYS B 1 153 ? 16.391 18.297 -5.883 1 97.88 153 LYS B C 1
ATOM 3048 O O . LYS B 1 153 ? 17.406 18.297 -6.57 1 97.88 153 LYS B O 1
ATOM 3053 N N . ASP B 1 154 ? 15.242 18.109 -6.352 1 97.31 154 ASP B N 1
ATOM 3054 C CA . ASP B 1 154 ? 14.969 17.953 -7.773 1 97.31 154 ASP B CA 1
ATOM 3055 C C . ASP B 1 154 ? 15.75 16.781 -8.352 1 97.31 154 ASP B C 1
ATOM 3057 O O . ASP B 1 154 ? 16.453 16.922 -9.352 1 97.31 154 ASP B O 1
ATOM 3061 N N . VAL B 1 155 ? 15.672 15.672 -7.664 1 96 155 VAL B N 1
ATOM 3062 C CA . VAL B 1 155 ? 16.375 14.445 -8.047 1 96 155 VAL B CA 1
ATOM 3063 C C . VAL B 1 155 ? 15.766 13.891 -9.336 1 96 155 VAL B C 1
ATOM 3065 O O . VAL B 1 155 ? 14.547 13.953 -9.531 1 96 155 VAL B O 1
ATOM 3068 N N . LYS B 1 156 ? 16.625 13.375 -10.227 1 97.12 156 LYS B N 1
ATOM 3069 C CA . LYS B 1 156 ? 16.219 12.68 -11.445 1 97.12 156 LYS B CA 1
ATOM 3070 C C . LYS B 1 156 ? 16.734 11.242 -11.461 1 97.12 156 LYS B C 1
ATOM 3072 O O . LYS B 1 156 ? 17.938 11.008 -11.297 1 97.12 156 LYS B O 1
ATOM 3077 N N . LEU B 1 157 ? 15.758 10.297 -11.672 1 96.06 157 LEU B N 1
ATOM 3078 C CA . LEU B 1 157 ? 16.109 8.883 -11.75 1 96.06 157 LEU B CA 1
ATOM 3079 C C . LEU B 1 157 ? 15.008 8.078 -12.43 1 96.06 157 LEU B C 1
ATOM 3081 O O . LEU B 1 157 ? 13.977 7.789 -11.812 1 96.06 157 LEU B O 1
ATOM 3085 N N . GLY B 1 158 ? 15.242 7.723 -13.672 1 97.06 158 GLY B N 1
ATOM 3086 C CA . GLY B 1 158 ? 14.297 6.871 -14.375 1 97.06 158 GLY B CA 1
ATOM 3087 C C . GLY B 1 158 ? 12.852 7.293 -14.18 1 97.06 158 GLY B C 1
ATOM 3088 O O . GLY B 1 158 ? 12.508 8.461 -14.359 1 97.06 158 GLY B O 1
ATOM 3089 N N . HIS B 1 159 ? 12.047 6.305 -13.812 1 98.38 159 HIS B N 1
ATOM 3090 C CA . HIS B 1 159 ? 10.625 6.551 -13.609 1 98.38 159 HIS B CA 1
ATOM 3091 C C . HIS B 1 159 ? 10.375 7.281 -12.289 1 98.38 159 HIS B C 1
ATOM 3093 O O . HIS B 1 159 ? 9.305 7.863 -12.094 1 98.38 159 HIS B O 1
ATOM 3099 N N . LEU B 1 160 ? 11.312 7.215 -11.383 1 97.19 160 LEU B N 1
ATOM 3100 C CA . LEU B 1 160 ? 11.18 7.945 -10.133 1 97.19 160 LEU B CA 1
ATOM 3101 C C . LEU B 1 160 ? 11.023 9.445 -10.391 1 97.19 160 LEU B C 1
ATOM 3103 O O . LEU B 1 160 ? 10.375 10.141 -9.609 1 97.19 160 LEU B O 1
ATOM 3107 N N . THR B 1 161 ? 11.57 9.898 -11.484 1 98.19 161 THR B N 1
ATOM 3108 C CA . THR B 1 161 ? 11.453 11.297 -11.883 1 98.19 161 THR B CA 1
ATOM 3109 C C . THR B 1 161 ? 9.992 11.711 -11.992 1 98.19 161 THR B C 1
ATOM 3111 O O . THR B 1 161 ? 9.625 12.828 -11.625 1 98.19 161 THR B O 1
ATOM 3114 N N . ASP B 1 162 ? 9.172 10.789 -12.445 1 97.12 162 ASP B N 1
ATOM 3115 C CA . ASP B 1 162 ? 7.75 11.078 -12.594 1 97.12 162 ASP B CA 1
ATOM 3116 C C . ASP B 1 162 ? 7.086 11.273 -11.234 1 97.12 162 ASP B C 1
ATOM 3118 O O . ASP B 1 162 ? 6.234 12.156 -11.07 1 97.12 162 ASP B O 1
ATOM 3122 N N . VAL B 1 163 ? 7.445 10.461 -10.258 1 98.25 163 VAL B N 1
ATOM 3123 C CA . VAL B 1 163 ? 6.941 10.594 -8.891 1 98.25 163 VAL B CA 1
ATOM 3124 C C . VAL B 1 163 ? 7.344 11.953 -8.32 1 98.25 163 VAL B C 1
ATOM 3126 O O . VAL B 1 163 ? 6.508 12.672 -7.762 1 98.25 163 VAL B O 1
ATOM 3129 N N . ILE B 1 164 ? 8.602 12.273 -8.484 1 98.25 164 ILE B N 1
ATOM 3130 C CA . ILE B 1 164 ? 9.18 13.508 -7.957 1 98.25 164 ILE B CA 1
ATOM 3131 C C . ILE B 1 164 ? 8.469 14.711 -8.578 1 98.25 164 ILE B C 1
ATOM 3133 O O . ILE B 1 164 ? 8.141 15.672 -7.887 1 98.25 164 ILE B O 1
ATOM 3137 N N . ASN B 1 165 ? 8.211 14.656 -9.867 1 98.44 165 ASN B N 1
ATOM 3138 C CA . ASN B 1 165 ? 7.547 15.742 -10.586 1 98.44 165 ASN B CA 1
ATOM 3139 C C . ASN B 1 165 ? 6.16 16.031 -10.016 1 98.44 165 ASN B C 1
ATOM 3141 O O . ASN B 1 165 ? 5.707 17.172 -10.008 1 98.44 165 ASN B O 1
ATOM 3145 N N . LYS B 1 166 ? 5.52 15.055 -9.523 1 98.62 166 LYS B N 1
ATOM 3146 C CA . LYS B 1 166 ? 4.168 15.211 -8.992 1 98.62 166 LYS B CA 1
ATOM 3147 C C . LYS B 1 166 ? 4.191 15.906 -7.633 1 98.62 166 LYS B C 1
ATOM 3149 O O . LYS B 1 166 ? 3.166 16.422 -7.176 1 98.62 166 LYS B O 1
ATOM 3154 N N . ILE B 1 167 ? 5.336 15.898 -7.008 1 98.81 167 ILE B N 1
ATOM 3155 C CA . ILE B 1 167 ? 5.477 16.547 -5.703 1 98.81 167 ILE B CA 1
ATOM 3156 C C . ILE B 1 167 ? 6.023 17.953 -5.879 1 98.81 167 ILE B C 1
ATOM 3158 O O . ILE B 1 167 ? 5.871 18.797 -4.996 1 98.81 167 ILE B O 1
ATOM 3162 N N . GLN B 1 168 ? 6.547 18.281 -7.004 1 98.62 168 GLN B N 1
ATOM 3163 C CA . GLN B 1 168 ? 7.273 19.516 -7.281 1 98.62 168 GLN B CA 1
ATOM 3164 C C . GLN B 1 168 ? 6.395 20.75 -7.027 1 98.62 168 GLN B C 1
ATOM 3166 O O . GLN B 1 168 ? 6.883 21.781 -6.594 1 98.62 168 GLN B O 1
ATOM 3171 N N . PRO B 1 169 ? 5.125 20.672 -7.305 1 98.44 169 PRO B N 1
ATOM 3172 C CA . PRO B 1 169 ? 4.277 21.859 -7.176 1 98.44 169 PRO B CA 1
ATOM 3173 C C . PRO B 1 169 ? 4.27 22.438 -5.758 1 98.44 169 PRO B C 1
ATOM 3175 O O . PRO B 1 169 ? 3.963 23.609 -5.566 1 98.44 169 PRO B O 1
ATOM 3178 N N . VAL B 1 170 ? 4.613 21.656 -4.734 1 98.62 170 VAL B N 1
ATOM 3179 C CA . VAL B 1 170 ? 4.48 22.156 -3.369 1 98.62 170 VAL B CA 1
ATOM 3180 C C . VAL B 1 170 ? 5.836 22.625 -2.855 1 98.62 170 VAL B C 1
ATOM 3182 O O . VAL B 1 170 ? 5.926 23.203 -1.772 1 98.62 170 VAL B O 1
ATOM 3185 N N . VAL B 1 171 ? 6.895 22.422 -3.641 1 98.62 171 VAL B N 1
ATOM 3186 C CA . VAL B 1 171 ? 8.25 22.703 -3.178 1 98.62 171 VAL B CA 1
ATOM 3187 C C . VAL B 1 171 ? 8.43 24.203 -2.971 1 98.62 171 VAL B C 1
ATOM 3189 O O . VAL B 1 171 ? 8.68 24.656 -1.851 1 98.62 171 VAL B O 1
ATOM 3192 N N . LYS B 1 172 ? 8.219 25.016 -3.965 1 98.44 172 LYS B N 1
ATOM 3193 C CA . LYS B 1 172 ? 8.445 26.469 -3.875 1 98.44 172 LYS B CA 1
ATOM 3194 C C . LYS B 1 172 ? 7.5 27.109 -2.865 1 98.44 172 LYS B C 1
ATOM 3196 O O . LYS B 1 172 ? 7.934 27.875 -2.008 1 98.44 172 LYS B O 1
ATOM 3201 N N . PRO B 1 173 ? 6.191 26.812 -2.955 1 98.44 173 PRO B N 1
ATOM 3202 C CA . PRO B 1 173 ? 5.281 27.406 -1.968 1 98.44 173 PRO B CA 1
ATOM 3203 C C . PRO B 1 173 ? 5.684 27.094 -0.53 1 98.44 173 PRO B C 1
ATOM 3205 O O . PRO B 1 173 ? 5.539 27.922 0.359 1 98.44 173 PRO B O 1
ATOM 3208 N N . SER B 1 174 ? 6.168 25.844 -0.271 1 98.38 174 SER B N 1
ATOM 3209 C CA . SER B 1 174 ? 6.57 25.469 1.078 1 98.38 174 SER B CA 1
ATOM 3210 C C . SER B 1 174 ? 7.82 26.234 1.515 1 98.38 174 SER B C 1
ATOM 3212 O O . SER B 1 174 ? 7.953 26.594 2.684 1 98.38 174 SER B O 1
ATOM 3214 N N . MET B 1 175 ? 8.75 26.438 0.601 1 98.25 175 MET B N 1
ATOM 3215 C CA . MET B 1 175 ? 9.938 27.234 0.908 1 98.25 175 MET B CA 1
ATOM 3216 C C . MET B 1 175 ? 9.547 28.656 1.269 1 98.25 175 MET B C 1
ATOM 3218 O O . MET B 1 175 ? 10.062 29.234 2.232 1 98.25 175 MET B O 1
ATOM 3222 N N . GLU B 1 176 ? 8.633 29.203 0.545 1 98.25 176 GLU B N 1
ATOM 3223 C CA . GLU B 1 176 ? 8.164 30.562 0.789 1 98.25 176 GLU B CA 1
ATOM 3224 C C . GLU B 1 176 ? 7.441 30.672 2.127 1 98.25 176 GLU B C 1
ATOM 3226 O O . GLU B 1 176 ? 7.68 31.609 2.896 1 98.25 176 GLU B O 1
ATOM 3231 N N . SER B 1 177 ? 6.594 29.719 2.395 1 97.44 177 SER B N 1
ATOM 3232 C CA . SER B 1 177 ? 5.781 29.766 3.605 1 97.44 177 SER B CA 1
ATOM 3233 C C . SER B 1 177 ? 6.629 29.547 4.852 1 97.44 177 SER B C 1
ATOM 3235 O O . SER B 1 177 ? 6.367 30.125 5.902 1 97.44 177 SER B O 1
ATOM 3237 N N . THR B 1 178 ? 7.68 28.688 4.762 1 97.12 178 THR B N 1
ATOM 3238 C CA . THR B 1 178 ? 8.516 28.375 5.918 1 97.12 178 THR B CA 1
ATOM 3239 C C . THR B 1 178 ? 9.664 29.359 6.039 1 97.12 178 THR B C 1
ATOM 3241 O O . THR B 1 178 ? 10.258 29.5 7.109 1 97.12 178 THR B O 1
ATOM 3244 N N . GLY B 1 179 ? 10.016 29.969 4.949 1 97.88 179 GLY B N 1
ATOM 3245 C CA . GLY B 1 179 ? 11.203 30.812 4.891 1 97.88 179 GLY B CA 1
ATOM 3246 C C . GLY B 1 179 ? 12.5 30.016 4.883 1 97.88 179 GLY B C 1
ATOM 3247 O O . GLY B 1 179 ? 13.57 30.562 5.152 1 97.88 179 GLY B O 1
ATOM 3248 N N . ILE B 1 180 ? 12.391 28.703 4.648 1 97.88 180 ILE B N 1
ATOM 3249 C CA . ILE B 1 180 ? 13.539 27.797 4.617 1 97.88 180 ILE B CA 1
ATOM 3250 C C . ILE B 1 180 ? 13.789 27.328 3.188 1 97.88 180 ILE B C 1
ATOM 3252 O O . ILE B 1 180 ? 12.859 26.922 2.488 1 97.88 180 ILE B O 1
ATOM 3256 N N . ASP B 1 181 ? 15.031 27.391 2.678 1 95.94 181 ASP B N 1
ATOM 3257 C CA . ASP B 1 181 ? 15.328 26.953 1.318 1 95.94 181 ASP B CA 1
ATOM 3258 C C . ASP B 1 181 ? 16.391 25.859 1.319 1 95.94 181 ASP B C 1
ATOM 3260 O O . ASP B 1 181 ? 16.922 25.484 0.264 1 95.94 181 ASP B O 1
ATOM 3264 N N . ASN B 1 182 ? 16.672 25.297 2.5 1 97.62 182 ASN B N 1
ATOM 3265 C CA . ASN B 1 182 ? 17.625 24.203 2.67 1 97.62 182 ASN B CA 1
ATOM 3266 C C . ASN B 1 182 ? 16.906 22.859 2.727 1 97.62 182 ASN B C 1
ATOM 3268 O O . ASN B 1 182 ? 16.281 22.531 3.73 1 97.62 182 ASN B O 1
ATOM 3272 N N . CYS B 1 183 ? 17.125 22 1.78 1 97.56 183 CYS B N 1
ATOM 3273 C CA . CYS B 1 183 ? 16.391 20.734 1.622 1 97.56 183 CYS B CA 1
ATOM 3274 C C . CYS B 1 183 ? 16.859 19.703 2.641 1 97.56 183 CYS B C 1
ATOM 3276 O O . CYS B 1 183 ? 16.297 18.609 2.73 1 97.56 183 CYS B O 1
ATOM 3278 N N . SER B 1 184 ? 17.859 20.016 3.396 1 96 184 SER B N 1
ATOM 3279 C CA . SER B 1 184 ? 18.281 19.125 4.465 1 96 184 SER B CA 1
ATOM 3280 C C . SER B 1 184 ? 17.578 19.453 5.777 1 96 184 SER B C 1
ATOM 3282 O O . SER B 1 184 ? 17.703 18.719 6.758 1 96 184 SER B O 1
ATOM 3284 N N . ASP B 1 185 ? 16.844 20.5 5.816 1 97.69 185 ASP B N 1
ATOM 3285 C CA . ASP B 1 185 ? 16.125 20.891 7.016 1 97.69 185 ASP B CA 1
ATOM 3286 C C . ASP B 1 185 ? 14.859 20.047 7.199 1 97.69 185 ASP B C 1
ATOM 3288 O O . ASP B 1 185 ? 13.953 20.094 6.371 1 97.69 185 ASP B O 1
ATOM 3292 N N . PRO B 1 186 ? 14.781 19.328 8.273 1 96.94 186 PRO B N 1
ATOM 3293 C CA . PRO B 1 186 ? 13.633 18.438 8.477 1 96.94 186 PRO B CA 1
ATOM 3294 C C . PRO B 1 186 ? 12.312 19.188 8.562 1 96.94 186 PRO B C 1
ATOM 3296 O O . PRO B 1 186 ? 11.273 18.656 8.156 1 96.94 186 PRO B O 1
ATOM 3299 N N . LYS B 1 187 ? 12.359 20.359 9.078 1 97.94 187 LYS B N 1
ATOM 3300 C CA . LYS B 1 187 ? 11.133 21.141 9.18 1 97.94 187 LYS B CA 1
ATOM 3301 C C . LYS B 1 187 ? 10.562 21.453 7.801 1 97.94 187 LYS B C 1
ATOM 3303 O O . LYS B 1 187 ? 9.352 21.406 7.594 1 97.94 187 LYS B O 1
ATOM 3308 N N . LEU B 1 188 ? 11.438 21.859 6.898 1 98.56 188 LEU B N 1
ATOM 3309 C CA . LEU B 1 188 ? 11.008 22.141 5.531 1 98.56 188 LEU B CA 1
ATOM 3310 C C . LEU B 1 188 ? 10.43 20.891 4.879 1 98.56 188 LEU B C 1
ATOM 3312 O O . LEU B 1 188 ? 9.367 20.938 4.246 1 98.56 188 LEU B O 1
ATOM 3316 N N . ILE B 1 189 ? 11.07 19.766 5.027 1 98.56 189 ILE B N 1
ATOM 3317 C CA . ILE B 1 189 ? 10.641 18.516 4.414 1 98.56 189 ILE B CA 1
ATOM 3318 C C . ILE B 1 189 ? 9.273 18.109 4.969 1 98.56 189 ILE B C 1
ATOM 3320 O O . ILE B 1 189 ? 8.391 17.688 4.219 1 98.56 189 ILE B O 1
ATOM 3324 N N . ASP B 1 190 ? 9.086 18.25 6.242 1 98.56 190 ASP B N 1
ATOM 3325 C CA . ASP B 1 190 ? 7.824 17.859 6.859 1 98.56 190 ASP B CA 1
ATOM 3326 C C . ASP B 1 190 ? 6.695 18.797 6.43 1 98.56 190 ASP B C 1
ATOM 3328 O O . ASP B 1 190 ? 5.559 18.359 6.238 1 98.56 190 ASP B O 1
ATOM 3332 N N . ASP B 1 191 ? 7.047 20.047 6.352 1 98.62 191 ASP B N 1
ATOM 3333 C CA . ASP B 1 191 ? 6.051 20.984 5.855 1 98.62 191 ASP B CA 1
ATOM 3334 C C . ASP B 1 191 ? 5.66 20.672 4.418 1 98.62 191 ASP B C 1
ATOM 3336 O O . ASP B 1 191 ? 4.484 20.75 4.055 1 98.62 191 ASP B O 1
ATOM 3340 N N . MET B 1 192 ? 6.598 20.375 3.598 1 98.81 192 MET B N 1
ATOM 3341 C CA . MET B 1 192 ? 6.344 19.984 2.215 1 98.81 192 MET B CA 1
ATOM 3342 C C . MET B 1 192 ? 5.488 18.719 2.156 1 98.81 192 MET B C 1
ATOM 3344 O O . MET B 1 192 ? 4.613 18.609 1.3 1 98.81 192 MET B O 1
ATOM 3348 N N . ALA B 1 193 ? 5.781 17.781 3.041 1 98.88 193 ALA B N 1
ATOM 3349 C CA . ALA B 1 193 ? 4.988 16.547 3.096 1 98.88 193 ALA B CA 1
ATOM 3350 C C . ALA B 1 193 ? 3.525 16.859 3.402 1 98.88 193 ALA B C 1
ATOM 3352 O O . ALA B 1 193 ? 2.625 16.328 2.748 1 98.88 193 ALA B O 1
ATOM 3353 N N . LYS B 1 194 ? 3.328 17.688 4.395 1 98.62 194 LYS B N 1
ATOM 3354 C CA . LYS B 1 194 ? 1.977 18.141 4.719 1 98.62 194 LYS B CA 1
ATOM 3355 C C . LYS B 1 194 ? 1.314 18.812 3.521 1 98.62 194 LYS B C 1
ATOM 3357 O O . LYS B 1 194 ? 0.176 18.5 3.174 1 98.62 194 LYS B O 1
ATOM 3362 N N . ALA B 1 195 ? 2.01 19.719 2.92 1 98.69 195 ALA B N 1
ATOM 3363 C CA . ALA B 1 195 ? 1.486 20.438 1.766 1 98.69 195 ALA B CA 1
ATOM 3364 C C . ALA B 1 195 ? 1.135 19.484 0.628 1 98.69 195 ALA B C 1
ATOM 3366 O O . ALA B 1 195 ? 0.131 19.672 -0.062 1 98.69 195 ALA B O 1
ATOM 3367 N N . ASN B 1 196 ? 1.973 18.516 0.427 1 98.81 196 ASN B N 1
ATOM 3368 C CA . ASN B 1 196 ? 1.721 17.531 -0.621 1 98.81 196 ASN B CA 1
ATOM 3369 C C . ASN B 1 196 ? 0.438 16.734 -0.358 1 98.81 196 ASN B C 1
ATOM 3371 O O . ASN B 1 196 ? -0.341 16.484 -1.279 1 98.81 196 ASN B O 1
ATOM 3375 N N . ALA B 1 197 ? 0.228 16.312 0.883 1 98.62 197 ALA B N 1
ATOM 3376 C CA . ALA B 1 197 ? -0.995 15.594 1.225 1 98.62 197 ALA B CA 1
ATOM 3377 C C . ALA B 1 197 ? -2.23 16.453 0.96 1 98.62 197 ALA B C 1
ATOM 3379 O O . ALA B 1 197 ? -3.219 15.969 0.403 1 98.62 197 ALA B O 1
ATOM 3380 N N . LEU B 1 198 ? -2.203 17.656 1.341 1 98.12 198 LEU B N 1
ATOM 3381 C CA . LEU B 1 198 ? -3.318 18.578 1.116 1 98.12 198 LEU B CA 1
ATOM 3382 C C . LEU B 1 198 ? -3.535 18.812 -0.375 1 98.12 198 LEU B C 1
ATOM 3384 O O . LEU B 1 198 ? -4.676 18.875 -0.838 1 98.12 198 LEU B O 1
ATOM 3388 N N . HIS B 1 199 ? -2.441 18.969 -1.075 1 98.31 199 HIS B N 1
ATOM 3389 C CA . HIS B 1 199 ? -2.504 19.125 -2.523 1 98.31 199 HIS B CA 1
ATOM 3390 C C . HIS B 1 199 ? -3.156 17.922 -3.186 1 98.31 199 HIS B C 1
ATOM 3392 O O . HIS B 1 199 ? -3.965 18.078 -4.105 1 98.31 199 HIS B O 1
ATOM 3398 N N . VAL B 1 200 ? -2.846 16.734 -2.756 1 98.69 200 VAL B N 1
ATOM 3399 C CA . VAL B 1 200 ? -3.398 15.5 -3.303 1 98.69 200 VAL B CA 1
ATOM 3400 C C . VAL B 1 200 ? -4.898 15.438 -3.018 1 98.69 200 VAL B C 1
ATOM 3402 O O . VAL B 1 200 ? -5.684 15.039 -3.881 1 98.69 200 VAL B O 1
ATOM 3405 N N . VAL B 1 201 ? -5.324 15.82 -1.817 1 98.31 201 VAL B N 1
ATOM 3406 C CA . VAL B 1 201 ? -6.746 15.852 -1.487 1 98.31 201 VAL B CA 1
ATOM 3407 C C . VAL B 1 201 ? -7.484 16.75 -2.482 1 98.31 201 VAL B C 1
ATOM 3409 O O . VAL B 1 201 ? -8.531 16.359 -3.008 1 98.31 201 VAL B O 1
ATOM 3412 N N . LYS B 1 202 ? -6.953 17.906 -2.717 1 97.56 202 LYS B N 1
ATOM 3413 C CA . LYS B 1 202 ? -7.559 18.828 -3.67 1 97.56 202 LYS B CA 1
ATOM 3414 C C . LYS B 1 202 ? -7.668 18.203 -5.055 1 97.56 202 LYS B C 1
ATOM 3416 O O . LYS B 1 202 ? -8.711 18.297 -5.707 1 97.56 202 LYS B O 1
ATOM 3421 N N . ASN B 1 203 ? -6.609 17.562 -5.473 1 98.56 203 ASN B N 1
ATOM 3422 C CA . ASN B 1 203 ? -6.566 16.969 -6.801 1 98.56 203 ASN B CA 1
ATOM 3423 C C . ASN B 1 203 ? -7.555 15.805 -6.918 1 98.56 203 ASN B C 1
ATOM 3425 O O . ASN B 1 203 ? -8.117 15.57 -7.992 1 98.56 203 ASN B O 1
ATOM 3429 N N . ILE B 1 204 ? -7.723 15.047 -5.84 1 98.62 204 ILE B N 1
ATOM 3430 C CA . ILE B 1 204 ? -8.688 13.953 -5.844 1 98.62 204 ILE B CA 1
ATOM 3431 C C . ILE B 1 204 ? -10.078 14.484 -6.156 1 98.62 204 ILE B C 1
ATOM 3433 O O . ILE B 1 204 ? -10.773 13.961 -7.031 1 98.62 204 ILE B O 1
ATOM 3437 N N . LEU B 1 205 ? -10.477 15.508 -5.531 1 97.62 205 LEU B N 1
ATOM 3438 C CA . LEU B 1 205 ? -11.805 16.078 -5.707 1 97.62 205 LEU B CA 1
ATOM 3439 C C . LEU B 1 205 ? -11.945 16.719 -7.086 1 97.62 205 LEU B C 1
ATOM 3441 O O . LEU B 1 205 ? -13.016 16.672 -7.691 1 97.62 205 LEU B O 1
ATOM 3445 N N . GLU B 1 206 ? -10.898 17.25 -7.574 1 98.19 206 GLU B N 1
ATOM 3446 C CA . GLU B 1 206 ? -10.922 17.906 -8.875 1 98.19 206 GLU B CA 1
ATOM 3447 C C . GLU B 1 206 ? -10.953 16.891 -10.016 1 98.19 206 GLU B C 1
ATOM 3449 O O . GLU B 1 206 ? -11.555 17.141 -11.055 1 98.19 206 GLU B O 1
ATOM 3454 N N . GLN B 1 207 ? -10.336 15.797 -9.781 1 98.62 207 GLN B N 1
ATOM 3455 C CA . GLN B 1 207 ? -10.07 14.914 -10.914 1 98.62 207 GLN B CA 1
ATOM 3456 C C . GLN B 1 207 ? -11.039 13.734 -10.938 1 98.62 207 GLN B C 1
ATOM 3458 O O . GLN B 1 207 ? -11.141 13.023 -11.938 1 98.62 207 GLN B O 1
ATOM 3463 N N . SER B 1 208 ? -11.742 13.469 -9.875 1 98.56 208 SER B N 1
ATOM 3464 C CA . SER B 1 208 ? -12.711 12.383 -9.852 1 98.56 208 SER B CA 1
ATOM 3465 C C . SER B 1 208 ? -14.117 12.898 -9.578 1 98.56 208 SER B C 1
ATOM 3467 O O . SER B 1 208 ? -14.5 13.078 -8.422 1 98.56 208 SER B O 1
ATOM 3469 N N . PRO B 1 209 ? -14.945 12.992 -10.641 1 98.44 209 PRO B N 1
ATOM 3470 C CA . PRO B 1 209 ? -16.328 13.391 -10.414 1 98.44 209 PRO B CA 1
ATOM 3471 C C . PRO B 1 209 ? -17.078 12.453 -9.461 1 98.44 209 PRO B C 1
ATOM 3473 O O . PRO B 1 209 ? -17.922 12.891 -8.68 1 98.44 209 PRO B O 1
ATOM 3476 N N . ILE B 1 210 ? -16.734 11.227 -9.484 1 98.44 210 ILE B N 1
ATOM 3477 C CA . ILE B 1 210 ? -17.375 10.227 -8.641 1 98.44 210 ILE B CA 1
ATOM 3478 C C . ILE B 1 210 ? -17.078 10.531 -7.172 1 98.44 210 ILE B C 1
ATOM 3480 O O . ILE B 1 210 ? -18 10.617 -6.352 1 98.44 210 ILE B O 1
ATOM 3484 N N . LEU B 1 211 ? -15.836 10.742 -6.84 1 98.5 211 LEU B N 1
ATOM 3485 C CA . LEU B 1 211 ? -15.453 11.008 -5.457 1 98.5 211 LEU B CA 1
ATOM 3486 C C . LEU B 1 211 ? -15.969 12.367 -5.004 1 98.5 211 LEU B C 1
ATOM 3488 O O . LEU B 1 211 ? -16.422 12.516 -3.867 1 98.5 211 LEU B O 1
ATOM 3492 N N . ASN B 1 212 ? -15.859 13.32 -5.875 1 97.94 212 ASN B N 1
ATOM 3493 C CA . ASN B 1 212 ? -16.359 14.656 -5.555 1 97.94 212 ASN B CA 1
ATOM 3494 C C . ASN B 1 212 ? -17.859 14.617 -5.215 1 97.94 212 ASN B C 1
ATOM 3496 O O . ASN B 1 212 ? -18.297 15.258 -4.254 1 97.94 212 ASN B O 1
ATOM 3500 N N . GLU B 1 213 ? -18.641 13.875 -5.988 1 98 213 GLU B N 1
ATOM 3501 C CA . GLU B 1 213 ? -20.078 13.766 -5.762 1 98 213 GLU B CA 1
ATOM 3502 C C . GLU B 1 213 ? -20.375 13.078 -4.434 1 98 213 GLU B C 1
ATOM 3504 O O . GLU B 1 213 ? -21.266 13.484 -3.701 1 98 213 GLU B O 1
ATOM 3509 N N . LEU B 1 214 ? -19.625 12.047 -4.145 1 97.94 214 LEU B N 1
ATOM 3510 C CA . LEU B 1 214 ? -19.828 11.328 -2.889 1 97.94 214 LEU B CA 1
ATOM 3511 C C . LEU B 1 214 ? -19.547 12.242 -1.697 1 97.94 214 LEU B C 1
ATOM 3513 O O . LEU B 1 214 ? -20.266 12.188 -0.696 1 97.94 214 LEU B O 1
ATOM 3517 N N . VAL B 1 215 ? -18.516 13.07 -1.756 1 97.31 215 VAL B N 1
ATOM 3518 C CA . VAL B 1 215 ? -18.172 13.992 -0.68 1 97.31 215 VAL B CA 1
ATOM 3519 C C . VAL B 1 215 ? -19.25 15.078 -0.571 1 97.31 215 VAL B C 1
ATOM 3521 O O . VAL B 1 215 ? -19.719 15.391 0.528 1 97.31 215 VAL B O 1
ATOM 3524 N N . LYS B 1 216 ? -19.688 15.602 -1.668 1 95.81 216 LYS B N 1
ATOM 3525 C CA . LYS B 1 216 ? -20.719 16.641 -1.691 1 95.81 216 LYS B CA 1
ATOM 3526 C C . LYS B 1 216 ? -22.016 16.156 -1.074 1 95.81 216 LYS B C 1
ATOM 3528 O O . LYS B 1 216 ? -22.719 16.906 -0.412 1 95.81 216 LYS B O 1
ATOM 3533 N N . ASN B 1 217 ? -22.297 14.93 -1.319 1 96 217 ASN B N 1
ATOM 3534 C CA . ASN B 1 217 ? -23.547 14.344 -0.818 1 96 217 ASN B CA 1
ATOM 3535 C C . ASN B 1 217 ? -23.375 13.805 0.601 1 96 217 ASN B C 1
ATOM 3537 O O . ASN B 1 217 ? -24.266 13.133 1.126 1 96 217 ASN B O 1
ATOM 3541 N N . LYS B 1 218 ? -22.188 13.977 1.151 1 95.12 218 LYS B N 1
ATOM 3542 C CA . LYS B 1 218 ? -21.875 13.625 2.531 1 95.12 218 LYS B CA 1
ATOM 3543 C C . LYS B 1 218 ? -21.922 12.109 2.732 1 95.12 218 LYS B C 1
ATOM 3545 O O . LYS B 1 218 ? -22.203 11.633 3.832 1 95.12 218 LYS B O 1
ATOM 3550 N N . GLN B 1 219 ? -21.719 11.406 1.66 1 96.19 219 GLN B N 1
ATOM 3551 C CA . GLN B 1 219 ? -21.688 9.945 1.734 1 96.19 219 GLN B CA 1
ATOM 3552 C C . GLN B 1 219 ? -20.328 9.445 2.195 1 96.19 219 GLN B C 1
ATOM 3554 O O . GLN B 1 219 ? -20.219 8.383 2.812 1 96.19 219 GLN B O 1
ATOM 3559 N N . ILE B 1 220 ? -19.297 10.18 1.856 1 98 220 ILE B N 1
ATOM 3560 C CA . ILE B 1 220 ? -17.969 9.898 2.359 1 98 220 ILE B CA 1
ATOM 3561 C C . ILE B 1 220 ? -17.312 11.188 2.852 1 98 220 ILE B C 1
ATOM 3563 O O . ILE B 1 220 ? -17.781 12.281 2.539 1 98 220 ILE B O 1
ATOM 3567 N N . GLY B 1 221 ? -16.344 11.047 3.754 1 98.06 221 GLY B N 1
ATOM 3568 C CA . GLY B 1 221 ? -15.43 12.125 4.086 1 98.06 221 GLY B CA 1
ATOM 3569 C C . GLY B 1 221 ? -14.078 11.992 3.418 1 98.06 221 GLY B C 1
ATOM 3570 O O . GLY B 1 221 ? -13.742 10.922 2.9 1 98.06 221 GLY B O 1
ATOM 3571 N N . ILE B 1 222 ? -13.352 13.039 3.359 1 98.5 222 ILE B N 1
ATOM 3572 C CA . ILE B 1 222 ? -11.977 13.023 2.881 1 98.5 222 ILE B CA 1
ATOM 3573 C C . ILE B 1 222 ? -11.117 13.922 3.768 1 98.5 222 ILE B C 1
ATOM 3575 O O . ILE B 1 222 ? -11.539 15.008 4.164 1 98.5 222 ILE B O 1
ATOM 3579 N N . VAL B 1 223 ? -9.945 13.43 4.168 1 98.25 223 VAL B N 1
ATOM 3580 C CA . VAL B 1 223 ? -9.094 14.18 5.086 1 98.25 223 VAL B CA 1
ATOM 3581 C C . VAL B 1 223 ? -7.629 13.891 4.785 1 98.25 223 VAL B C 1
ATOM 3583 O O . VAL B 1 223 ? -7.285 12.789 4.344 1 98.25 223 VAL B O 1
ATOM 3586 N N . ALA B 1 224 ? -6.773 14.859 4.957 1 98.31 224 ALA B N 1
ATOM 3587 C CA . ALA B 1 224 ? -5.324 14.672 4.93 1 98.31 224 ALA B CA 1
ATOM 3588 C C . ALA B 1 224 ? -4.766 14.508 6.34 1 98.31 224 ALA B C 1
ATOM 3590 O O . ALA B 1 224 ? -5.402 14.914 7.316 1 98.31 224 ALA B O 1
ATOM 3591 N N . GLY B 1 225 ? -3.676 13.852 6.441 1 98.56 225 GLY B N 1
ATOM 3592 C CA . GLY B 1 225 ? -2.979 13.734 7.715 1 98.56 225 GLY B CA 1
ATOM 3593 C C . GLY B 1 225 ? -1.479 13.57 7.559 1 98.56 225 GLY B C 1
ATOM 3594 O O . GLY B 1 225 ? -0.972 13.469 6.438 1 98.56 225 GLY B O 1
ATOM 3595 N N . LEU B 1 226 ? -0.804 13.633 8.703 1 98.81 226 LEU B N 1
ATOM 3596 C CA . LEU B 1 226 ? 0.643 13.461 8.773 1 98.81 226 LEU B CA 1
ATOM 3597 C C . LEU B 1 226 ? 1.014 12.453 9.859 1 98.81 226 LEU B C 1
ATOM 3599 O O . LEU B 1 226 ? 0.659 12.625 11.031 1 98.81 226 LEU B O 1
ATOM 3603 N N . HIS B 1 227 ? 1.646 11.406 9.43 1 98.88 227 HIS B N 1
ATOM 3604 C CA . HIS B 1 227 ? 2.186 10.406 10.344 1 98.88 227 HIS B CA 1
ATOM 3605 C C . HIS B 1 227 ? 3.613 10.75 10.758 1 98.88 227 HIS B C 1
ATOM 3607 O O . HIS B 1 227 ? 4.492 10.891 9.906 1 98.88 227 HIS B O 1
ATOM 3613 N N . ASP B 1 228 ? 3.871 10.914 12 1 98.62 228 ASP B N 1
ATOM 3614 C CA . ASP B 1 228 ? 5.227 11.039 12.523 1 98.62 228 ASP B CA 1
ATOM 3615 C C . ASP B 1 228 ? 5.883 9.672 12.688 1 98.62 228 ASP B C 1
ATOM 3617 O O . ASP B 1 228 ? 5.562 8.93 13.625 1 98.62 228 ASP B O 1
ATOM 3621 N N . ILE B 1 229 ? 6.871 9.328 11.875 1 96.81 229 ILE B N 1
ATOM 3622 C CA . ILE B 1 229 ? 7.41 7.973 11.844 1 96.81 229 ILE B CA 1
ATOM 3623 C C . ILE B 1 229 ? 8.227 7.711 13.109 1 96.81 229 ILE B C 1
ATOM 3625 O O . ILE B 1 229 ? 8.484 6.559 13.461 1 96.81 229 ILE B O 1
ATOM 3629 N N . LYS B 1 230 ? 8.656 8.766 13.789 1 95.38 230 LYS B N 1
ATOM 3630 C CA . LYS B 1 230 ? 9.453 8.602 15.008 1 95.38 230 LYS B CA 1
ATOM 3631 C C . LYS B 1 230 ? 8.578 8.227 16.188 1 95.38 230 LYS B C 1
ATOM 3633 O O . LYS B 1 230 ? 8.945 7.359 17 1 95.38 230 LYS B O 1
ATOM 3638 N N . THR B 1 231 ? 7.418 8.82 16.312 1 96.75 231 THR B N 1
ATOM 3639 C CA . THR B 1 231 ? 6.582 8.625 17.484 1 96.75 231 THR B CA 1
ATOM 3640 C C . THR B 1 231 ? 5.406 7.707 17.172 1 96.75 231 THR B C 1
ATOM 3642 O O . THR B 1 231 ? 4.82 7.109 18.078 1 96.75 231 THR B O 1
ATOM 3645 N N . GLY B 1 232 ? 5 7.684 15.938 1 97.88 232 GLY B N 1
ATOM 3646 C CA . GLY B 1 232 ? 3.82 6.945 15.531 1 97.88 232 GLY B CA 1
ATOM 3647 C C . GLY B 1 232 ? 2.553 7.777 15.555 1 97.88 232 GLY B C 1
ATOM 3648 O O . GLY B 1 232 ? 1.496 7.328 15.109 1 97.88 232 GLY B O 1
ATOM 3649 N N . LYS B 1 233 ? 2.625 9.008 15.992 1 98.62 233 LYS B N 1
ATOM 3650 C CA . LYS B 1 233 ? 1.451 9.867 16.109 1 98.62 233 LYS B CA 1
ATOM 3651 C C . LYS B 1 233 ? 0.956 10.312 14.742 1 98.62 233 LYS B C 1
ATOM 3653 O O . LYS B 1 233 ? 1.756 10.656 13.867 1 98.62 233 LYS B O 1
ATOM 3658 N N . VAL B 1 234 ? -0.335 10.297 14.578 1 98.81 234 VAL B N 1
ATOM 3659 C CA . VAL B 1 234 ? -0.953 10.82 13.367 1 98.81 234 VAL B CA 1
ATOM 3660 C C . VAL B 1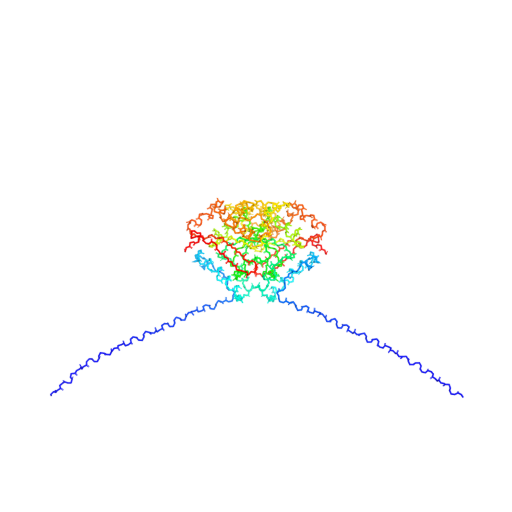 234 ? -1.757 12.078 13.695 1 98.81 234 VAL B C 1
ATOM 3662 O O . VAL B 1 234 ? -2.561 12.078 14.633 1 98.81 234 VAL B O 1
ATOM 3665 N N . THR B 1 235 ? -1.509 13.141 12.984 1 98.56 235 THR B N 1
ATOM 3666 C CA . THR B 1 235 ? -2.283 14.375 13.055 1 98.56 235 THR B CA 1
ATOM 3667 C C . THR B 1 235 ? -3.133 14.547 11.797 1 98.56 235 THR B C 1
ATOM 3669 O O . THR B 1 235 ? -2.611 14.531 10.68 1 98.56 235 THR B O 1
ATOM 3672 N N . PHE B 1 236 ? -4.383 14.727 12 1 98.06 236 PHE B N 1
ATOM 3673 C CA . PHE B 1 236 ? -5.285 14.945 10.875 1 98.06 236 PHE B CA 1
ATOM 3674 C C . PHE B 1 236 ? -5.562 16.438 10.688 1 98.06 236 PHE B C 1
ATOM 3676 O O . PHE B 1 236 ? -5.66 17.172 11.656 1 98.06 236 PHE B O 1
ATOM 3683 N N . PHE B 1 237 ? -5.633 16.812 9.422 1 96.38 237 PHE B N 1
ATOM 3684 C CA . PHE B 1 237 ? -5.949 18.203 9.07 1 96.38 237 PHE B CA 1
ATOM 3685 C C . PHE B 1 237 ? -7.41 18.328 8.656 1 96.38 237 PHE B C 1
ATOM 3687 O O . PHE B 1 237 ? -7.723 18.406 7.465 1 96.38 237 PHE B O 1
ATOM 3694 N N . GLU B 1 238 ? -8.219 18.406 9.609 1 88.5 238 GLU B N 1
ATOM 3695 C CA . GLU B 1 238 ? -9.664 18.375 9.406 1 88.5 238 GLU B CA 1
ATOM 3696 C C . GLU B 1 238 ? -10.195 19.734 8.984 1 88.5 238 GLU B C 1
ATOM 3698 O O . GLU B 1 238 ? -9.812 20.766 9.562 1 88.5 238 GLU B O 1
ATOM 3703 N N . GLU B 1 239 ? -10.68 19.75 7.855 1 73.5 239 GLU B N 1
ATOM 3704 C CA . GLU B 1 239 ? -11.5 20.906 7.504 1 73.5 239 GLU B CA 1
ATOM 3705 C C . GLU B 1 239 ? -12.992 20.562 7.59 1 73.5 239 GLU B C 1
ATOM 3707 O O . GLU B 1 239 ? -13.398 19.453 7.246 1 73.5 239 GLU B O 1
ATOM 3712 N N . LYS B 1 240 ? -13.688 21.266 8.375 1 61.53 240 LYS B N 1
ATOM 3713 C CA . LYS B 1 240 ? -15.086 20.984 8.695 1 61.53 240 LYS B CA 1
ATOM 3714 C C . LYS B 1 240 ? -15.82 20.406 7.48 1 61.53 240 LYS B C 1
ATOM 3716 O O . LYS B 1 240 ? -16.531 19.406 7.594 1 61.53 240 LYS B O 1
ATOM 3721 N N . ARG B 1 241 ? -15.664 20.859 6.328 1 63.06 241 ARG B N 1
ATOM 3722 C CA . ARG B 1 241 ? -16.484 20.484 5.184 1 63.06 241 ARG B CA 1
ATOM 3723 C C . ARG B 1 241 ? -16.016 19.172 4.582 1 63.06 241 ARG B C 1
ATOM 3725 O O . ARG B 1 241 ? -16.75 18.5 3.855 1 63.06 241 ARG B O 1
ATOM 3732 N N . SER B 1 242 ? -14.992 18.562 5.129 1 75 242 SER B N 1
ATOM 3733 C CA . SER B 1 242 ? -14.383 17.438 4.418 1 75 242 SER B CA 1
ATOM 3734 C C . SER B 1 242 ? -14.664 16.125 5.121 1 75 242 SER B C 1
ATOM 3736 O O . SER B 1 242 ? -14.484 15.047 4.539 1 75 242 SER B O 1
ATOM 3738 N N . VAL B 1 243 ? -15.266 16.219 6.336 1 85.44 243 VAL B N 1
ATOM 3739 C CA . VAL B 1 243 ? -15.656 15.031 7.086 1 85.44 243 VAL B CA 1
ATOM 3740 C C . VAL B 1 243 ? -17.016 15.258 7.742 1 85.44 243 VAL B C 1
ATOM 3742 O O . VAL B 1 243 ? -17.094 15.656 8.906 1 85.44 243 VAL B O 1
ATOM 3745 N N . PRO B 1 244 ? -18.031 14.906 7.059 1 80.44 244 PRO B N 1
ATOM 3746 C CA . PRO B 1 244 ? -19.375 15.203 7.562 1 80.44 244 PRO B CA 1
ATOM 3747 C C . PRO B 1 244 ? -19.781 14.312 8.734 1 80.44 244 PRO B C 1
ATOM 3749 O O . PRO B 1 244 ? -19.188 13.242 8.93 1 80.44 244 PRO B O 1
ATOM 3752 N N . GLU B 1 245 ? -20.781 14.766 9.484 1 73.12 245 GLU B N 1
ATOM 3753 C CA . GLU B 1 245 ? -21.297 14.062 10.656 1 73.12 245 GLU B CA 1
ATOM 3754 C C . GLU B 1 245 ? -22.172 12.891 10.25 1 73.12 245 GLU B C 1
ATOM 3756 O O . GLU B 1 245 ? -22.859 12.945 9.227 1 73.12 245 GLU B O 1
#

InterPro domains:
  IPR001765 Carbonic anhydrase [PF00484] (84-234)
  IPR001765 Carbonic anhydrase [PTHR11002] (37-240)
  IPR001765 Carbonic anhydrase [SM00947] (77-238)
  IPR036874 Carbonic anhydrase superfamily [G3DSA:3.40.1050.10] (33-245)
  IPR036874 Carbonic anhydrase superfamily [SSF53056] (25-239)

Secondary structure (DSSP, 8-state):
------------------------------TTPPPPHHHHHH--HHHHHHHHHHHHHHHHTT-PPP--HHHHHHHTTT----SEEEEE---TT--HHHHTT--TTSEEEEE-GGG---HHHHHHHHIIIIIT---EEEEEEETT-HHHHHHHTT---TTHHHHHHHHGGGHHHHHHHHT---TT-HHHHHHHHHHHHHHHHHHHHHH-HHHHHHHHTTSSEEEEEEE-TTT--EEEE--GGGS--/------------------------------TTPPPPHHHHHH--HHHHHHHHHHHHHHHHTT-PPP--HHHHHHHGGG----SEEEEE---TT--HHHHTT--TTSEEEEE-GGG---HHHHHHHHIIIIIT---EEEEEEETT-HHHHHHHTT---TTHHHHHHHHGGGHHHHHHHHT---TT-HHHHHHHHHHHHHHHHHHHHHH-HHHHHHHHTTSSEEEEEEE-TTT--EEEE--GGGS--

Nearest PDB structures (foldseek):
  2a5v-assembly1_A  TM=9.180E-01  e=3.110E-18  Mycobacterium tuberculosis H37Rv
  1ym3-assembly1_A-2  TM=8.891E-01  e=5.206E-16  Mycobacterium tuberculosis H37Rv
  6gwu-assembly1_B  TM=7.631E-01  e=5.731E-13  Candida albicans
  3las-assembly1_B  TM=5.975E-01  e=1.136E-09  Streptococcus mutans
  3vqj-assembly1_A  TM=5.763E-01  e=1.514E-08  Thiobacillus thioparus

Foldseek 3Di:
DDPDDPPPPPPPPPPPPPPPPPPPCPVPVPAADADDPVNLQPDAQVNLVVLLVVLLVCLLVVNAGHHDQVSNCVVCVVHAQAQEEEQEEPDPLDDSCRNSRHGPRHYHYHYHQLSFDDPVNLVVVCCNPVPRNHAEYEYEFEFPRPLLLCLLVQPDDPCSNVSSVRLVVLNVVLCVVVVHSDSVDRVSSQSSSQSSSVVRQVCSLVPDVSVVVCLVVSSHAYWYWYAYSVSSDIDIDDDDSRGDD/DDPPPPPPPPPPPPPVPPPPPPPPCPVPVPAADADDPVNLQPDAQVNLVVLQVVLLVCLLVVNAGHHDQVSNCVVCVVHAQAQEEEQEEPDPLDDSCRNSRHGPRHYHYHYHQLSFDDPVNLVVVCCNPVPRNHAEYEYEFEFPRPLLLCLLVQPDDPCSNVSSVRLVVLNVVLCVVVVHSDSVDRVSSQSSSQVSSVVRQVVSLVPDVSVVVCLVVSSHAYWYWYAYSVSSDIDIDDDDSRGDD

Radius of gyration: 28.84 Å; Cα contacts (8 Å, |Δi|>4): 980; chains: 2; bounding box: 142×88×93 Å

pLDDT: mean 87.54, std 22.85, range [24.5, 98.94]

Organism: Legionella pneumophila subsp. pneumophila (strain Philadelphia 1 / ATCC 33152 / DSM 7513) (NCBI:txid272624)

Sequence (490 aa):
MPKKLLIAALLCNIFCNPSHLYASSTEIPILGKTMTQAKQQQMTPKQALQRLKDGNQRFLSNQPLARDYLKQAKQSAYGQYPFAVILNCMDSRSVPEFFFDQGLADLFTLRVAGNVLNDDILGSMEFATKVVGARLVVVLAHTSCGAVAGACKDVKLGHLTDVINKIQPVVKPSMESTGIDNCSDPKLIDDMAKANALHVVKNILEQSPILNELVKNKQIGIVAGLHDIKTGKVTFFEEKRSVPEMPKKLLIAALLCNIFCNPSHLYASSTEIPILGKTMTQAKQQQMTPKQALQRLKDGNQRFLSNQPLARDYLKQAKQSAYGQYPFAVILNCMDSRSVPEFFFDQGLADLFTLRVAGNVLNDDILGSMEFATKVVGARLVVVLAHTSCGAVAGACKDVKLGHLTDVINKIQPVVKPSMESTGIDNCSDPKLIDDMAKANALHVVKNILEQSPILNELVKNKQIGIVAGLHDIKTGKVTFFEEKRSVPE

Solvent-accessible surface area (backbone atoms only — not comparable to full-atom values): 25708 Å² total; per-residue (Å²): 133,85,80,80,80,80,78,80,77,79,74,77,76,75,75,74,70,72,74,73,71,71,71,68,74,68,70,63,79,62,71,39,74,56,54,40,63,70,59,36,73,69,47,37,19,41,55,42,51,47,51,43,51,54,17,25,51,27,34,68,67,71,53,64,79,68,70,45,65,62,60,23,28,49,70,42,54,84,53,70,21,26,38,30,37,36,36,21,34,20,51,28,64,56,51,66,50,59,40,26,54,46,61,56,18,36,39,30,41,33,22,35,52,62,41,66,82,52,60,51,56,51,9,34,49,44,44,43,29,79,70,58,48,20,16,25,40,35,30,36,26,41,48,81,41,65,48,48,40,33,25,59,65,62,54,79,49,81,46,30,28,58,45,24,57,72,50,39,80,35,42,63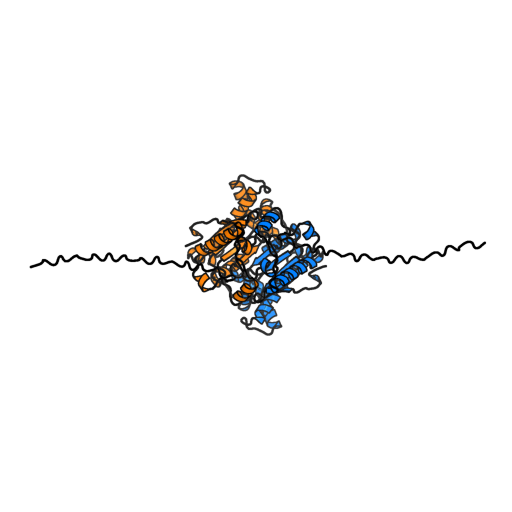,60,38,27,64,74,70,71,44,89,55,68,82,38,65,67,52,40,31,49,29,24,45,47,41,19,49,50,43,54,54,48,48,46,72,71,29,69,68,59,33,51,36,40,75,69,57,63,22,15,49,40,28,28,37,33,35,43,50,71,50,50,69,49,71,58,78,49,76,86,30,44,35,118,136,85,79,78,77,78,76,78,76,77,73,74,75,72,74,73,69,69,74,72,70,70,70,67,73,68,68,62,78,63,72,41,73,56,53,40,64,69,59,35,72,68,47,37,20,41,56,43,53,46,50,43,51,52,18,25,50,26,35,69,67,72,53,64,78,68,71,46,64,62,61,23,28,48,70,40,53,85,54,73,20,26,37,29,36,37,37,21,34,18,51,30,63,57,52,65,51,60,40,26,52,47,63,56,20,36,41,31,42,32,21,34,52,63,40,67,84,51,59,51,56,51,9,35,51,45,44,43,31,77,70,58,49,20,16,25,40,35,29,34,25,42,48,80,40,64,46,48,38,34,26,60,67,62,54,80,50,82,45,31,28,59,44,23,58,72,48,39,80,33,42,62,59,37,28,63,73,69,72,46,89,54,70,83,38,64,67,52,39,31,48,28,26,45,46,41,21,48,51,44,54,54,48,47,46,71,71,29,68,68,57,33,50,35,40,75,69,56,61,23,15,47,40,29,26,37,33,34,43,50,72,50,51,70,49,71,58,79,49,78,88,32,44,35,118